Protein AF-0000000083378192 (afdb_homodimer)

Organism: Setaria viridis (NCBI:txid4556)

Nearest PDB structures (foldseek):
  6jld-assembly2_D  TM=7.800E-01  e=2.496E-08  Homo sapiens
  6e8n-assembly1_B  TM=7.792E-01  e=2.930E-08  Homo sapiens
  6jl9-assembly1_A  TM=7.347E-01  e=1.799E-07  Xenopus tropicalis
  2zf3-assembly1_B  TM=7.361E-01  e=1.229E-06  Chromobacterium violaceum
  6h6f-assembly1_F  TM=3.212E-01  e=6.490E+00  Photorhabdus luminescens

Radius of gyration: 30.82 Å; Cα contacts (8 Å, |Δi|>4): 855; chains: 2; bounding box: 144×81×70 Å

Structure (mmCIF, N/CA/C/O backbone):
data_AF-0000000083378192-model_v1
#
loop_
_entity.id
_entity.type
_entity.pdbx_description
1 polymer 'Uncharacterized protein'
#
loop_
_atom_site.group_PDB
_atom_site.id
_atom_site.type_symbol
_atom_site.label_atom_id
_atom_site.label_alt_id
_atom_site.label_comp_id
_atom_site.label_asym_id
_atom_site.label_entity_id
_atom_site.label_seq_id
_atom_site.pdbx_PDB_ins_code
_atom_site.Cartn_x
_atom_site.Cartn_y
_atom_site.Cartn_z
_atom_site.occupancy
_atom_site.B_iso_or_equiv
_atom_site.auth_seq_id
_atom_site.auth_comp_id
_atom_site.auth_asym_id
_atom_site.auth_atom_id
_atom_site.pdbx_PDB_model_num
ATOM 1 N N . MET A 1 1 ? -64.438 -53.188 46.219 1 36.59 1 MET A N 1
ATOM 2 C CA . MET A 1 1 ? -63.844 -52.062 45.5 1 36.59 1 MET A CA 1
ATOM 3 C C . MET A 1 1 ? -62.469 -52.406 44.938 1 36.59 1 MET A C 1
ATOM 5 O O . MET A 1 1 ? -61.531 -52.625 45.719 1 36.59 1 MET A O 1
ATOM 9 N N . THR A 1 2 ? -62.531 -53.094 43.812 1 46.94 2 THR A N 1
ATOM 10 C CA . THR A 1 2 ? -61.375 -53.688 43.156 1 46.94 2 THR A CA 1
ATOM 11 C C . THR A 1 2 ? -60.344 -52.625 42.781 1 46.94 2 THR A C 1
ATOM 13 O O . THR A 1 2 ? -60.719 -51.562 42.25 1 46.94 2 THR A O 1
ATOM 16 N N . PRO A 1 3 ? -59.188 -52.562 43.438 1 51.62 3 PRO A N 1
ATOM 17 C CA . PRO A 1 3 ? -58.188 -51.531 43.219 1 51.62 3 PRO A CA 1
ATOM 18 C C . PRO A 1 3 ? -57.719 -51.469 41.75 1 51.62 3 PRO A C 1
ATOM 20 O O . PRO A 1 3 ? -57.562 -52.5 41.094 1 51.62 3 PRO A O 1
ATOM 23 N N . LEU A 1 4 ? -58.188 -50.5 41 1 48.44 4 LEU A N 1
ATOM 24 C CA . LEU A 1 4 ? -57.781 -50.25 39.625 1 48.44 4 LEU A CA 1
ATOM 25 C C . LEU A 1 4 ? -56.281 -50.062 39.531 1 48.44 4 LEU A C 1
ATOM 27 O O . LEU A 1 4 ? -55.688 -49.25 40.219 1 48.44 4 LEU A O 1
ATOM 31 N N . THR A 1 5 ? -55.562 -51.094 39.188 1 49.06 5 THR A N 1
ATOM 32 C CA . THR A 1 5 ? -54.094 -51.125 39 1 49.06 5 THR A CA 1
ATOM 33 C C . THR A 1 5 ? -53.688 -50.125 37.906 1 49.06 5 THR A C 1
ATOM 35 O O . THR A 1 5 ? -54.281 -50.062 36.844 1 49.06 5 THR A O 1
ATOM 38 N N . PRO A 1 6 ? -53 -49.031 38.281 1 47.41 6 PRO A N 1
ATOM 39 C CA . PRO A 1 6 ? -52.594 -48.062 37.312 1 47.41 6 PRO A CA 1
ATOM 40 C C . PRO A 1 6 ? -51.719 -48.656 36.188 1 47.41 6 PRO A C 1
ATOM 42 O O . PRO A 1 6 ? -50.969 -49.594 36.406 1 47.41 6 PRO A O 1
ATOM 45 N N . ALA A 1 7 ? -52.25 -48.688 34.938 1 46.75 7 ALA A N 1
ATOM 46 C CA . ALA A 1 7 ? -51.5 -49.094 33.719 1 46.75 7 ALA A CA 1
ATOM 47 C C . ALA A 1 7 ? -50.25 -48.281 33.531 1 46.75 7 ALA A C 1
ATOM 49 O O . ALA A 1 7 ? -50.281 -47.062 33.594 1 46.75 7 ALA A O 1
ATOM 50 N N . ALA A 1 8 ? -49.094 -48.812 33.875 1 42.28 8 ALA A N 1
ATOM 51 C CA . ALA A 1 8 ? -47.781 -48.25 33.656 1 42.28 8 ALA A CA 1
ATOM 52 C C . ALA A 1 8 ? -47.594 -47.875 32.188 1 42.28 8 ALA A C 1
ATOM 54 O O . ALA A 1 8 ? -47.688 -48.719 31.297 1 42.28 8 ALA A O 1
ATOM 55 N N . PHE A 1 9 ? -47.969 -46.656 31.797 1 43.41 9 PHE A N 1
ATOM 56 C CA . PHE A 1 9 ? -47.656 -46.125 30.469 1 43.41 9 PHE A CA 1
ATOM 57 C C . PHE A 1 9 ? -46.156 -46.25 30.188 1 43.41 9 PHE A C 1
ATOM 59 O O . PHE A 1 9 ? -45.344 -45.625 30.844 1 43.41 9 PHE A O 1
ATOM 66 N N . LEU A 1 10 ? -45.688 -47.406 29.656 1 39.22 10 LEU A N 1
ATOM 67 C CA . LEU A 1 10 ? -44.312 -47.531 29.172 1 39.22 10 LEU A CA 1
ATOM 68 C C . LEU A 1 10 ? -44.031 -46.531 28.062 1 39.22 10 LEU A C 1
ATOM 70 O O . LEU A 1 10 ? -44.625 -46.594 26.984 1 39.22 10 LEU A O 1
ATOM 74 N N . LEU A 1 11 ? -43.688 -45.344 28.453 1 41.84 11 LEU A N 1
ATOM 75 C CA . LEU A 1 11 ? -43.156 -44.375 27.484 1 41.84 11 LEU A CA 1
ATOM 76 C C . LEU A 1 11 ? -42 -45 26.703 1 41.84 11 LEU A C 1
ATOM 78 O O . LEU A 1 11 ? -40.938 -45.25 27.266 1 41.84 11 LEU A O 1
ATOM 82 N N . LEU A 1 12 ? -42.312 -45.75 25.656 1 41.12 12 LEU A N 1
ATOM 83 C CA . LEU A 1 12 ? -41.281 -46.125 24.719 1 41.12 12 LEU A CA 1
ATOM 84 C C . LEU A 1 12 ? -40.562 -44.906 24.172 1 41.12 12 LEU A C 1
ATOM 86 O O . LEU A 1 12 ? -41.125 -44.125 23.438 1 41.12 12 LEU A O 1
ATOM 90 N N . LEU A 1 13 ? -39.562 -44.469 24.906 1 42.62 13 LEU A N 1
ATOM 91 C CA . LEU A 1 13 ? -38.656 -43.5 24.344 1 42.62 13 LEU A CA 1
ATOM 92 C C . LEU A 1 13 ? -38.062 -44 23.016 1 42.62 13 LEU A C 1
ATOM 94 O O . LEU A 1 13 ? -37.281 -44.938 23 1 42.62 13 LEU A O 1
ATOM 98 N N . LEU A 1 14 ? -38.844 -43.875 21.938 1 43.09 14 LEU A N 1
ATOM 99 C CA . LEU A 1 14 ? -38.25 -44.062 20.609 1 43.09 14 LEU A CA 1
ATOM 100 C C . LEU A 1 14 ? -36.938 -43.312 20.5 1 43.09 14 LEU A C 1
ATOM 102 O O . LEU A 1 14 ? -36.906 -42.094 20.531 1 43.09 14 LEU A O 1
ATOM 106 N N . CYS A 1 15 ? -35.812 -43.969 20.906 1 41.56 15 CYS A N 1
ATOM 107 C CA . CYS A 1 15 ? -34.5 -43.469 20.562 1 41.56 15 CYS A CA 1
ATOM 108 C C . CYS A 1 15 ? -34.375 -43.219 19.078 1 41.56 15 CYS A C 1
ATOM 110 O O . CYS A 1 15 ? -34.281 -44.156 18.281 1 41.56 15 CYS A O 1
ATOM 112 N N . LEU A 1 16 ? -34.938 -42.125 18.516 1 48.03 16 LEU A N 1
ATOM 113 C CA . LEU A 1 16 ? -34.625 -41.75 17.141 1 48.03 16 LEU A CA 1
ATOM 114 C C . LEU A 1 16 ? -33.125 -41.844 16.875 1 48.03 16 LEU A C 1
ATOM 116 O O . LEU A 1 16 ? -32.344 -41.344 17.688 1 48.03 16 LEU A O 1
ATOM 120 N N . PRO A 1 17 ? -32.688 -42.875 16.141 1 45.78 17 PRO A N 1
ATOM 121 C CA . PRO A 1 17 ? -31.266 -42.844 15.797 1 45.78 17 PRO A CA 1
ATOM 122 C C . PRO A 1 17 ? -30.781 -41.469 15.367 1 45.78 17 PRO A C 1
ATOM 124 O O . PRO A 1 17 ? -31.531 -40.719 14.719 1 45.78 17 PRO A O 1
ATOM 127 N N . GLU A 1 18 ? -29.984 -40.781 16.219 1 47.66 18 GLU A N 1
ATOM 128 C CA . GLU A 1 18 ? -29.281 -39.594 15.75 1 47.66 18 GLU A CA 1
ATOM 129 C C . GLU A 1 18 ? -28.734 -39.781 14.344 1 47.66 18 GLU A C 1
ATOM 131 O O . GLU A 1 18 ? -28.219 -40.844 14.008 1 47.66 18 GLU A O 1
ATOM 136 N N . ALA A 1 19 ? -29.312 -39.094 13.305 1 49.88 19 ALA A N 1
ATOM 137 C CA . ALA A 1 19 ? -28.766 -39.094 11.945 1 49.88 19 ALA A CA 1
ATOM 138 C C . ALA A 1 19 ? -27.234 -39.125 11.969 1 49.88 19 ALA A C 1
ATOM 140 O O . ALA A 1 19 ? -26.609 -38.531 12.852 1 49.88 19 ALA A O 1
ATOM 141 N N . PRO A 1 20 ? -26.562 -40.156 11.383 1 46.19 20 PRO A N 1
ATOM 142 C CA . PRO A 1 20 ? -25.094 -40.094 11.312 1 46.19 20 PRO A CA 1
ATOM 143 C C . PRO A 1 20 ? -24.562 -38.719 11 1 46.19 20 PRO A C 1
ATOM 145 O O . PRO A 1 20 ? -25.25 -37.906 10.336 1 46.19 20 PRO A O 1
ATOM 148 N N . PRO A 1 21 ? -23.672 -38.156 11.891 1 44.5 21 PRO A N 1
ATOM 149 C CA . PRO A 1 21 ? -23.125 -36.844 11.508 1 44.5 21 PRO A CA 1
ATOM 150 C C . PRO A 1 21 ? -22.812 -36.75 10.016 1 44.5 21 PRO A C 1
ATOM 152 O O . PRO A 1 21 ? -22.453 -37.75 9.391 1 44.5 21 PRO A O 1
ATOM 155 N N . ALA A 1 22 ? -23.547 -35.938 9.219 1 45.69 22 ALA A N 1
ATOM 156 C CA . ALA A 1 22 ? -23.219 -35.688 7.816 1 45.69 22 ALA A CA 1
ATOM 157 C C . ALA A 1 22 ? -21.75 -36 7.531 1 45.69 22 ALA A C 1
ATOM 159 O O . ALA A 1 22 ? -20.891 -35.781 8.391 1 45.69 22 ALA A O 1
ATOM 160 N N . ALA A 1 23 ? -21.375 -36.812 6.66 1 45.56 23 ALA A N 1
ATOM 161 C CA . ALA A 1 23 ? -20.031 -37.062 6.133 1 45.56 23 ALA A CA 1
ATOM 162 C C . ALA A 1 23 ? -19.156 -35.844 6.285 1 45.56 23 ALA A C 1
ATOM 164 O O . ALA A 1 23 ? -19.609 -34.719 6.102 1 45.56 23 ALA A O 1
ATOM 165 N N . ALA A 1 24 ? -18.125 -35.656 7.207 1 48.69 24 ALA A N 1
ATOM 166 C CA . ALA A 1 24 ? -17.062 -34.688 7.434 1 48.69 24 ALA A CA 1
ATOM 167 C C . ALA A 1 24 ? -16.609 -34.062 6.117 1 48.69 24 ALA A C 1
ATOM 169 O O . ALA A 1 24 ? -16.078 -34.75 5.242 1 48.69 24 ALA A O 1
ATOM 170 N N . ALA A 1 25 ? -17.344 -33.219 5.402 1 56.19 25 ALA A N 1
ATOM 171 C CA . ALA A 1 25 ? -16.953 -32.562 4.156 1 56.19 25 ALA A CA 1
ATOM 172 C C . ALA A 1 25 ? -15.445 -32.344 4.098 1 56.19 25 ALA A C 1
ATOM 174 O O . ALA A 1 25 ? -14.828 -31.969 5.098 1 56.19 25 ALA A O 1
ATOM 175 N N . GLY A 1 26 ? -14.648 -33.188 3.314 1 78 26 GLY A N 1
ATOM 176 C CA . GLY A 1 26 ? -13.203 -33.156 3.156 1 78 26 GLY A CA 1
ATOM 177 C C . GLY A 1 26 ? -12.656 -31.734 3.152 1 78 26 GLY A C 1
ATOM 178 O O . GLY A 1 26 ? -13.406 -30.781 3.039 1 78 26 GLY A O 1
ATOM 179 N N . ASP A 1 27 ? -11.367 -31.688 3.584 1 89.69 27 ASP A N 1
ATOM 180 C CA . ASP A 1 27 ? -10.664 -30.406 3.586 1 89.69 27 ASP A CA 1
ATOM 181 C C . ASP A 1 27 ? -10.812 -29.703 2.238 1 89.69 27 ASP A C 1
ATOM 183 O O . ASP A 1 27 ? -10.766 -30.344 1.188 1 89.69 27 ASP A O 1
ATOM 187 N N . PRO A 1 28 ? -11.18 -28.484 2.18 1 95.69 28 PRO A N 1
ATOM 188 C CA . PRO A 1 28 ? -11.227 -27.75 0.918 1 95.69 28 PRO A CA 1
ATOM 189 C C . PRO A 1 28 ? -9.898 -27.797 0.163 1 95.69 28 PRO A C 1
ATOM 191 O O . PRO A 1 28 ? -8.844 -28 0.77 1 95.69 28 PRO A O 1
ATOM 194 N N . THR A 1 29 ? -10.023 -27.672 -1.126 1 96.12 29 THR A N 1
ATOM 195 C CA . THR A 1 29 ? -8.844 -27.562 -1.977 1 96.12 29 THR A CA 1
ATOM 196 C C . THR A 1 29 ? -8.617 -26.125 -2.4 1 96.12 29 THR A C 1
ATOM 198 O O . THR A 1 29 ? -9.57 -25.391 -2.674 1 96.12 29 THR A O 1
ATOM 201 N N . PRO A 1 30 ? -7.336 -25.703 -2.488 1 96.75 30 PRO A N 1
ATOM 202 C CA . PRO A 1 30 ? -7.086 -24.328 -2.938 1 96.75 30 PRO A CA 1
ATOM 203 C C . PRO A 1 30 ? -7.523 -24.094 -4.379 1 96.75 30 PRO A C 1
ATOM 205 O O . PRO A 1 30 ? -7.395 -24.984 -5.223 1 96.75 30 PRO A O 1
ATOM 208 N N . THR A 1 31 ? -8.039 -22.922 -4.66 1 97.75 31 THR A N 1
ATOM 209 C CA . THR A 1 31 ? -8.383 -22.531 -6.023 1 97.75 31 THR A CA 1
ATOM 210 C C . THR A 1 31 ? -7.125 -22.297 -6.855 1 97.75 31 THR A C 1
ATOM 212 O O . THR A 1 31 ? -6.215 -21.578 -6.43 1 97.75 31 THR A O 1
ATOM 215 N N . PRO A 1 32 ? -7.039 -22.938 -7.98 1 98.06 32 PRO A N 1
ATOM 216 C CA . PRO A 1 32 ? -5.906 -22.609 -8.844 1 98.06 32 PRO A CA 1
ATOM 217 C C . PRO A 1 32 ? -5.863 -21.141 -9.234 1 98.06 32 PRO A C 1
ATOM 219 O O . PRO A 1 32 ? -6.91 -20.5 -9.383 1 98.06 32 PRO A O 1
ATOM 222 N N . TRP A 1 33 ? -4.66 -20.625 -9.414 1 98.25 33 TRP A N 1
ATOM 223 C CA . TRP A 1 33 ? -4.535 -19.266 -9.938 1 98.25 33 TRP A CA 1
ATOM 224 C C . TRP A 1 33 ? -5.125 -19.172 -11.344 1 98.25 33 TRP A C 1
ATOM 226 O O . TRP A 1 33 ? -5.012 -20.109 -12.141 1 98.25 33 TRP A O 1
ATOM 236 N N . PRO A 1 34 ? -5.836 -18.016 -11.68 1 98.5 34 PRO A N 1
ATOM 237 C CA . PRO A 1 34 ? -6.215 -17.797 -13.078 1 98.5 34 PRO A CA 1
ATOM 238 C C . PRO A 1 34 ? -5.012 -17.734 -14.016 1 98.5 34 PRO A C 1
ATOM 240 O O . PRO A 1 34 ? -3.908 -17.391 -13.578 1 98.5 34 PRO A O 1
ATOM 243 N N . PRO A 1 35 ? -5.238 -18.078 -15.297 1 98.44 35 PRO A N 1
ATOM 244 C CA . PRO A 1 35 ? -4.113 -18.078 -16.234 1 98.44 35 PRO A CA 1
ATOM 245 C C . PRO A 1 35 ? -3.434 -16.719 -16.344 1 98.44 35 PRO A C 1
ATOM 247 O O . PRO A 1 35 ? -2.238 -16.641 -16.656 1 98.44 35 PRO A O 1
ATOM 250 N N . GLN A 1 36 ? -4.223 -15.672 -16.203 1 98.75 36 GLN A N 1
ATOM 251 C CA . GLN A 1 36 ? -3.709 -14.305 -16.234 1 98.75 36 GLN A CA 1
ATOM 252 C C . GLN A 1 36 ? -4.395 -13.445 -15.172 1 98.75 36 GLN A C 1
ATOM 254 O O . GLN A 1 36 ? -5.609 -13.531 -14.984 1 98.75 36 GLN A O 1
ATOM 259 N N . PHE A 1 37 ? -3.562 -12.656 -14.5 1 98.75 37 PHE A N 1
ATOM 260 C CA . PHE A 1 37 ? -4.145 -11.711 -13.547 1 98.75 37 PHE A CA 1
ATOM 261 C C . PHE A 1 37 ? -3.143 -10.633 -13.172 1 98.75 37 PHE A C 1
ATOM 263 O O . PHE A 1 37 ? -1.952 -10.75 -13.461 1 98.75 37 PHE A O 1
ATOM 270 N N . HIS A 1 38 ? -3.623 -9.562 -12.633 1 98.62 38 HIS A N 1
ATOM 271 C CA . HIS A 1 38 ? -2.869 -8.516 -11.953 1 98.62 38 HIS A CA 1
ATOM 272 C C . HIS A 1 38 ? -3.271 -8.406 -10.484 1 98.62 38 HIS A C 1
ATOM 274 O O . HIS A 1 38 ? -4.461 -8.391 -10.164 1 98.62 38 HIS A O 1
ATOM 280 N N . ALA A 1 39 ? -2.309 -8.398 -9.609 1 98.44 39 ALA A N 1
ATOM 281 C CA . ALA A 1 39 ? -2.557 -8.172 -8.188 1 98.44 39 ALA A CA 1
ATOM 282 C C . ALA A 1 39 ? -1.725 -7 -7.668 1 98.44 39 ALA A C 1
ATOM 284 O O . ALA A 1 39 ? -0.536 -6.891 -7.977 1 98.44 39 ALA A O 1
ATOM 285 N N . THR A 1 40 ? -2.365 -6.09 -6.98 1 98.38 40 THR A N 1
ATOM 286 C CA . THR A 1 40 ? -1.658 -5.125 -6.145 1 98.38 40 THR A CA 1
ATOM 287 C C . THR A 1 40 ? -1.507 -5.648 -4.719 1 98.38 40 THR A C 1
ATOM 289 O O . THR A 1 40 ? -2.465 -6.156 -4.137 1 98.38 40 THR A O 1
ATOM 292 N N . MET A 1 41 ? -0.298 -5.504 -4.184 1 98.44 41 MET A N 1
ATOM 293 C CA . MET A 1 41 ? -0.038 -6.07 -2.863 1 98.44 41 MET A CA 1
ATOM 294 C C . MET A 1 41 ? 0.708 -5.074 -1.981 1 98.44 41 MET A C 1
ATOM 296 O O . MET A 1 41 ? 1.537 -4.305 -2.471 1 98.44 41 MET A O 1
ATOM 300 N N . VAL A 1 42 ? 0.365 -5.082 -0.752 1 98.5 42 VAL A N 1
ATOM 301 C CA . VAL A 1 42 ? 1.205 -4.477 0.277 1 98.5 42 VAL A CA 1
ATOM 302 C C . VAL A 1 42 ? 2.107 -5.539 0.899 1 98.5 42 VAL A C 1
ATOM 304 O O . VAL A 1 42 ? 1.633 -6.598 1.32 1 98.5 42 VAL A O 1
ATOM 307 N N . MET A 1 43 ? 3.383 -5.242 0.894 1 97.5 43 MET A N 1
ATOM 308 C CA . MET A 1 43 ? 4.348 -6.18 1.454 1 97.5 43 MET A CA 1
ATOM 309 C C . MET A 1 43 ? 4.992 -5.613 2.715 1 97.5 43 MET A C 1
ATOM 311 O O . MET A 1 43 ? 5.344 -4.434 2.762 1 97.5 43 MET A O 1
ATOM 315 N N . ASP A 1 44 ? 5.074 -6.465 3.666 1 96.06 44 ASP A N 1
ATOM 316 C CA . ASP A 1 44 ? 5.762 -6.148 4.914 1 96.06 44 ASP A CA 1
ATOM 317 C C . ASP A 1 44 ? 6.883 -7.148 5.191 1 96.06 44 ASP A C 1
ATOM 319 O O . ASP A 1 44 ? 6.629 -8.344 5.34 1 96.06 44 ASP A O 1
ATOM 323 N N . TYR A 1 45 ? 8.086 -6.621 5.262 1 94.25 45 TYR A N 1
ATOM 324 C CA . TYR A 1 45 ? 9.219 -7.43 5.691 1 94.25 45 TYR A CA 1
ATOM 325 C C . TYR A 1 45 ? 9.891 -6.824 6.914 1 94.25 45 TYR A C 1
ATOM 327 O O . TYR A 1 45 ? 10.797 -5.992 6.789 1 94.25 45 TYR A O 1
ATOM 335 N N . HIS A 1 46 ? 9.469 -7.246 8.055 1 87.12 46 HIS A N 1
ATOM 336 C CA . HIS A 1 46 ? 9.984 -6.766 9.328 1 87.12 46 HIS A CA 1
ATOM 337 C C . HIS A 1 46 ? 9.898 -5.242 9.422 1 87.12 46 HIS A C 1
ATOM 339 O O . HIS A 1 46 ? 10.852 -4.59 9.852 1 87.12 46 HIS A O 1
ATOM 345 N N . GLY A 1 47 ? 8.844 -4.723 8.906 1 87.69 47 GLY A N 1
ATOM 346 C CA . GLY A 1 47 ? 8.617 -3.289 9.008 1 87.69 47 GLY A CA 1
ATOM 347 C C . GLY A 1 47 ? 9.055 -2.525 7.77 1 87.69 47 GLY A C 1
ATOM 348 O O . GLY A 1 47 ? 8.734 -1.343 7.621 1 87.69 47 GLY A O 1
ATOM 349 N N . ASN A 1 48 ? 9.789 -3.164 6.941 1 91.69 48 ASN A N 1
ATOM 350 C CA . ASN A 1 48 ? 10.117 -2.57 5.648 1 91.69 48 ASN A CA 1
ATOM 351 C C . ASN A 1 48 ? 8.977 -2.746 4.645 1 91.69 48 ASN A C 1
ATOM 353 O O . ASN A 1 48 ? 8.781 -3.838 4.105 1 91.69 48 ASN A O 1
ATOM 357 N N . MET A 1 49 ? 8.297 -1.609 4.363 1 96.62 49 MET A N 1
ATOM 358 C CA . MET A 1 49 ? 7.055 -1.667 3.602 1 96.62 49 MET A CA 1
ATOM 359 C C . MET A 1 49 ? 7.316 -1.455 2.115 1 96.62 49 MET A C 1
ATOM 361 O O . MET A 1 49 ? 8.227 -0.714 1.74 1 96.62 49 MET A O 1
ATOM 365 N N . SER A 1 50 ? 6.543 -2.133 1.295 1 97.31 50 SER A N 1
ATOM 366 C CA . SER A 1 50 ? 6.527 -1.874 -0.141 1 97.31 50 SER A CA 1
ATOM 367 C C . SER A 1 50 ? 5.148 -2.152 -0.736 1 97.31 50 SER A C 1
ATOM 369 O O . SER A 1 50 ? 4.316 -2.811 -0.108 1 97.31 50 SER A O 1
ATOM 371 N N . ILE A 1 51 ? 4.891 -1.521 -1.799 1 98.19 51 ILE A N 1
ATOM 372 C CA . ILE A 1 51 ? 3.742 -1.82 -2.645 1 98.19 51 ILE A CA 1
ATOM 373 C C . ILE A 1 51 ? 4.211 -2.486 -3.936 1 98.19 51 ILE A C 1
ATOM 375 O O . ILE A 1 51 ? 5.137 -2.006 -4.59 1 98.19 51 ILE A O 1
ATOM 379 N N . ALA A 1 52 ? 3.545 -3.604 -4.258 1 98.19 52 ALA A N 1
ATOM 380 C CA . ALA A 1 52 ? 3.971 -4.336 -5.445 1 98.19 52 ALA A CA 1
ATOM 381 C C . ALA A 1 52 ? 2.793 -4.598 -6.383 1 98.19 52 ALA A C 1
ATOM 383 O O . ALA A 1 52 ? 1.685 -4.887 -5.926 1 98.19 52 ALA A O 1
ATOM 384 N N . ASP A 1 53 ? 3.061 -4.449 -7.621 1 98.31 53 ASP A N 1
ATOM 385 C CA . ASP A 1 53 ? 2.186 -4.977 -8.664 1 98.31 53 ASP A CA 1
ATOM 386 C C . ASP A 1 53 ? 2.719 -6.301 -9.211 1 98.31 53 ASP A C 1
ATOM 388 O O . ASP A 1 53 ? 3.854 -6.363 -9.688 1 98.31 53 ASP A O 1
ATOM 392 N N . LEU A 1 54 ? 1.917 -7.32 -9.078 1 98.5 54 LEU A N 1
ATOM 393 C CA . LEU A 1 54 ? 2.223 -8.625 -9.656 1 98.5 54 LEU A CA 1
ATOM 394 C C . LEU A 1 54 ? 1.422 -8.859 -10.938 1 98.5 54 LEU A C 1
ATOM 396 O O . LEU A 1 54 ? 0.189 -8.891 -10.898 1 98.5 54 LEU A O 1
ATOM 400 N N . TRP A 1 55 ? 2.096 -8.922 -12.047 1 98.75 55 TRP A N 1
ATOM 401 C CA . TRP A 1 55 ? 1.513 -9.344 -13.312 1 98.75 55 TRP A CA 1
ATOM 402 C C . TRP A 1 55 ? 1.869 -10.789 -13.625 1 98.75 55 TRP A C 1
ATOM 404 O O . TRP A 1 55 ? 3.047 -11.133 -13.758 1 98.75 55 TRP A O 1
ATOM 414 N N . TYR A 1 56 ? 0.855 -11.641 -13.641 1 98.56 56 TYR A N 1
ATOM 415 C CA . TYR A 1 56 ? 1.002 -13.062 -13.898 1 98.56 56 TYR A CA 1
ATOM 416 C C . TYR A 1 56 ? 0.408 -13.43 -15.258 1 98.56 56 TYR A C 1
ATOM 418 O O . TYR A 1 56 ? -0.749 -13.117 -15.539 1 98.56 56 TYR A O 1
ATOM 426 N N . ASP A 1 57 ? 1.213 -14.031 -16.109 1 98.62 57 ASP A N 1
ATOM 427 C CA . ASP A 1 57 ? 0.82 -14.453 -17.453 1 98.62 57 ASP A CA 1
ATOM 428 C C . ASP A 1 57 ? 1.337 -15.859 -17.766 1 98.62 57 ASP A C 1
ATOM 430 O O . ASP A 1 57 ? 2.398 -16.016 -18.359 1 98.62 57 ASP A O 1
ATOM 434 N N . TRP A 1 58 ? 0.504 -16.828 -17.422 1 97.81 58 TRP A N 1
ATOM 435 C CA . TRP A 1 58 ? 0.911 -18.234 -17.562 1 97.81 58 TRP A CA 1
ATOM 436 C C . TRP A 1 58 ? 1.066 -18.594 -19.031 1 97.81 58 TRP A C 1
ATOM 438 O O . TRP A 1 58 ? 2.092 -19.156 -19.438 1 97.81 58 TRP A O 1
ATOM 448 N N . PRO A 1 59 ? 0.089 -18.281 -19.906 1 97.69 59 PRO A N 1
ATOM 449 C CA . PRO A 1 59 ? 0.276 -18.625 -21.328 1 97.69 59 PRO A CA 1
ATOM 450 C C . PRO A 1 59 ? 1.525 -18 -21.922 1 97.69 59 PRO A C 1
ATOM 452 O O . PRO A 1 59 ? 2.15 -18.578 -22.812 1 97.69 59 PRO A O 1
ATOM 455 N N . GLY A 1 60 ? 1.858 -16.812 -21.453 1 97.12 60 GLY A N 1
ATOM 456 C CA . GLY A 1 60 ? 3.035 -16.125 -21.969 1 97.12 60 GLY A CA 1
ATOM 457 C C . GLY A 1 60 ? 4.316 -16.547 -21.281 1 97.12 60 GLY A C 1
ATOM 458 O O . GLY A 1 60 ? 5.414 -16.188 -21.703 1 97.12 60 GLY A O 1
ATOM 459 N N . GLY A 1 61 ? 4.195 -17.297 -20.156 1 97.31 61 GLY A N 1
ATOM 460 C CA . GLY A 1 61 ? 5.352 -17.797 -19.438 1 97.31 61 GLY A CA 1
ATOM 461 C C . GLY A 1 61 ? 6.125 -16.703 -18.719 1 97.31 61 GLY A C 1
ATOM 462 O O . GLY A 1 61 ? 7.355 -16.719 -18.703 1 97.31 61 GLY A O 1
ATOM 463 N N . ARG A 1 62 ? 5.426 -15.758 -18.172 1 97.75 62 ARG A N 1
ATOM 464 C CA . ARG A 1 62 ? 6.113 -14.609 -17.594 1 97.75 62 ARG A CA 1
ATOM 465 C C . ARG A 1 62 ? 5.395 -14.109 -16.344 1 97.75 62 ARG A C 1
ATOM 467 O O . ARG A 1 62 ? 4.172 -14.219 -16.25 1 97.75 62 ARG A O 1
ATOM 474 N N . ASN A 1 63 ? 6.113 -13.672 -15.367 1 97.56 63 ASN A N 1
ATOM 475 C CA . ASN A 1 63 ? 5.727 -13.188 -14.055 1 97.56 63 ASN A CA 1
ATOM 476 C C . ASN A 1 63 ? 6.531 -11.953 -13.648 1 97.56 63 ASN A C 1
ATOM 478 O O . ASN A 1 63 ? 7.754 -12.016 -13.516 1 97.56 63 ASN A O 1
ATOM 482 N N . LEU A 1 64 ? 5.84 -10.828 -13.484 1 98.06 64 LEU A N 1
ATOM 483 C CA . LEU A 1 64 ? 6.535 -9.57 -13.242 1 98.06 64 LEU A CA 1
ATOM 484 C C . LEU A 1 64 ? 6.082 -8.945 -11.93 1 98.06 64 LEU A C 1
ATOM 486 O O . LEU A 1 64 ? 4.891 -8.695 -11.734 1 98.06 64 LEU A O 1
ATOM 490 N N . HIS A 1 65 ? 7.043 -8.75 -11.031 1 97.44 65 HIS A N 1
ATOM 491 C CA . HIS A 1 65 ? 6.816 -7.934 -9.844 1 97.44 65 HIS A CA 1
ATOM 492 C C . HIS A 1 65 ? 7.402 -6.535 -10.016 1 97.44 65 HIS A C 1
ATOM 494 O O . HIS A 1 65 ? 8.594 -6.387 -10.305 1 97.44 65 HIS A O 1
ATOM 500 N N . VAL A 1 66 ? 6.578 -5.578 -9.93 1 97.62 66 VAL A N 1
ATOM 501 C CA . VAL A 1 66 ? 7.016 -4.188 -9.844 1 97.62 66 VAL A CA 1
ATOM 502 C C . VAL A 1 66 ? 6.867 -3.688 -8.414 1 97.62 66 VAL A C 1
ATOM 504 O O . VAL A 1 66 ? 5.75 -3.506 -7.922 1 97.62 66 VAL A O 1
ATOM 507 N N . ILE A 1 67 ? 7.973 -3.424 -7.785 1 97.25 67 ILE A N 1
ATOM 508 C CA . ILE A 1 67 ? 7.977 -3.191 -6.344 1 97.25 67 ILE A CA 1
ATOM 509 C C . ILE A 1 67 ? 8.406 -1.755 -6.055 1 97.25 67 ILE A C 1
ATOM 511 O O . ILE A 1 67 ? 9.453 -1.305 -6.527 1 97.25 67 ILE A O 1
ATOM 515 N N . ARG A 1 68 ? 7.598 -1.059 -5.332 1 97.31 68 ARG A N 1
ATOM 516 C CA . ARG A 1 68 ? 7.898 0.285 -4.848 1 97.31 68 ARG A CA 1
ATOM 517 C C . ARG A 1 68 ? 8.148 0.282 -3.344 1 97.31 68 ARG A C 1
ATOM 519 O O . ARG A 1 68 ? 7.211 0.115 -2.557 1 97.31 68 ARG A O 1
ATOM 526 N N . TYR A 1 69 ? 9.398 0.513 -2.996 1 96.12 69 TYR A N 1
ATOM 527 C CA . TYR A 1 69 ? 9.773 0.526 -1.585 1 96.12 69 TYR A CA 1
ATOM 528 C C . TYR A 1 69 ? 9.445 1.871 -0.947 1 96.12 69 TYR A C 1
ATOM 530 O O . TYR A 1 69 ? 9.422 2.898 -1.628 1 96.12 69 TYR A O 1
ATOM 538 N N . GLN A 1 70 ? 9.195 1.776 0.318 1 97.5 70 GLN A N 1
ATOM 539 C CA . GLN A 1 70 ? 8.867 2.969 1.089 1 97.5 70 GLN A CA 1
ATOM 540 C C . GLN A 1 70 ? 9.93 4.051 0.913 1 97.5 70 GLN A C 1
ATOM 542 O O . GLN A 1 70 ? 11.117 3.801 1.122 1 97.5 70 GLN A O 1
ATOM 547 N N . LEU A 1 71 ? 9.484 5.227 0.461 1 96.94 71 LEU A N 1
ATOM 548 C CA . LEU A 1 71 ? 10.273 6.453 0.36 1 96.94 71 LEU A CA 1
ATOM 549 C C . LEU A 1 71 ? 11.539 6.223 -0.456 1 96.94 71 LEU A C 1
ATOM 551 O O . LEU A 1 71 ? 12.594 6.773 -0.14 1 96.94 71 LEU A O 1
ATOM 555 N N . ALA A 1 72 ? 11.461 5.281 -1.435 1 90.69 72 ALA A N 1
ATOM 556 C CA . ALA A 1 72 ? 12.594 4.996 -2.314 1 90.69 72 ALA A CA 1
ATOM 557 C C . ALA A 1 72 ? 12.531 5.84 -3.582 1 90.69 72 ALA A C 1
ATOM 559 O O . ALA A 1 72 ? 13.062 5.453 -4.621 1 90.69 72 ALA A O 1
ATOM 560 N N . ASP A 1 73 ? 12.008 6.918 -3.463 1 80.19 73 ASP A N 1
ATOM 561 C CA . ASP A 1 73 ? 11.898 7.816 -4.609 1 80.19 73 ASP A CA 1
ATOM 562 C C . ASP A 1 73 ? 11.328 7.086 -5.824 1 80.19 73 ASP A C 1
ATOM 564 O O . ASP A 1 73 ? 10.859 5.953 -5.711 1 80.19 73 ASP A O 1
ATOM 568 N N . ASP A 1 74 ? 10.883 7.676 -6.859 1 84.88 74 ASP A N 1
ATOM 569 C CA . ASP A 1 74 ? 10.266 7.102 -8.047 1 84.88 74 ASP A CA 1
ATOM 570 C C . ASP A 1 74 ? 11.242 6.176 -8.781 1 84.88 74 ASP A C 1
ATOM 572 O O . ASP A 1 74 ? 11.594 6.426 -9.93 1 84.88 74 ASP A O 1
ATOM 576 N N . ALA A 1 75 ? 11.703 5.066 -8 1 91.31 75 ALA A N 1
ATOM 577 C CA . ALA A 1 75 ? 12.648 4.082 -8.516 1 91.31 75 ALA A CA 1
ATOM 578 C C . ALA A 1 75 ? 12.164 2.658 -8.242 1 91.31 75 ALA A C 1
ATOM 580 O O . ALA A 1 75 ? 12.789 1.923 -7.477 1 91.31 75 ALA A O 1
ATOM 581 N N . PRO A 1 76 ? 11.164 2.289 -8.93 1 96.88 76 PRO A N 1
ATOM 582 C CA . PRO A 1 76 ? 10.656 0.935 -8.688 1 96.88 76 PRO A CA 1
ATOM 583 C C . PRO A 1 76 ? 11.664 -0.146 -9.078 1 96.88 76 PRO A C 1
ATOM 585 O O . PRO A 1 76 ? 12.438 0.039 -10.016 1 96.88 76 PRO A O 1
ATOM 588 N N . TYR A 1 77 ? 11.703 -1.211 -8.258 1 96.19 77 TYR A N 1
ATOM 589 C CA . TYR A 1 77 ? 12.477 -2.422 -8.508 1 96.19 77 TYR A CA 1
ATOM 590 C C . TYR A 1 77 ? 11.648 -3.455 -9.258 1 96.19 77 TYR A C 1
ATOM 592 O O . TYR A 1 77 ? 10.5 -3.729 -8.891 1 96.19 77 TYR A O 1
ATOM 600 N N . PHE A 1 78 ? 12.242 -3.973 -10.312 1 96.94 78 PHE A N 1
ATOM 601 C CA . PHE A 1 78 ? 11.547 -4.945 -11.148 1 96.94 78 PHE A CA 1
ATOM 602 C C . PHE A 1 78 ? 12.148 -6.336 -10.969 1 96.94 78 PHE A C 1
ATOM 604 O O . PHE A 1 78 ? 13.367 -6.504 -11.008 1 96.94 78 PHE A O 1
ATOM 611 N N . ASP A 1 79 ? 11.336 -7.262 -10.68 1 95.62 79 ASP A N 1
ATOM 612 C CA . ASP A 1 79 ? 11.641 -8.688 -10.711 1 95.62 79 ASP A CA 1
ATOM 613 C C . ASP A 1 79 ? 10.852 -9.391 -11.82 1 95.62 79 ASP A C 1
ATOM 615 O O . ASP A 1 79 ? 9.656 -9.641 -11.68 1 95.62 79 ASP A O 1
ATOM 619 N N . ASN A 1 80 ? 11.562 -9.617 -12.906 1 96.62 80 ASN A N 1
ATOM 620 C CA . ASN A 1 80 ? 10.977 -10.141 -14.133 1 96.62 80 ASN A CA 1
ATOM 621 C C . ASN A 1 80 ? 11.383 -11.594 -14.375 1 96.62 80 ASN A C 1
ATOM 623 O O . ASN A 1 80 ? 12.508 -11.867 -14.797 1 96.62 80 ASN A O 1
ATOM 627 N N . GLU A 1 81 ? 10.398 -12.477 -14.164 1 95.12 81 GLU A N 1
ATOM 628 C CA . GLU A 1 81 ? 10.672 -13.914 -14.219 1 95.12 81 GLU A CA 1
ATOM 629 C C . GLU A 1 81 ? 10.062 -14.539 -15.469 1 95.12 81 GLU A C 1
ATOM 631 O O . GLU A 1 81 ? 8.93 -14.234 -15.836 1 95.12 81 GLU A O 1
ATOM 636 N N . TRP A 1 82 ? 10.836 -15.461 -16.031 1 94.06 82 TRP A N 1
ATOM 637 C CA . TRP A 1 82 ? 10.375 -16.125 -17.25 1 94.06 82 TRP A CA 1
ATOM 638 C C . TRP A 1 82 ? 10.367 -17.641 -17.078 1 94.06 82 TRP A C 1
ATOM 640 O O . TRP A 1 82 ? 11.156 -18.188 -16.297 1 94.06 82 TRP A O 1
ATOM 650 N N . ASN A 1 83 ? 9.5 -18.203 -17.781 1 93.75 83 ASN A N 1
ATOM 651 C CA . ASN A 1 83 ? 9.297 -19.641 -17.672 1 93.75 83 ASN A CA 1
ATOM 652 C C . ASN A 1 83 ? 10.531 -20.422 -18.094 1 93.75 83 ASN A C 1
ATOM 654 O O . ASN A 1 83 ? 10.664 -21.609 -17.797 1 93.75 83 ASN A O 1
ATOM 658 N N . ASN A 1 84 ? 11.391 -19.859 -18.844 1 89.62 84 ASN A N 1
ATOM 659 C CA . ASN A 1 84 ? 12.602 -20.562 -19.266 1 89.62 84 ASN A CA 1
ATOM 660 C C . ASN A 1 84 ? 13.641 -20.578 -18.141 1 89.62 84 ASN A C 1
ATOM 662 O O . ASN A 1 84 ? 14.758 -21.062 -18.344 1 89.62 84 ASN A O 1
ATOM 666 N N . GLY A 1 85 ? 13.289 -19.969 -17 1 89.31 85 GLY A N 1
ATOM 667 C CA . GLY A 1 85 ? 14.156 -20.031 -15.828 1 89.31 85 GLY A CA 1
ATOM 668 C C . GLY A 1 85 ? 15.008 -18.781 -15.656 1 89.31 85 GLY A C 1
ATOM 669 O O . GLY A 1 85 ? 15.766 -18.672 -14.688 1 89.31 85 GLY A O 1
ATOM 670 N N . THR A 1 86 ? 14.867 -17.906 -16.547 1 90.12 86 THR A N 1
ATOM 671 C CA . THR A 1 86 ? 15.641 -16.672 -16.438 1 90.12 86 THR A CA 1
ATOM 672 C C . THR A 1 86 ? 14.852 -15.609 -15.688 1 90.12 86 THR A C 1
ATOM 674 O O . THR A 1 86 ? 13.641 -15.469 -15.883 1 90.12 86 THR A O 1
ATOM 677 N N . SER A 1 87 ? 15.57 -14.891 -14.875 1 92.12 87 SER A N 1
ATOM 678 C CA . SER A 1 87 ? 14.992 -13.742 -14.18 1 92.12 87 SER A CA 1
ATOM 679 C C . SER A 1 87 ? 15.875 -12.508 -14.328 1 92.12 87 SER A C 1
ATOM 681 O O . SER A 1 87 ? 17.109 -12.609 -14.312 1 92.12 87 SER A O 1
ATOM 683 N N . PHE A 1 88 ? 15.242 -11.422 -14.617 1 93.25 88 PHE A N 1
ATOM 684 C CA . PHE A 1 88 ? 15.922 -10.125 -14.641 1 93.25 88 PHE A CA 1
ATOM 685 C C . PHE A 1 88 ? 15.508 -9.273 -13.445 1 93.25 88 PHE A C 1
ATOM 687 O O . PHE A 1 88 ? 14.32 -9.164 -13.141 1 93.25 88 PHE A O 1
ATOM 694 N N . PHE A 1 89 ? 16.438 -8.727 -12.734 1 94.25 89 PHE A N 1
ATOM 695 C CA . PHE A 1 89 ? 16.234 -7.797 -11.625 1 94.25 89 PHE A CA 1
ATOM 696 C C . PHE A 1 89 ? 16.812 -6.426 -11.961 1 94.25 89 PHE A C 1
ATOM 698 O O . PHE A 1 89 ? 18.016 -6.293 -12.195 1 94.25 89 PHE A O 1
ATOM 705 N N . TYR A 1 90 ? 15.969 -5.469 -12.031 1 94.81 90 TYR A N 1
ATOM 706 C CA . TYR A 1 90 ? 16.516 -4.207 -12.516 1 94.81 90 TYR A CA 1
ATOM 707 C C . TYR A 1 90 ? 15.742 -3.025 -11.93 1 94.81 90 TYR A C 1
ATOM 709 O O . TYR A 1 90 ? 14.625 -3.186 -11.43 1 94.81 90 TYR A O 1
ATOM 717 N N . THR A 1 91 ? 16.375 -1.892 -11.859 1 95.12 91 THR A N 1
ATOM 718 C CA . THR A 1 91 ? 15.844 -0.575 -11.523 1 95.12 91 THR A CA 1
ATOM 719 C C . THR A 1 91 ? 16.172 0.433 -12.625 1 95.12 91 THR A C 1
ATOM 721 O O . THR A 1 91 ? 17.266 0.999 -12.656 1 95.12 91 THR A O 1
ATOM 724 N N . PRO A 1 92 ? 15.211 0.698 -13.461 1 95 92 PRO A N 1
ATOM 725 C CA . PRO A 1 92 ? 15.477 1.539 -14.625 1 95 92 PRO A CA 1
ATOM 726 C C . PRO A 1 92 ? 16.016 2.918 -14.258 1 95 92 PRO A C 1
ATOM 728 O O . PRO A 1 92 ? 16.953 3.408 -14.883 1 95 92 PRO A O 1
ATOM 731 N N . ALA A 1 93 ? 15.492 3.547 -13.219 1 92.75 93 ALA A N 1
ATOM 732 C CA . ALA A 1 93 ? 15.914 4.887 -12.82 1 92.75 93 ALA A CA 1
ATOM 733 C C . ALA A 1 93 ? 17.406 4.914 -12.508 1 92.75 93 ALA A C 1
ATOM 735 O O . ALA A 1 93 ? 18.047 5.969 -12.586 1 92.75 93 ALA A O 1
ATOM 736 N N . ARG A 1 94 ? 17.953 3.805 -12.195 1 91.38 94 ARG A N 1
ATOM 737 C CA . ARG A 1 94 ? 19.359 3.713 -11.836 1 91.38 94 ARG A CA 1
ATOM 738 C C . ARG A 1 94 ? 20.156 2.986 -12.922 1 91.38 94 ARG A C 1
ATOM 740 O O . ARG A 1 94 ? 21.359 2.764 -12.773 1 91.38 94 ARG A O 1
ATOM 747 N N . ARG A 1 95 ? 19.5 2.553 -13.906 1 93.12 95 ARG A N 1
ATOM 748 C CA . ARG A 1 95 ? 20.094 1.769 -14.992 1 93.12 95 ARG A CA 1
ATOM 749 C C . ARG A 1 95 ? 20.891 0.593 -14.445 1 93.12 95 ARG A C 1
ATOM 751 O O . ARG A 1 95 ? 22.016 0.352 -14.875 1 93.12 95 ARG A O 1
ATOM 758 N N . SER A 1 96 ? 20.328 0.006 -13.43 1 92.12 96 SER A N 1
ATOM 759 C CA . SER A 1 96 ? 20.938 -1.195 -12.859 1 92.12 96 SER A CA 1
ATOM 760 C C . SER A 1 96 ? 20.156 -2.445 -13.258 1 92.12 96 SER A C 1
ATOM 762 O O . SER A 1 96 ? 18.938 -2.412 -13.359 1 92.12 96 SER A O 1
ATOM 764 N N . CYS A 1 97 ? 20.969 -3.527 -13.516 1 94.25 97 CYS A N 1
ATOM 765 C CA . CYS A 1 97 ? 20.328 -4.789 -13.867 1 94.25 97 CYS A CA 1
ATOM 766 C C . CYS A 1 97 ? 21.219 -5.973 -13.516 1 94.25 97 CYS A C 1
ATOM 768 O O . CYS A 1 97 ? 22.438 -5.914 -13.711 1 94.25 97 CYS A O 1
ATOM 770 N N . ARG A 1 98 ? 20.547 -6.957 -12.93 1 91.19 98 ARG A N 1
ATOM 771 C CA . ARG A 1 98 ? 21.172 -8.266 -12.742 1 91.19 98 ARG A CA 1
ATOM 772 C C . ARG A 1 98 ? 20.281 -9.375 -13.312 1 91.19 98 ARG A C 1
ATOM 774 O O . ARG A 1 98 ? 19.062 -9.289 -13.25 1 91.19 98 ARG A O 1
ATOM 781 N N . SER A 1 99 ? 20.891 -10.32 -13.945 1 88.62 99 SER A N 1
ATOM 782 C CA . SER A 1 99 ? 20.141 -11.477 -14.438 1 88.62 99 SER A CA 1
ATOM 783 C C . SER A 1 99 ? 20.578 -12.758 -13.742 1 88.62 99 SER A C 1
ATOM 785 O O . SER A 1 99 ? 21.703 -12.844 -13.242 1 88.62 99 SER A O 1
ATOM 787 N N . ALA A 1 100 ? 19.625 -13.641 -13.602 1 84.62 100 ALA A N 1
ATOM 788 C CA . ALA A 1 100 ? 19.922 -14.93 -12.977 1 84.62 100 ALA A CA 1
ATOM 789 C C . ALA A 1 100 ? 19.188 -16.062 -13.688 1 84.62 100 ALA A C 1
ATOM 791 O O . ALA A 1 100 ? 18.062 -15.883 -14.164 1 84.62 100 ALA A O 1
ATOM 792 N N . ALA A 1 101 ? 19.922 -17.203 -13.805 1 82.62 101 ALA A N 1
ATOM 793 C CA . ALA A 1 101 ? 19.281 -18.453 -14.188 1 82.62 101 ALA A CA 1
ATOM 794 C C . ALA A 1 101 ? 18.812 -19.219 -12.961 1 82.62 101 ALA A C 1
ATOM 796 O O . ALA A 1 101 ? 19.625 -19.875 -12.281 1 82.62 101 ALA A O 1
ATOM 797 N N . VAL A 1 102 ? 17.578 -19.094 -12.648 1 73.62 102 VAL A N 1
ATOM 798 C CA . VAL A 1 102 ? 17.047 -19.672 -11.414 1 73.62 102 VAL A CA 1
ATOM 799 C C . VAL A 1 102 ? 16.688 -21.141 -11.656 1 73.62 102 VAL A C 1
ATOM 801 O O . VAL A 1 102 ? 16.625 -21.938 -10.711 1 73.62 102 VAL A O 1
ATOM 804 N N . GLY A 1 103 ? 16.578 -21.547 -12.828 1 74.75 103 GLY A N 1
ATOM 805 C CA . GLY A 1 103 ? 16.422 -22.938 -13.203 1 74.75 103 GLY A CA 1
ATOM 806 C C . GLY A 1 103 ? 14.984 -23.422 -13.109 1 74.75 103 GLY A C 1
ATOM 807 O O . GLY A 1 103 ? 14.656 -24.516 -13.586 1 74.75 103 GLY A O 1
ATOM 808 N N . VAL A 1 104 ? 14.164 -22.672 -12.391 1 73.81 104 VAL A N 1
ATOM 809 C CA . VAL A 1 104 ? 12.758 -23.031 -12.32 1 73.81 104 VAL A CA 1
ATOM 810 C C . VAL A 1 104 ? 11.906 -21.953 -12.977 1 73.81 104 VAL A C 1
ATOM 812 O O . VAL A 1 104 ? 12.297 -20.781 -13 1 73.81 104 VAL A O 1
ATOM 815 N N . GLY A 1 105 ? 10.836 -22.344 -13.609 1 85.62 105 GLY A N 1
ATOM 816 C CA . GLY A 1 105 ? 9.922 -21.406 -14.227 1 85.62 105 GLY A CA 1
ATOM 817 C C . GLY A 1 105 ? 9.023 -20.703 -13.219 1 85.62 105 GLY A C 1
ATOM 818 O O . GLY A 1 105 ? 9.32 -20.672 -12.023 1 85.62 105 GLY A O 1
ATOM 819 N N . ILE A 1 106 ? 8 -20.109 -13.711 1 92.06 106 ILE A N 1
ATOM 820 C CA . ILE A 1 106 ? 7.051 -19.391 -12.867 1 92.06 106 ILE A CA 1
ATOM 821 C C . ILE A 1 106 ? 6.078 -20.375 -12.227 1 92.06 106 ILE A C 1
ATOM 823 O O . ILE A 1 106 ? 5.992 -21.531 -12.648 1 92.06 106 ILE A O 1
ATOM 827 N N . LEU A 1 107 ? 5.434 -20 -11.211 1 92.44 107 LEU A N 1
ATOM 828 C CA . LEU A 1 107 ? 4.465 -20.859 -10.539 1 92.44 107 LEU A CA 1
ATOM 829 C C . LEU A 1 107 ? 3.35 -21.266 -11.5 1 92.44 107 LEU A C 1
ATOM 831 O O . LEU A 1 107 ? 2.801 -20.438 -12.219 1 92.44 107 LEU A O 1
ATOM 835 N N . ARG A 1 108 ? 3.105 -22.578 -11.469 1 94.88 108 ARG A N 1
ATOM 836 C CA . ARG A 1 108 ? 1.947 -23.047 -12.219 1 94.88 108 ARG A CA 1
ATOM 837 C C . ARG A 1 108 ? 0.647 -22.609 -11.555 1 94.88 108 ARG A C 1
ATOM 839 O O . ARG A 1 108 ? 0.615 -22.359 -10.352 1 94.88 108 ARG A O 1
ATOM 846 N N . PRO A 1 109 ? -0.385 -22.578 -12.344 1 96.75 109 PRO A N 1
ATOM 847 C CA . PRO A 1 109 ? -1.669 -22.188 -11.758 1 96.75 109 PRO A CA 1
ATOM 848 C C . PRO A 1 109 ? -2.055 -23.047 -10.555 1 96.75 109 PRO A C 1
ATOM 850 O O . PRO A 1 109 ? -2.621 -22.547 -9.586 1 96.75 109 PRO A O 1
ATOM 853 N N . ASP A 1 110 ?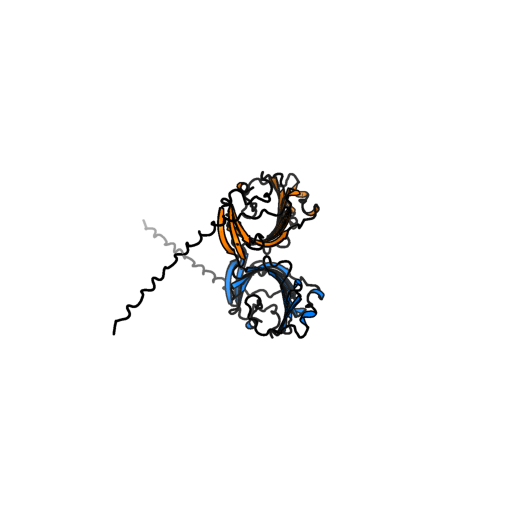 -1.712 -24.312 -10.562 1 96 110 ASP A N 1
ATOM 854 C CA . ASP A 1 110 ? -2.121 -25.203 -9.492 1 96 110 ASP A CA 1
ATOM 855 C C . ASP A 1 110 ? -0.973 -25.453 -8.516 1 96 110 ASP A C 1
ATOM 857 O O . ASP A 1 110 ? -0.947 -26.469 -7.816 1 96 110 ASP A O 1
ATOM 861 N N . TRP A 1 111 ? -0.089 -24.547 -8.43 1 92.94 111 TRP A N 1
ATOM 862 C CA . TRP A 1 111 ? 1.148 -24.703 -7.676 1 92.94 111 TRP A CA 1
ATOM 863 C C . TRP A 1 111 ? 0.855 -25.016 -6.211 1 92.94 111 TRP A C 1
ATOM 865 O O . TRP A 1 111 ? 1.643 -25.688 -5.539 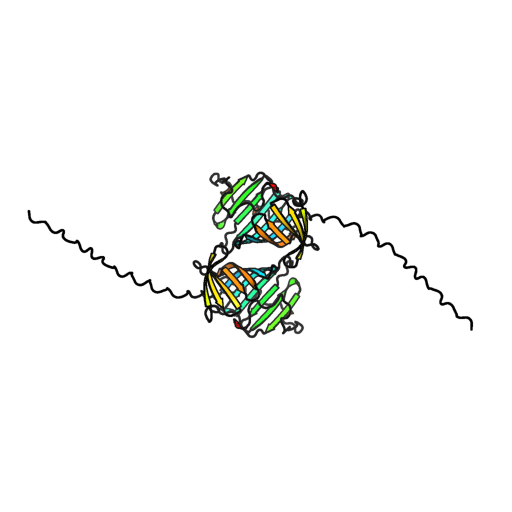1 92.94 111 TRP A O 1
ATOM 875 N N . LEU A 1 112 ? -0.216 -24.516 -5.637 1 93.81 112 LEU A N 1
ATOM 876 C CA . LEU A 1 112 ? -0.502 -24.656 -4.215 1 93.81 112 LEU A CA 1
ATOM 877 C C . LEU A 1 112 ? -1.072 -26.031 -3.908 1 93.81 112 LEU A C 1
ATOM 879 O O . LEU A 1 112 ? -0.935 -26.531 -2.791 1 93.81 112 LEU A O 1
ATOM 883 N N . LEU A 1 113 ? -1.607 -26.703 -4.797 1 92.56 113 LEU A N 1
ATOM 884 C CA . LEU A 1 113 ? -2.361 -27.938 -4.582 1 92.56 113 LEU A CA 1
ATOM 885 C C . LEU A 1 113 ? -1.438 -29.078 -4.152 1 92.56 113 LEU A C 1
ATOM 887 O O . LEU A 1 113 ? -1.628 -29.656 -3.084 1 92.56 113 LEU A O 1
ATOM 891 N N . PRO A 1 114 ? -0.49 -29.359 -4.918 1 89.81 114 PRO A N 1
ATOM 892 C CA . PRO A 1 114 ? 0.357 -30.484 -4.508 1 89.81 114 PRO A CA 1
ATOM 893 C C . PRO A 1 114 ? 1.146 -30.188 -3.232 1 89.81 114 PRO A C 1
ATOM 895 O O . PRO A 1 114 ? 1.891 -29.203 -3.178 1 89.81 114 PRO A O 1
ATOM 898 N N . GLY A 1 115 ? 0.954 -31.031 -2.217 1 89.38 115 GLY A N 1
ATOM 899 C CA . GLY A 1 115 ? 1.764 -30.953 -1.013 1 89.38 115 GLY A CA 1
ATOM 900 C C . GLY A 1 115 ? 1.25 -29.922 -0.022 1 89.38 115 GLY A C 1
ATOM 901 O O . GLY A 1 115 ? 1.861 -29.703 1.026 1 89.38 115 GLY A O 1
ATOM 902 N N . ALA A 1 116 ? 0.19 -29.328 -0.334 1 93.06 116 ALA A N 1
ATOM 903 C CA . ALA A 1 116 ? -0.366 -28.344 0.599 1 93.06 116 ALA A CA 1
ATOM 904 C C . ALA A 1 116 ? -0.995 -29.031 1.806 1 93.06 116 ALA A C 1
ATOM 906 O O . ALA A 1 116 ? -1.568 -30.125 1.679 1 93.06 116 ALA A O 1
ATOM 907 N N . VAL A 1 117 ? -0.836 -28.453 2.953 1 95.56 117 VAL A N 1
ATOM 908 C CA . VAL A 1 117 ? -1.478 -28.891 4.191 1 95.56 117 VAL A CA 1
ATOM 909 C C . VAL A 1 117 ? -2.543 -27.875 4.602 1 95.56 117 VAL A C 1
ATOM 911 O O . VAL A 1 117 ? -2.246 -26.688 4.801 1 95.56 117 VAL A O 1
ATOM 914 N N . TYR A 1 118 ? -3.682 -28.344 4.715 1 97.12 118 TYR A N 1
ATOM 915 C CA . TYR A 1 118 ? -4.773 -27.5 5.16 1 97.12 118 TYR A CA 1
ATOM 916 C C . TYR A 1 118 ? -4.648 -27.188 6.648 1 97.12 118 TYR A C 1
ATOM 918 O O . TYR A 1 118 ? -4.531 -28.094 7.469 1 97.12 118 TYR A O 1
ATOM 926 N N . LEU A 1 119 ? -4.707 -25.859 7.02 1 97.31 119 LEU A N 1
ATOM 927 C CA . LEU A 1 119 ? -4.473 -25.453 8.398 1 97.31 119 LEU A CA 1
ATOM 928 C C . LEU A 1 119 ? -5.781 -25.047 9.07 1 97.31 119 LEU A C 1
ATOM 930 O O . LEU A 1 119 ? -5.801 -24.734 10.266 1 97.31 119 LEU A O 1
ATOM 934 N N . GLY A 1 120 ? -6.879 -25 8.289 1 97.94 120 GLY A N 1
ATOM 935 C CA . GLY A 1 120 ? -8.172 -24.625 8.852 1 97.94 120 GLY A CA 1
ATOM 936 C C . GLY A 1 120 ? -8.656 -23.266 8.391 1 97.94 120 GLY A C 1
ATOM 937 O O . GLY A 1 120 ? -8.102 -22.688 7.453 1 97.94 120 GLY A O 1
ATOM 938 N N . ARG A 1 121 ? -9.789 -22.922 8.898 1 97.88 121 ARG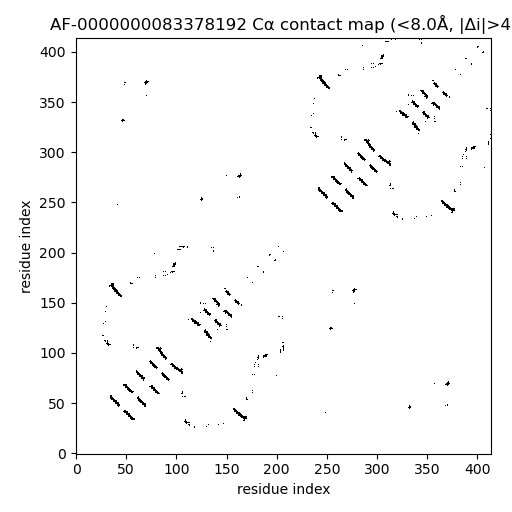 A N 1
ATOM 939 C CA . ARG A 1 121 ? -10.406 -21.625 8.625 1 97.88 121 ARG A CA 1
ATOM 940 C C . ARG A 1 121 ? -9.969 -20.594 9.648 1 97.88 121 ARG A C 1
ATOM 942 O O . ARG A 1 121 ? -9.875 -20.891 10.836 1 97.88 121 ARG A O 1
ATOM 949 N N . ARG A 1 122 ? -9.594 -19.406 9.195 1 97.81 122 ARG A N 1
ATOM 950 C CA . ARG A 1 122 ? -9.125 -18.328 10.062 1 97.81 122 ARG A CA 1
ATOM 951 C C . ARG A 1 122 ? -9.586 -16.969 9.555 1 97.81 122 ARG A C 1
ATOM 953 O O . ARG A 1 122 ? -9.828 -16.797 8.359 1 97.81 122 ARG A O 1
ATOM 960 N N . ASP A 1 123 ? -9.68 -16.109 10.516 1 96.69 123 ASP A N 1
ATOM 961 C CA . ASP A 1 123 ? -9.859 -14.703 10.156 1 96.69 123 ASP A CA 1
ATOM 962 C C . ASP A 1 123 ? -8.523 -14.047 9.82 1 96.69 123 ASP A C 1
ATOM 964 O O . ASP A 1 123 ? -7.527 -14.266 10.508 1 96.69 123 ASP A O 1
ATOM 968 N N . ALA A 1 124 ? -8.531 -13.289 8.773 1 95.88 124 ALA A N 1
ATOM 969 C CA . ALA A 1 124 ? -7.383 -12.461 8.398 1 95.88 124 ALA A CA 1
ATOM 970 C C . ALA A 1 124 ? -7.824 -11.039 8.062 1 95.88 124 ALA A C 1
ATOM 972 O O . ALA A 1 124 ? -8.164 -10.742 6.914 1 95.88 124 ALA A O 1
ATOM 973 N N . GLY A 1 125 ? -7.715 -10.195 9.078 1 91.81 125 GLY A N 1
ATOM 974 C CA . GLY A 1 125 ? -8.055 -8.805 8.844 1 91.81 125 GLY A CA 1
ATOM 975 C C . GLY A 1 125 ? -9.492 -8.609 8.398 1 91.81 125 GLY A C 1
ATOM 976 O O . GLY A 1 125 ? -9.766 -7.812 7.496 1 91.81 125 GLY A O 1
ATOM 977 N N . GLY A 1 126 ? -10.414 -9.391 8.844 1 91.75 126 GLY A N 1
ATOM 978 C CA . GLY A 1 126 ? -11.828 -9.258 8.516 1 91.75 126 GLY A CA 1
ATOM 979 C C . GLY A 1 126 ? -12.273 -10.188 7.406 1 91.75 126 GLY A C 1
ATOM 980 O O . GLY A 1 126 ? -13.461 -10.234 7.07 1 91.75 126 GLY A O 1
ATOM 981 N N . PHE A 1 127 ? -11.367 -10.898 6.863 1 96.5 127 PHE A N 1
ATOM 982 C CA . PHE A 1 127 ? -11.711 -11.883 5.844 1 96.5 127 PHE A CA 1
ATOM 983 C C . PHE A 1 127 ? -11.781 -13.281 6.445 1 96.5 127 PHE A C 1
ATOM 985 O O . PHE A 1 127 ? -10.875 -13.703 7.16 1 96.5 127 PHE A O 1
ATOM 992 N N . ASP A 1 128 ? -12.867 -13.969 6.168 1 98.12 128 ASP A N 1
ATOM 993 C CA . ASP A 1 128 ? -12.961 -15.391 6.48 1 98.12 128 ASP A CA 1
ATOM 994 C C . ASP A 1 128 ? -12.211 -16.234 5.449 1 98.12 128 ASP A C 1
ATOM 996 O O . ASP A 1 128 ? -12.578 -16.266 4.273 1 98.12 128 ASP A O 1
ATOM 1000 N N . CYS A 1 129 ? -11.125 -16.938 5.984 1 98.56 129 CYS A N 1
ATOM 1001 C CA . CYS A 1 129 ? -10.227 -17.547 5.008 1 98.56 129 CYS A CA 1
ATOM 1002 C C . CYS A 1 129 ? -10.047 -19.031 5.277 1 98.56 129 CYS A C 1
ATOM 1004 O O . CYS A 1 129 ? -10.039 -19.469 6.434 1 98.56 129 CYS A O 1
ATOM 1006 N N . HIS A 1 130 ? -9.922 -19.75 4.16 1 98.69 130 HIS A N 1
ATOM 1007 C CA . HIS A 1 130 ? -9.211 -21.031 4.227 1 98.69 130 HIS A CA 1
ATOM 1008 C C . HIS A 1 130 ? -7.703 -20.828 4.191 1 98.69 130 HIS A C 1
ATOM 1010 O O . HIS A 1 130 ? -7.203 -20 3.422 1 98.69 130 HIS A O 1
ATOM 1016 N N . VAL A 1 131 ? -6.996 -21.641 5.016 1 98.5 131 VAL A N 1
ATOM 1017 C CA . VAL A 1 131 ? -5.555 -21.438 5.125 1 98.5 131 VAL A CA 1
ATOM 1018 C C . VAL A 1 131 ? -4.82 -22.734 4.824 1 98.5 131 VAL A C 1
ATOM 1020 O O . VAL A 1 131 ? -5.207 -23.797 5.309 1 98.5 131 VAL A O 1
ATOM 1023 N N . TRP A 1 132 ? -3.791 -22.672 3.947 1 98 132 TRP A N 1
ATOM 1024 C CA . TRP A 1 132 ? -2.912 -23.797 3.635 1 98 132 TRP A CA 1
ATOM 1025 C C . TRP A 1 132 ? -1.45 -23.422 3.855 1 98 132 TRP A C 1
ATOM 1027 O O . TRP A 1 132 ? -1.062 -22.266 3.654 1 98 132 TRP A O 1
ATOM 1037 N N . ALA A 1 133 ? -0.729 -24.359 4.258 1 96.38 133 ALA A N 1
ATOM 1038 C CA . ALA A 1 133 ? 0.727 -24.25 4.238 1 96.38 133 ALA A CA 1
ATOM 1039 C C . ALA A 1 133 ? 1.327 -25.125 3.131 1 96.38 133 ALA A C 1
ATOM 1041 O O . ALA A 1 133 ? 0.831 -26.219 2.852 1 96.38 133 ALA A O 1
ATOM 1042 N N . LYS A 1 134 ? 2.213 -24.609 2.494 1 92.88 134 LYS A N 1
ATOM 1043 C CA . LYS A 1 134 ? 2.973 -25.406 1.528 1 92.88 134 LYS A CA 1
ATOM 1044 C C . LYS A 1 134 ? 4.461 -25.391 1.857 1 92.88 134 LYS A C 1
ATOM 1046 O O . LYS A 1 134 ? 5.109 -24.344 1.775 1 92.88 134 LYS A O 1
ATOM 1051 N N . ALA A 1 135 ? 4.902 -26.625 2.176 1 80.69 135 ALA A N 1
ATOM 1052 C CA . ALA A 1 135 ? 6.301 -26.844 2.533 1 80.69 135 ALA A CA 1
ATOM 1053 C C . ALA A 1 135 ? 6.793 -25.797 3.527 1 80.69 135 ALA A C 1
ATOM 1055 O O . ALA A 1 135 ? 6.043 -25.375 4.41 1 80.69 135 ALA A O 1
ATOM 1056 N N . ASP A 1 136 ? 8.016 -25.516 3.621 1 81.19 136 ASP A N 1
ATOM 1057 C CA . ASP A 1 136 ? 8.617 -24.484 4.457 1 81.19 136 ASP A CA 1
ATOM 1058 C C . ASP A 1 136 ? 8.773 -23.172 3.682 1 81.19 136 ASP A C 1
ATOM 1060 O O . ASP A 1 136 ? 9.828 -22.531 3.738 1 81.19 136 ASP A O 1
ATOM 1064 N N . PHE A 1 137 ? 7.523 -22.922 2.998 1 83.19 137 PHE A N 1
ATOM 1065 C CA . PHE A 1 137 ? 7.629 -21.812 2.051 1 83.19 137 PHE A CA 1
ATOM 1066 C C . PHE A 1 137 ? 6.613 -20.734 2.375 1 83.19 137 PHE A C 1
ATOM 1068 O O . PHE A 1 137 ? 6.977 -19.562 2.543 1 83.19 137 PHE A O 1
ATOM 1075 N N . ILE A 1 138 ? 5.348 -21.172 2.424 1 93.5 138 ILE A N 1
ATOM 1076 C CA . ILE A 1 138 ? 4.328 -20.125 2.43 1 93.5 138 ILE A CA 1
ATOM 1077 C C . ILE A 1 138 ? 3.102 -20.609 3.203 1 93.5 138 ILE A C 1
ATOM 1079 O O . ILE A 1 138 ? 2.809 -21.797 3.232 1 93.5 138 ILE A O 1
ATOM 1083 N N . THR A 1 139 ? 2.496 -19.75 3.943 1 97.06 139 THR A N 1
ATOM 1084 C CA . THR A 1 139 ? 1.118 -19.891 4.402 1 97.06 139 THR A CA 1
ATOM 1085 C C . THR A 1 139 ? 0.176 -19.031 3.566 1 97.06 139 THR A C 1
ATOM 1087 O O . THR A 1 139 ? 0.381 -17.812 3.439 1 97.06 139 THR A O 1
ATOM 1090 N N . TYR A 1 140 ? -0.788 -19.672 2.994 1 97.88 140 TYR A N 1
ATOM 1091 C CA . TYR A 1 140 ? -1.655 -19.094 1.979 1 97.88 140 TYR A CA 1
ATOM 1092 C C . TYR A 1 140 ? -3.076 -18.922 2.504 1 97.88 140 TYR A C 1
ATOM 1094 O O . TYR A 1 140 ? -3.684 -19.891 2.977 1 97.88 140 TYR A O 1
ATOM 1102 N N . TYR A 1 141 ? -3.625 -17.656 2.455 1 98.5 141 TYR A N 1
ATOM 1103 C CA . TYR A 1 141 ? -4.98 -17.344 2.9 1 98.5 141 TYR A CA 1
ATOM 1104 C C . TYR A 1 141 ? -5.891 -17.062 1.713 1 98.5 141 TYR A C 1
ATOM 1106 O O . TYR A 1 141 ? -5.602 -16.188 0.895 1 98.5 141 TYR A O 1
ATOM 1114 N N . GLU A 1 142 ? -6.938 -17.812 1.611 1 98.62 142 GLU A N 1
ATOM 1115 C CA . GLU A 1 142 ? -7.934 -17.641 0.558 1 98.62 142 GLU A CA 1
ATOM 1116 C C . GLU A 1 142 ? -9.312 -17.344 1.143 1 98.62 142 GLU A C 1
ATOM 1118 O O . GLU A 1 142 ? -9.773 -18.031 2.049 1 98.62 142 GLU A O 1
ATOM 1123 N N . ASP A 1 143 ? -9.891 -16.328 0.625 1 98.38 143 ASP A N 1
ATOM 1124 C CA . ASP A 1 143 ? -11.234 -15.984 1.084 1 98.38 143 ASP A CA 1
ATOM 1125 C C . ASP A 1 143 ? -12.219 -17.125 0.82 1 98.38 143 ASP A C 1
ATOM 1127 O O . ASP A 1 143 ? -12.273 -17.656 -0.289 1 98.38 143 ASP A O 1
ATOM 1131 N N . VAL A 1 144 ? -12.961 -17.391 1.792 1 98.06 144 VAL A N 1
ATOM 1132 C CA . VAL A 1 144 ? -13.875 -18.531 1.706 1 98.06 144 VAL A CA 1
ATOM 1133 C C . VAL A 1 144 ? -14.945 -18.25 0.658 1 98.06 144 VAL A C 1
ATOM 1135 O O . VAL A 1 144 ? -15.297 -19.141 -0.13 1 98.06 144 VAL A O 1
ATOM 1138 N N . LYS A 1 145 ? -15.438 -17.125 0.612 1 96.06 145 LYS A N 1
ATOM 1139 C CA . LYS A 1 145 ? -16.594 -16.812 -0.226 1 96.06 145 LYS A CA 1
ATOM 1140 C C . LYS A 1 145 ? -16.156 -16.516 -1.662 1 96.06 145 LYS A C 1
ATOM 1142 O O . LYS A 1 145 ? -16.688 -17.109 -2.604 1 96.06 145 LYS A O 1
ATOM 1147 N N . THR A 1 146 ? -15.211 -15.641 -1.888 1 96.25 146 THR A N 1
ATOM 1148 C CA . THR A 1 146 ? -14.875 -15.148 -3.219 1 96.25 146 THR A CA 1
ATOM 1149 C C . THR A 1 146 ? -13.781 -16 -3.85 1 96.25 146 THR A C 1
ATOM 1151 O O . THR A 1 146 ? -13.539 -15.922 -5.059 1 96.25 146 THR A O 1
ATOM 1154 N N . LYS A 1 147 ? -13.047 -16.75 -3.02 1 97.62 147 LYS A N 1
ATOM 1155 C CA . LYS A 1 147 ? -11.945 -17.625 -3.443 1 97.62 147 LYS A CA 1
ATOM 1156 C C . LYS A 1 147 ? -10.727 -16.797 -3.838 1 97.62 147 LYS A C 1
ATOM 1158 O O . LYS A 1 147 ? -9.727 -17.359 -4.301 1 97.62 147 LYS A O 1
ATOM 1163 N N . ARG A 1 148 ? -10.695 -15.508 -3.666 1 97.56 148 ARG A N 1
ATOM 1164 C CA . ARG A 1 148 ? -9.539 -14.672 -3.949 1 97.56 148 ARG A CA 1
ATOM 1165 C C . ARG A 1 148 ? -8.461 -14.852 -2.883 1 97.56 148 ARG A C 1
ATOM 1167 O O . ARG A 1 148 ? -8.773 -15.047 -1.707 1 97.56 148 ARG A O 1
ATOM 1174 N N . PRO A 1 149 ? -7.199 -14.789 -3.334 1 98.5 149 PRO A N 1
ATOM 1175 C CA . PRO A 1 149 ? -6.156 -14.727 -2.309 1 98.5 149 PRO A CA 1
ATOM 1176 C C . PRO A 1 149 ? -6.25 -13.469 -1.447 1 98.5 149 PRO A C 1
ATOM 1178 O O . PRO A 1 149 ? -6.578 -12.391 -1.952 1 98.5 149 PRO A O 1
ATOM 1181 N N . VAL A 1 150 ? -5.965 -13.641 -0.159 1 98.44 150 VAL A N 1
ATOM 1182 C CA . VAL A 1 150 ? -6.09 -12.531 0.778 1 98.44 150 VAL A CA 1
ATOM 1183 C C . VAL A 1 150 ? -4.715 -12.141 1.309 1 98.44 150 VAL A C 1
ATOM 1185 O O . VAL A 1 150 ? -4.395 -10.953 1.418 1 98.44 150 VAL A O 1
ATOM 1188 N N . LYS A 1 151 ? -3.928 -13.102 1.546 1 98 151 LYS A N 1
ATOM 1189 C CA . LYS A 1 151 ? -2.684 -12.898 2.281 1 98 151 LYS A CA 1
ATOM 1190 C C . LYS A 1 151 ? -1.729 -14.07 2.086 1 98 151 LYS A C 1
ATOM 1192 O O . LYS A 1 151 ? -2.156 -15.227 2.047 1 98 151 LYS A O 1
ATOM 1197 N N . TRP A 1 152 ? -0.503 -13.758 1.931 1 97.44 152 TRP A N 1
ATOM 1198 C CA . TRP A 1 152 ? 0.58 -14.734 1.877 1 97.44 152 TRP A CA 1
ATOM 1199 C C . TRP A 1 152 ? 1.624 -14.445 2.951 1 97.44 152 TRP A C 1
ATOM 1201 O O . TRP A 1 152 ? 2.127 -13.328 3.053 1 97.44 152 TRP A O 1
ATOM 1211 N N . VAL A 1 153 ? 1.943 -15.453 3.715 1 96.25 153 VAL A N 1
ATOM 1212 C CA . VAL A 1 153 ? 3.02 -15.344 4.695 1 96.25 153 VAL A CA 1
ATOM 1213 C C . VAL A 1 153 ? 4.168 -16.266 4.309 1 96.25 153 VAL A C 1
ATOM 1215 O O . VAL A 1 153 ? 4.02 -17.5 4.336 1 96.25 153 VAL A O 1
ATOM 1218 N N . PHE A 1 154 ? 5.25 -15.664 4 1 93.44 154 PHE A N 1
ATOM 1219 C CA . PHE A 1 154 ? 6.41 -16.438 3.582 1 93.44 154 PHE A CA 1
ATOM 1220 C C . PHE A 1 154 ? 7.215 -16.906 4.789 1 93.44 154 PHE A C 1
ATOM 1222 O O . PHE A 1 154 ? 7.152 -16.297 5.859 1 93.44 154 PHE A O 1
ATOM 1229 N N . TYR A 1 155 ? 8.016 -17.906 4.598 1 88.75 155 TYR A N 1
ATOM 1230 C CA . TYR A 1 155 ? 8.82 -18.5 5.668 1 88.75 155 TYR A CA 1
ATOM 1231 C C . TYR A 1 155 ? 9.836 -17.484 6.188 1 88.75 155 TYR A C 1
ATOM 1233 O O . TYR A 1 155 ? 10.25 -17.562 7.348 1 88.75 155 TYR A O 1
ATOM 1241 N N . THR A 1 156 ? 10.227 -16.484 5.383 1 87.31 156 THR A N 1
ATOM 1242 C CA . THR A 1 156 ? 11.203 -15.469 5.742 1 87.31 156 THR A CA 1
ATOM 1243 C C . THR A 1 156 ? 10.594 -14.461 6.715 1 87.31 156 THR A C 1
ATOM 1245 O O . THR A 1 156 ? 11.32 -13.68 7.336 1 87.31 156 THR A O 1
ATOM 1248 N N . GLY A 1 157 ? 9.336 -14.477 6.824 1 90.56 157 GLY A N 1
ATOM 1249 C CA . GLY A 1 157 ? 8.641 -13.484 7.621 1 90.56 157 GLY A CA 1
ATOM 1250 C C . GLY A 1 157 ? 7.996 -12.391 6.785 1 90.56 157 GLY A C 1
ATOM 1251 O O . GLY A 1 157 ? 7.25 -11.562 7.309 1 90.56 157 GLY A O 1
ATOM 1252 N N . ARG A 1 158 ? 8.25 -12.414 5.52 1 94.88 158 ARG A N 1
ATOM 1253 C CA . ARG A 1 158 ? 7.582 -11.461 4.629 1 94.88 158 ARG A CA 1
ATOM 1254 C C . ARG A 1 158 ? 6.094 -11.773 4.516 1 94.88 158 ARG A C 1
ATOM 1256 O O . ARG A 1 158 ? 5.699 -12.93 4.406 1 94.88 158 ARG A O 1
ATOM 1263 N N . ILE A 1 159 ? 5.336 -10.727 4.578 1 96.75 159 ILE A N 1
ATOM 1264 C CA . ILE A 1 159 ? 3.893 -10.867 4.426 1 96.75 159 ILE A CA 1
ATOM 1265 C C . ILE A 1 159 ? 3.416 -10.055 3.227 1 96.75 159 ILE A C 1
ATOM 1267 O O . ILE A 1 159 ? 3.842 -8.914 3.031 1 96.75 159 ILE A O 1
ATOM 1271 N N . ALA A 1 160 ? 2.609 -10.672 2.377 1 97.88 160 ALA A N 1
ATOM 1272 C CA . ALA A 1 160 ? 1.938 -9.992 1.272 1 97.88 160 ALA A CA 1
ATOM 1273 C C . ALA A 1 160 ? 0.433 -9.906 1.513 1 97.88 160 ALA A C 1
ATOM 1275 O O . ALA A 1 160 ?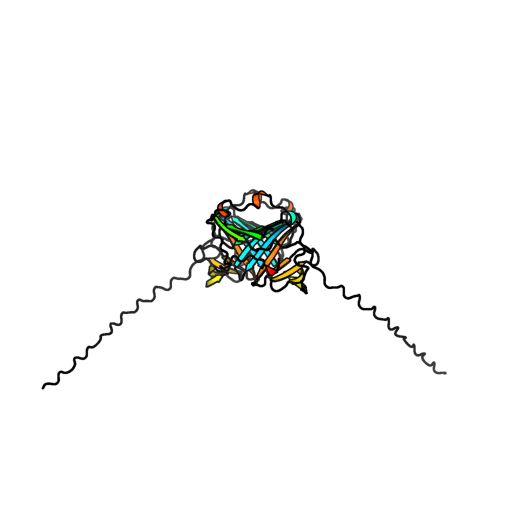 -0.229 -10.93 1.702 1 97.88 160 ALA A O 1
ATOM 1276 N N . TYR A 1 161 ? -0.078 -8.727 1.609 1 98.25 161 TYR A N 1
ATOM 1277 C CA . TYR A 1 161 ? -1.516 -8.484 1.622 1 98.25 161 TYR A CA 1
ATOM 1278 C C . TYR A 1 161 ? -2.027 -8.172 0.221 1 98.25 161 TYR A C 1
ATOM 1280 O O . TYR A 1 161 ? -1.608 -7.184 -0.392 1 98.25 161 TYR A O 1
ATOM 1288 N N . VAL A 1 162 ? -2.916 -9.008 -0.25 1 98.5 162 VAL A N 1
ATOM 1289 C CA . VAL A 1 162 ? -3.459 -8.781 -1.585 1 98.5 162 VAL A CA 1
ATOM 1290 C C . VAL A 1 162 ? -4.531 -7.691 -1.528 1 98.5 162 VAL A C 1
ATOM 1292 O O . VAL A 1 162 ? -5.617 -7.91 -0.992 1 98.5 162 VAL A O 1
ATOM 1295 N N . MET A 1 163 ? -4.207 -6.586 -2.141 1 98.19 163 MET A N 1
ATOM 1296 C CA . MET A 1 163 ? -5.09 -5.426 -2.057 1 98.19 163 MET A CA 1
ATOM 1297 C C . MET A 1 163 ? -6.152 -5.473 -3.15 1 98.19 163 MET A C 1
ATOM 1299 O O . MET A 1 163 ? -7.301 -5.086 -2.922 1 98.19 163 MET A O 1
ATOM 1303 N N . ASN A 1 164 ? -5.738 -5.797 -4.262 1 97.81 164 ASN A N 1
ATOM 1304 C CA . ASN A 1 164 ? -6.59 -5.949 -5.438 1 97.81 164 ASN A CA 1
ATOM 1305 C C . ASN A 1 164 ? -6.18 -7.164 -6.27 1 97.81 164 ASN A C 1
ATOM 1307 O O . ASN A 1 164 ? -4.996 -7.488 -6.359 1 97.81 164 ASN A O 1
ATOM 1311 N N . PHE A 1 165 ? -7.199 -7.848 -6.82 1 98.19 165 PHE A N 1
ATOM 1312 C CA . PHE A 1 165 ? -7 -9.047 -7.617 1 98.19 165 PHE A CA 1
ATOM 1313 C C . PHE A 1 165 ? -7.879 -9.023 -8.867 1 98.19 165 PHE A C 1
ATOM 1315 O O . PHE A 1 165 ? -9.078 -9.297 -8.789 1 98.19 165 PHE A O 1
ATOM 1322 N N . GLU A 1 166 ? -7.227 -8.695 -9.992 1 97.69 166 GLU A N 1
ATOM 1323 C CA . GLU A 1 166 ? -7.953 -8.523 -11.242 1 97.69 166 GLU A CA 1
ATOM 1324 C C . GLU A 1 166 ? -7.711 -9.703 -12.188 1 97.69 166 GLU A C 1
ATOM 1326 O O . GLU A 1 166 ? -6.727 -9.711 -12.93 1 97.69 166 GLU A O 1
ATOM 1331 N N . VAL A 1 167 ? -8.656 -10.609 -12.195 1 97.88 167 VAL A N 1
ATOM 1332 C CA . VAL A 1 167 ? -8.57 -11.781 -13.055 1 97.88 167 VAL A CA 1
ATOM 1333 C C . VAL A 1 167 ? -8.695 -11.367 -14.523 1 97.88 167 VAL A C 1
ATOM 1335 O O . VAL A 1 167 ? -9.562 -10.555 -14.867 1 97.88 167 VAL A O 1
ATOM 1338 N N . GLY A 1 168 ? -7.855 -11.859 -15.352 1 98.38 168 GLY A N 1
ATOM 1339 C CA . GLY A 1 168 ? -7.93 -11.609 -16.781 1 98.38 168 GLY A CA 1
ATOM 1340 C C . GLY A 1 168 ? -7.141 -10.391 -17.219 1 98.38 168 GLY A C 1
ATOM 1341 O O . GLY A 1 168 ? -6.953 -10.156 -18.422 1 98.38 168 GLY A O 1
ATOM 1342 N N . ALA A 1 169 ? -6.664 -9.594 -16.297 1 98 169 ALA A N 1
ATOM 1343 C CA . ALA A 1 169 ? -5.84 -8.445 -16.656 1 98 169 ALA A CA 1
ATOM 1344 C C . ALA A 1 169 ? -4.52 -8.875 -17.281 1 98 169 ALA A C 1
ATOM 1346 O O . ALA A 1 169 ? -3.895 -9.836 -16.812 1 98 169 ALA A O 1
ATOM 1347 N N . VAL A 1 170 ? -4.137 -8.133 -18.312 1 97.94 170 VAL A N 1
ATOM 1348 C CA . VAL A 1 170 ? -2.918 -8.461 -19.047 1 97.94 170 VAL A CA 1
ATOM 1349 C C . VAL A 1 170 ? -2.084 -7.195 -19.25 1 97.94 170 VAL A C 1
ATOM 1351 O O . VAL A 1 170 ? -2.623 -6.129 -19.547 1 97.94 170 VAL A O 1
ATOM 1354 N N . LEU A 1 171 ? -0.854 -7.344 -19.031 1 97.81 171 LEU A N 1
ATOM 1355 C CA . LEU A 1 171 ? 0.092 -6.277 -19.344 1 97.81 171 LEU A CA 1
ATOM 1356 C C . LEU A 1 171 ? 0.456 -6.289 -20.828 1 97.81 171 LEU A C 1
ATOM 1358 O O . LEU A 1 171 ? 0.627 -7.355 -21.422 1 97.81 171 LEU A O 1
ATOM 1362 N N . GLU A 1 172 ? 0.558 -5.086 -21.375 1 97 172 GLU A N 1
ATOM 1363 C CA . GLU A 1 172 ? 0.966 -5.016 -22.781 1 97 172 GLU A CA 1
ATOM 1364 C C . GLU A 1 172 ? 2.334 -5.656 -22.984 1 97 172 GLU A C 1
ATOM 1366 O O . GLU A 1 172 ? 3.223 -5.527 -22.141 1 97 172 GLU A O 1
ATOM 1371 N N . ASP A 1 173 ? 2.586 -6.27 -24.156 1 96.25 173 ASP A N 1
ATOM 1372 C CA . ASP A 1 173 ? 3.781 -7.059 -24.438 1 96.25 173 ASP A CA 1
ATOM 1373 C C . ASP A 1 173 ? 5.047 -6.23 -24.234 1 96.25 173 ASP A C 1
ATOM 1375 O O . ASP A 1 173 ? 6.035 -6.719 -23.688 1 96.25 173 ASP A O 1
ATOM 1379 N N . ALA A 1 174 ? 5.043 -5 -24.625 1 95.38 174 ALA A N 1
ATOM 1380 C CA . ALA A 1 174 ? 6.23 -4.152 -24.547 1 95.38 174 ALA A CA 1
ATOM 1381 C C . ALA A 1 174 ? 6.672 -3.945 -23.109 1 95.38 174 ALA A C 1
ATOM 1383 O O . ALA A 1 174 ? 7.863 -3.779 -22.828 1 95.38 174 ALA A O 1
ATOM 1384 N N . ALA A 1 175 ? 5.75 -4.059 -22.203 1 96.44 175 ALA A N 1
ATOM 1385 C CA . ALA A 1 175 ? 6.035 -3.779 -20.812 1 96.44 175 ALA A CA 1
ATOM 1386 C C . ALA A 1 175 ? 6.758 -4.953 -20.156 1 96.44 175 ALA A C 1
ATOM 1388 O O . ALA A 1 175 ? 7.32 -4.812 -19.062 1 96.44 175 ALA A O 1
ATOM 1389 N N . TRP A 1 176 ? 6.816 -6.086 -20.781 1 97.19 176 TRP A N 1
ATOM 1390 C CA . TRP A 1 176 ? 7.48 -7.27 -20.25 1 97.19 176 TRP A CA 1
ATOM 1391 C C . TRP A 1 176 ? 8.977 -7.25 -20.578 1 97.19 176 TRP A C 1
ATOM 1393 O O . TRP A 1 176 ? 9.75 -8.008 -20 1 97.19 176 TRP A O 1
ATOM 1403 N N . GLN A 1 177 ? 9.375 -6.492 -21.516 1 95.38 177 GLN A N 1
ATOM 1404 C CA . GLN A 1 177 ? 10.75 -6.531 -22.016 1 95.38 177 GLN A CA 1
ATOM 1405 C C . GLN A 1 177 ? 11.703 -5.855 -21.031 1 95.38 177 GLN A C 1
ATOM 1407 O O . GLN A 1 177 ? 11.523 -4.688 -20.688 1 95.38 177 GLN A O 1
ATOM 1412 N N . ALA A 1 178 ? 12.672 -6.586 -20.594 1 95.38 178 ALA A N 1
ATOM 1413 C CA . ALA A 1 178 ? 13.719 -5.992 -19.781 1 95.38 178 ALA A CA 1
ATOM 1414 C C . ALA A 1 178 ? 14.516 -4.957 -20.562 1 95.38 178 ALA A C 1
ATOM 1416 O O . ALA A 1 178 ? 14.633 -5.055 -21.797 1 95.38 178 ALA A O 1
ATOM 1417 N N . PRO A 1 179 ? 15.062 -4.031 -19.859 1 95.62 179 PRO A N 1
ATOM 1418 C CA . PRO A 1 179 ? 15.875 -3.023 -20.547 1 95.62 179 PRO A CA 1
ATOM 1419 C C . PRO A 1 179 ? 17.047 -3.633 -21.297 1 95.62 179 PRO A C 1
ATOM 1421 O O . PRO A 1 179 ? 17.562 -4.691 -20.906 1 95.62 179 PRO A O 1
ATOM 1424 N N . GLU A 1 180 ? 17.453 -2.912 -22.281 1 93.38 180 GLU A N 1
ATOM 1425 C CA . GLU A 1 180 ? 18.516 -3.396 -23.172 1 93.38 180 GLU A CA 1
ATOM 1426 C C . GLU A 1 180 ? 19.812 -3.646 -22.391 1 93.38 180 GLU A C 1
ATOM 1428 O O . GLU A 1 180 ? 20.547 -4.59 -22.688 1 93.38 180 GLU A O 1
ATOM 1433 N N . TYR A 1 181 ? 20.078 -2.861 -21.406 1 93.5 181 TYR A N 1
ATOM 1434 C CA . TYR A 1 181 ? 21.344 -2.943 -20.688 1 93.5 181 TYR A CA 1
ATOM 1435 C C . TYR A 1 181 ? 21.391 -4.195 -19.812 1 93.5 181 TYR A C 1
ATOM 1437 O O . TYR A 1 181 ? 22.453 -4.543 -19.281 1 93.5 181 TYR A O 1
ATOM 1445 N N . CYS A 1 182 ? 20.266 -4.812 -19.656 1 93.25 182 CYS A N 1
ATOM 1446 C CA . CYS A 1 182 ? 20.281 -6.066 -18.922 1 93.25 182 CYS A CA 1
ATOM 1447 C C . CYS A 1 182 ? 20.969 -7.172 -19.719 1 93.25 182 CYS A C 1
ATOM 1449 O O . CYS A 1 182 ? 21.312 -8.211 -19.156 1 93.25 182 CYS A O 1
ATOM 1451 N N . PHE A 1 183 ? 21.203 -6.992 -20.875 1 89.81 183 PHE A N 1
ATOM 1452 C CA . PHE A 1 183 ? 21.703 -8.039 -21.75 1 89.81 183 PHE A CA 1
ATOM 1453 C C . PHE A 1 183 ? 23.172 -7.809 -22.078 1 89.81 183 PHE A C 1
ATOM 1455 O O . PHE A 1 183 ? 23.781 -8.578 -22.828 1 89.81 183 PHE A O 1
ATOM 1462 N N . ASN A 1 184 ? 23.688 -6.672 -21.609 1 78.31 184 ASN A N 1
ATOM 1463 C CA . ASN A 1 184 ? 25.109 -6.414 -21.844 1 78.31 184 ASN A CA 1
ATOM 1464 C C . ASN A 1 184 ? 26 -7.238 -20.922 1 78.31 184 ASN A C 1
ATOM 1466 O O . ASN A 1 184 ? 25.594 -7.566 -19.797 1 78.31 184 ASN A O 1
ATOM 1470 N N . LYS A 1 185 ? 26.969 -7.906 -21.453 1 62.94 185 LYS A N 1
ATOM 1471 C CA . LYS A 1 185 ? 27.938 -8.828 -20.844 1 62.94 185 LYS A CA 1
ATOM 1472 C C . LYS A 1 185 ? 28.344 -8.352 -19.453 1 62.94 185 LYS A C 1
ATOM 1474 O O . LYS A 1 185 ? 28.625 -9.172 -18.578 1 62.94 185 LYS A O 1
ATOM 1479 N N . ASP A 1 186 ? 28.547 -7.164 -19.281 1 51.5 186 ASP A N 1
ATOM 1480 C CA . ASP A 1 186 ? 29.062 -6.742 -17.969 1 51.5 186 ASP A CA 1
ATOM 1481 C C . ASP A 1 186 ? 27.953 -6.789 -16.922 1 51.5 186 ASP A C 1
ATOM 1483 O O . ASP A 1 186 ? 28.172 -6.367 -15.773 1 51.5 186 ASP A O 1
ATOM 1487 N N . GLY A 1 187 ? 26.75 -6.953 -17.297 1 48.12 187 GLY A N 1
ATOM 1488 C CA . GLY A 1 187 ? 25.734 -7.117 -16.266 1 48.12 187 GLY A CA 1
ATOM 1489 C C . GLY A 1 187 ? 25.984 -8.328 -15.383 1 48.12 187 GLY A C 1
ATOM 1490 O O . GLY A 1 187 ? 26.094 -9.453 -15.875 1 48.12 187 GLY A O 1
ATOM 1491 N N . GLY A 1 188 ? 26.828 -8.164 -14.422 1 43.97 188 GLY A N 1
ATOM 1492 C CA . GLY A 1 188 ? 27.25 -9.156 -13.445 1 43.97 188 GLY A CA 1
ATOM 1493 C C . GLY A 1 188 ? 26.188 -10.195 -13.148 1 43.97 188 GLY A C 1
ATOM 1494 O O . GLY A 1 188 ? 25.047 -9.859 -12.875 1 43.97 188 GLY A O 1
ATOM 1495 N N . THR A 1 189 ? 26.281 -11.242 -13.922 1 44.62 189 THR A N 1
ATOM 1496 C CA . THR A 1 189 ? 25.625 -12.445 -13.445 1 44.62 189 THR A CA 1
ATOM 1497 C C . THR A 1 189 ? 25.859 -12.648 -11.953 1 44.62 189 THR A C 1
ATOM 1499 O O . THR A 1 189 ? 27 -12.828 -11.523 1 44.62 189 THR A O 1
ATOM 1502 N N . ILE A 1 190 ? 25.484 -11.875 -11.133 1 42.75 190 ILE A N 1
ATOM 1503 C CA . ILE A 1 190 ? 25.703 -12.344 -9.766 1 42.75 190 ILE A CA 1
ATOM 1504 C C . ILE A 1 190 ? 24.922 -13.633 -9.539 1 42.75 190 ILE A C 1
ATOM 1506 O O . ILE A 1 190 ? 23.703 -13.688 -9.773 1 42.75 190 ILE A O 1
ATOM 1510 N N . THR A 1 191 ? 25.641 -14.812 -9.617 1 37.69 191 THR A N 1
ATOM 1511 C CA . THR A 1 191 ? 25.125 -16.016 -9 1 37.69 191 THR A CA 1
ATOM 1512 C C . THR A 1 191 ? 24.484 -15.703 -7.648 1 37.69 191 THR A C 1
ATOM 1514 O O . THR A 1 191 ? 23.406 -16.203 -7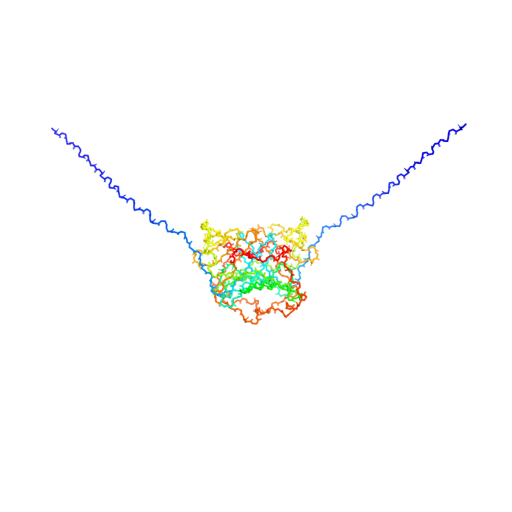.332 1 37.69 191 THR A O 1
ATOM 1517 N N . GLU A 1 192 ? 25.391 -15.594 -6.555 1 33.66 192 GLU A N 1
ATOM 1518 C CA . GLU A 1 192 ? 25 -15.719 -5.156 1 33.66 192 GLU A CA 1
ATOM 1519 C C . GLU A 1 192 ? 24.125 -14.547 -4.723 1 33.66 192 GLU A C 1
ATOM 1521 O O . GLU A 1 192 ? 24.516 -13.391 -4.859 1 33.66 192 GLU A O 1
ATOM 1526 N N . ALA A 1 193 ? 22.938 -14.609 -4.746 1 36.72 193 ALA A N 1
ATOM 1527 C CA . ALA A 1 193 ? 21.906 -13.758 -4.168 1 36.72 193 ALA A CA 1
ATOM 1528 C C . ALA A 1 193 ? 22.266 -13.336 -2.748 1 36.72 193 ALA A C 1
ATOM 1530 O O . ALA A 1 193 ? 21.906 -14.008 -1.781 1 36.72 193 ALA A O 1
ATOM 1531 N N . ALA A 1 194 ? 23.438 -12.969 -2.443 1 30.25 194 ALA A N 1
ATOM 1532 C CA . ALA A 1 194 ? 23.672 -12.773 -1.016 1 30.25 194 ALA A CA 1
ATOM 1533 C C . ALA A 1 194 ? 22.828 -11.625 -0.469 1 30.25 194 ALA A C 1
ATOM 1535 O O . ALA A 1 194 ? 22.719 -11.453 0.747 1 30.25 194 ALA A O 1
ATOM 1536 N N . ASP A 1 195 ? 22.734 -10.391 -1.084 1 32.75 195 ASP A N 1
ATOM 1537 C CA . ASP A 1 195 ? 22.281 -9.32 -0.201 1 32.75 195 ASP A CA 1
ATOM 1538 C C . ASP A 1 195 ? 20.797 -9.422 0.07 1 32.75 195 ASP A C 1
ATOM 1540 O O . ASP A 1 195 ? 20.031 -9.898 -0.778 1 32.75 195 ASP A O 1
ATOM 1544 N N . GLY A 1 196 ? 20.297 -9.32 1.259 1 35.28 196 GLY A N 1
ATOM 1545 C CA . GLY A 1 196 ? 19.094 -9.477 2.051 1 35.28 196 GLY A CA 1
ATOM 1546 C C . GLY A 1 196 ? 17.844 -8.977 1.345 1 35.28 196 GLY A C 1
ATOM 1547 O O . GLY A 1 196 ? 16.719 -9.234 1.789 1 35.28 196 GLY A O 1
ATOM 1548 N N . HIS A 1 197 ? 17.969 -7.883 0.581 1 38.31 197 HIS A N 1
ATOM 1549 C CA . HIS A 1 197 ? 16.688 -7.375 0.094 1 38.31 197 HIS A CA 1
ATOM 1550 C C . HIS A 1 197 ? 16.141 -8.242 -1.035 1 38.31 197 HIS A C 1
ATOM 1552 O O . HIS A 1 197 ? 14.961 -8.156 -1.378 1 38.31 197 HIS A O 1
ATOM 1558 N N . ASP A 1 198 ? 17.016 -8.789 -1.945 1 39.91 198 ASP A N 1
ATOM 1559 C CA . ASP A 1 198 ? 16.594 -9.164 -3.289 1 39.91 198 ASP A CA 1
ATOM 1560 C C . ASP A 1 198 ? 16.234 -10.648 -3.355 1 39.91 198 ASP A C 1
ATOM 1562 O O . ASP A 1 198 ? 16.375 -11.281 -4.402 1 39.91 198 ASP A O 1
ATOM 1566 N N . ASP A 1 199 ? 16.266 -11.383 -2.344 1 40.97 199 ASP A N 1
ATOM 1567 C CA . ASP A 1 199 ? 15.953 -12.773 -2.672 1 40.97 199 ASP A CA 1
ATOM 1568 C C . ASP A 1 199 ? 14.57 -12.898 -3.295 1 40.97 199 ASP A C 1
ATOM 1570 O O . ASP A 1 199 ? 13.648 -12.156 -2.932 1 40.97 199 ASP A O 1
ATOM 1574 N N . SER A 1 200 ? 14.617 -13.453 -4.492 1 42.5 200 SER A N 1
ATOM 1575 C CA . SER A 1 200 ? 13.344 -13.836 -5.09 1 42.5 200 SER A CA 1
ATOM 1576 C C . SER A 1 200 ? 12.359 -14.312 -4.027 1 42.5 200 SER A C 1
ATOM 1578 O O . SER A 1 200 ? 12.758 -14.898 -3.02 1 42.5 200 SER A O 1
ATOM 1580 N N . PHE A 1 201 ? 11.242 -13.656 -4.027 1 45.09 201 PHE A N 1
ATOM 1581 C CA . PHE A 1 201 ? 10.172 -14.008 -3.104 1 45.09 201 PHE A CA 1
ATOM 1582 C C . PHE A 1 201 ? 9.93 -15.516 -3.105 1 45.09 201 PHE A C 1
ATOM 1584 O O . PHE A 1 201 ? 9.414 -16.062 -2.131 1 45.09 201 PHE A O 1
ATOM 1591 N N . ILE A 1 202 ? 10.234 -16.266 -4.176 1 43.06 202 ILE A N 1
ATOM 1592 C CA . ILE A 1 202 ? 9.828 -17.672 -4.293 1 43.06 202 ILE A CA 1
ATOM 1593 C C . ILE A 1 202 ? 11.07 -18.562 -4.273 1 43.06 202 ILE A C 1
ATOM 1595 O O . ILE A 1 202 ? 11.938 -18.438 -5.133 1 43.06 202 ILE A O 1
ATOM 1599 N N . PRO A 1 203 ? 11.094 -19.375 -3.189 1 40.84 203 PRO A N 1
ATOM 1600 C CA . PRO A 1 203 ? 12.195 -20.344 -3.213 1 40.84 203 PRO A CA 1
ATOM 1601 C C . PRO A 1 203 ? 12.055 -21.359 -4.34 1 40.84 203 PRO A C 1
ATOM 1603 O O . PRO A 1 203 ? 10.938 -21.688 -4.742 1 40.84 203 PRO A O 1
ATOM 1606 N N . ARG A 1 204 ? 13.141 -21.891 -4.832 1 47.25 204 ARG A N 1
ATOM 1607 C CA . ARG A 1 204 ? 13.25 -22.828 -5.957 1 47.25 204 ARG A CA 1
ATOM 1608 C C . ARG A 1 204 ? 12.438 -24.094 -5.707 1 47.25 204 ARG A C 1
ATOM 1610 O O . ARG A 1 204 ? 11.898 -24.688 -6.641 1 47.25 204 ARG A O 1
ATOM 1617 N N . ASN A 1 205 ? 12.289 -24.531 -4.527 1 42.94 205 ASN A N 1
ATOM 1618 C CA . ASN A 1 205 ? 11.656 -25.812 -4.238 1 42.94 205 ASN A CA 1
ATOM 1619 C C . ASN A 1 205 ? 10.133 -25.719 -4.359 1 42.94 205 ASN A C 1
ATOM 1621 O O . ASN A 1 205 ? 9.445 -26.734 -4.27 1 42.94 205 ASN A O 1
ATOM 1625 N N . VAL A 1 206 ? 9.711 -24.547 -4.449 1 40.78 206 VAL A N 1
ATOM 1626 C CA . VAL A 1 206 ? 8.266 -24.359 -4.539 1 40.78 206 VAL A CA 1
ATOM 1627 C C . VAL A 1 206 ? 7.828 -24.391 -6 1 40.78 206 VAL A C 1
ATOM 1629 O O . VAL A 1 206 ? 6.641 -24.562 -6.297 1 40.78 206 VAL A O 1
ATOM 1632 N N . LEU A 1 207 ? 8.719 -24.125 -6.871 1 42.97 207 LEU A N 1
ATOM 1633 C CA . LEU A 1 207 ? 8.383 -24.078 -8.289 1 42.97 207 LEU A CA 1
ATOM 1634 C C . LEU A 1 207 ? 8.289 -25.5 -8.867 1 42.97 207 LEU A C 1
ATOM 1636 O O . LEU A 1 207 ? 9.008 -26.391 -8.422 1 42.97 207 LEU A O 1
ATOM 1640 N N . MET B 1 1 ? 81.688 6.465 45.438 1 35.53 1 MET B N 1
ATOM 1641 C CA . MET B 1 1 ? 80.688 6.258 44.375 1 35.53 1 MET B CA 1
ATOM 1642 C C . MET B 1 1 ? 79.312 6.793 44.781 1 35.53 1 MET B C 1
ATOM 1644 O O . MET B 1 1 ? 78.75 6.273 45.719 1 35.53 1 MET B O 1
ATOM 1648 N N . THR B 1 2 ? 79.25 8.117 44.688 1 47.56 2 THR B N 1
ATOM 1649 C CA . THR B 1 2 ? 78.125 8.891 45.156 1 47.56 2 THR B CA 1
ATOM 1650 C C . THR B 1 2 ? 76.812 8.445 44.438 1 47.56 2 THR B C 1
ATOM 1652 O O . THR B 1 2 ? 76.812 8.234 43.25 1 47.56 2 THR B O 1
ATOM 1655 N N . PRO B 1 3 ? 75.875 7.836 45.156 1 50.81 3 PRO B N 1
ATOM 1656 C CA . PRO B 1 3 ? 74.688 7.289 44.562 1 50.81 3 PRO B CA 1
ATOM 1657 C C . PRO B 1 3 ? 73.812 8.352 43.875 1 50.81 3 PRO B C 1
ATOM 1659 O O . PRO B 1 3 ? 73.75 9.484 44.344 1 50.81 3 PRO B O 1
ATOM 1662 N N . LEU B 1 4 ? 73.812 8.367 42.531 1 47.59 4 LEU B N 1
ATOM 1663 C CA . LEU B 1 4 ? 73 9.273 41.719 1 47.59 4 LEU B CA 1
ATOM 1664 C C . LEU B 1 4 ? 71.5 9.164 42.062 1 47.59 4 LEU B C 1
ATOM 1666 O O . LEU B 1 4 ? 70.938 8.062 42.062 1 47.59 4 LEU B O 1
ATOM 1670 N N . THR B 1 5 ? 71 10.047 42.906 1 48.47 5 THR B N 1
ATOM 1671 C CA . THR B 1 5 ? 69.625 10.102 43.312 1 48.47 5 THR B CA 1
ATOM 1672 C C . THR B 1 5 ? 68.688 10.266 42.094 1 48.47 5 THR B C 1
ATOM 1674 O O . THR B 1 5 ? 68.938 11.117 41.25 1 48.47 5 THR B O 1
ATOM 1677 N N . PRO B 1 6 ? 67.938 9.258 41.719 1 47.25 6 PRO B N 1
ATOM 1678 C CA . PRO B 1 6 ? 67.062 9.383 40.562 1 47.25 6 PRO B CA 1
ATOM 1679 C C . PRO B 1 6 ? 66.062 10.547 40.688 1 47.25 6 PRO B C 1
ATOM 1681 O O . PRO B 1 6 ? 65.625 10.867 41.812 1 47.25 6 PRO B O 1
ATOM 1684 N N . ALA B 1 7 ? 66.125 11.586 39.844 1 46.09 7 ALA B N 1
ATOM 1685 C CA . ALA B 1 7 ? 65.25 12.719 39.75 1 46.09 7 ALA B CA 1
ATOM 1686 C C . ALA B 1 7 ? 63.812 12.242 39.5 1 46.09 7 ALA B C 1
ATOM 1688 O O . ALA B 1 7 ? 63.562 11.43 38.594 1 46.09 7 ALA B O 1
ATOM 1689 N N . ALA B 1 8 ? 62.938 12.266 40.5 1 43.38 8 ALA B N 1
ATOM 1690 C CA . ALA B 1 8 ? 61.5 11.992 40.438 1 43.38 8 ALA B CA 1
ATOM 1691 C C . ALA B 1 8 ? 60.844 12.867 39.375 1 43.38 8 ALA B C 1
ATOM 1693 O O . ALA B 1 8 ? 60.875 14.094 39.469 1 43.38 8 ALA B O 1
ATOM 1694 N N . PHE B 1 9 ? 60.812 12.445 38.125 1 42.44 9 PHE B N 1
ATOM 1695 C CA . PHE B 1 9 ? 60.031 13.125 37.094 1 42.44 9 PHE B CA 1
ATOM 1696 C C . PHE B 1 9 ? 58.594 13.289 37.531 1 42.44 9 PHE B C 1
ATOM 1698 O O . PHE B 1 9 ? 57.875 12.305 37.719 1 42.44 9 PHE B O 1
ATOM 1705 N N . LEU B 1 10 ? 58.25 14.375 38.281 1 40.56 10 LEU B N 1
ATOM 1706 C CA . LEU B 1 10 ? 56.875 14.727 38.562 1 40.56 10 LEU B CA 1
ATOM 1707 C C . LEU B 1 10 ? 56.062 14.883 37.281 1 40.56 10 LEU B C 1
ATOM 1709 O O . LEU B 1 10 ? 56.344 15.789 36.469 1 40.56 10 LEU B O 1
ATOM 1713 N N . LEU B 1 11 ? 55.562 13.797 36.75 1 42.06 11 LEU B N 1
ATOM 1714 C CA . LEU B 1 11 ? 54.594 13.852 35.656 1 42.06 11 LEU B CA 1
ATOM 17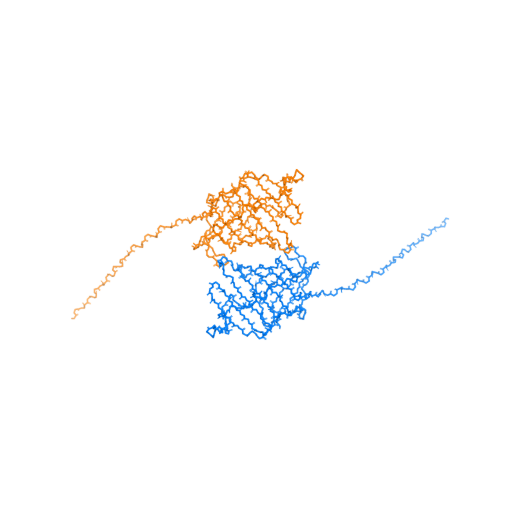15 C C . LEU B 1 11 ? 53.406 14.75 36.031 1 42.06 11 LEU B C 1
ATOM 1717 O O . LEU B 1 11 ? 52.625 14.414 36.938 1 42.06 11 LEU B O 1
ATOM 1721 N N . LEU B 1 12 ? 53.594 16.078 35.906 1 41.75 12 LEU B N 1
ATOM 1722 C CA . LEU B 1 12 ? 52.438 16.953 36 1 41.75 12 LEU B CA 1
ATOM 1723 C C . LEU B 1 12 ? 51.344 16.516 35 1 41.75 12 LEU B C 1
ATOM 1725 O O . LEU B 1 12 ? 51.531 16.594 33.812 1 41.75 12 LEU B O 1
ATOM 1729 N N . LEU B 1 13 ? 50.5 15.609 35.469 1 42.47 13 LEU B N 1
ATOM 1730 C CA . LEU B 1 13 ? 49.281 15.32 34.75 1 42.47 13 LEU B CA 1
ATOM 1731 C C . LEU B 1 13 ? 48.469 16.594 34.5 1 42.47 13 LEU B C 1
ATOM 1733 O O . LEU B 1 13 ? 47.938 17.156 35.469 1 42.47 13 LEU B O 1
ATOM 1737 N N . LEU B 1 14 ? 48.875 17.422 33.531 1 43.25 14 LEU B N 1
ATOM 1738 C CA . LEU B 1 14 ? 48 18.484 33.094 1 43.25 14 LEU B CA 1
ATOM 1739 C C . LEU B 1 14 ? 46.562 17.984 32.938 1 43.25 14 LEU B C 1
ATOM 1741 O O . LEU B 1 14 ? 46.312 17.172 32.031 1 43.25 14 LEU B O 1
ATOM 1745 N N . CYS B 1 15 ? 45.781 17.984 34.031 1 41.81 15 CYS B N 1
ATOM 1746 C CA . CYS B 1 15 ? 44.344 17.797 33.906 1 41.81 15 CYS B CA 1
ATOM 1747 C C . CYS B 1 15 ? 43.75 18.75 32.875 1 41.81 15 CYS B C 1
ATOM 1749 O O . CYS B 1 15 ? 43.625 19.953 33.156 1 41.81 15 CYS B O 1
ATOM 1751 N N . LEU B 1 16 ? 43.938 18.531 31.562 1 48.19 16 LEU B N 1
ATOM 1752 C CA . LEU B 1 16 ? 43.188 19.297 30.578 1 48.19 16 LEU B CA 1
ATOM 1753 C C . LEU B 1 16 ? 41.719 19.406 30.953 1 48.19 16 LEU B C 1
ATOM 1755 O O . LEU B 1 16 ? 41.094 18.406 31.328 1 48.19 16 LEU B O 1
ATOM 1759 N N . PRO B 1 17 ? 41.281 20.594 31.438 1 46.09 17 PRO B N 1
ATOM 1760 C CA . PRO B 1 17 ? 39.844 20.703 31.672 1 46.09 17 PRO B CA 1
ATOM 1761 C C . PRO B 1 17 ? 39.031 20.078 30.547 1 46.09 17 PRO B C 1
ATOM 1763 O O . PRO B 1 17 ? 39.406 20.125 29.391 1 46.09 17 PRO B O 1
ATOM 1766 N N . GLU B 1 18 ? 38.344 18.922 30.859 1 46.88 18 GLU B N 1
ATOM 1767 C CA . GLU B 1 18 ? 37.375 18.391 29.922 1 46.88 18 GLU B CA 1
ATOM 1768 C C . GLU B 1 18 ? 36.5 19.5 29.344 1 46.88 18 GLU B C 1
ATOM 1770 O O . GLU B 1 18 ? 36.094 20.422 30.062 1 46.88 18 GLU B O 1
ATOM 1775 N N . ALA B 1 19 ? 36.656 19.891 28.047 1 50.06 19 ALA B N 1
ATOM 1776 C CA . ALA B 1 19 ? 35.75 20.828 27.359 1 50.06 19 ALA B CA 1
ATOM 1777 C C . ALA B 1 19 ? 34.344 20.703 27.875 1 50.06 19 ALA B C 1
ATOM 1779 O O . ALA B 1 19 ? 33.875 19.609 28.203 1 50.06 19 ALA B O 1
ATOM 1780 N N . PRO B 1 20 ? 33.688 21.75 28.453 1 46.59 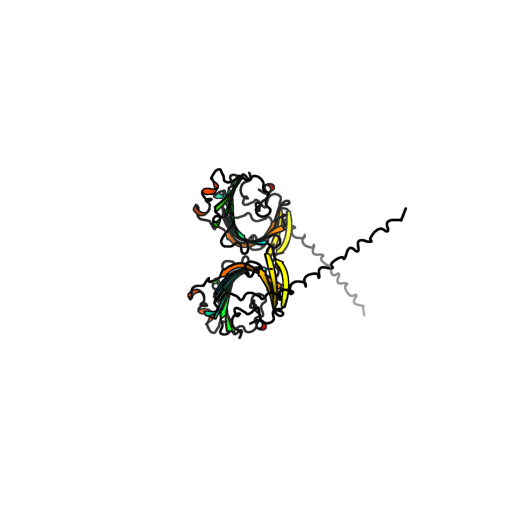20 PRO B N 1
ATOM 1781 C CA . PRO B 1 20 ? 32.281 21.625 28.812 1 46.59 20 PRO B CA 1
ATOM 1782 C C . PRO B 1 20 ? 31.469 20.844 27.797 1 46.59 20 PRO B C 1
ATOM 1784 O O . PRO B 1 20 ? 31.812 20.844 26.609 1 46.59 20 PRO B O 1
ATOM 1787 N N . PRO B 1 21 ? 30.781 19.75 28.25 1 44.22 21 PRO B N 1
ATOM 1788 C CA . PRO B 1 21 ? 29.953 19.062 27.25 1 44.22 21 PRO B CA 1
ATOM 1789 C C . PRO B 1 21 ? 29.25 20.031 26.312 1 44.22 21 PRO B C 1
ATOM 1791 O O . PRO B 1 21 ? 28.875 21.141 26.734 1 44.22 21 PRO B O 1
ATOM 1794 N N . ALA B 1 22 ? 29.641 20.109 25.031 1 45.75 22 ALA B N 1
ATOM 1795 C CA . ALA B 1 22 ? 28.922 20.906 24.031 1 45.75 22 ALA B CA 1
ATOM 1796 C C . ALA B 1 22 ? 27.484 21.172 24.469 1 45.75 22 ALA B C 1
ATOM 1798 O O . ALA B 1 22 ? 26.859 20.328 25.109 1 45.75 22 ALA B O 1
ATOM 1799 N N . ALA B 1 23 ? 27.016 22.344 24.609 1 45.66 23 ALA B N 1
ATOM 1800 C CA . ALA B 1 23 ? 25.625 22.75 24.812 1 45.66 23 ALA B CA 1
ATOM 1801 C C . ALA B 1 23 ? 24.672 21.688 24.266 1 45.66 23 ALA B C 1
ATOM 1803 O O . ALA B 1 23 ? 24.906 21.109 23.219 1 45.66 23 ALA B O 1
ATOM 1804 N N . ALA B 1 24 ? 23.922 20.797 25.031 1 48.75 24 ALA B N 1
ATOM 1805 C CA . ALA B 1 24 ? 22.844 19.859 24.766 1 48.75 24 ALA B CA 1
ATOM 1806 C C . ALA B 1 24 ? 21.969 20.328 23.594 1 48.75 24 ALA B C 1
ATOM 1808 O O . ALA B 1 24 ? 21.312 21.359 23.688 1 48.75 24 ALA B O 1
ATOM 1809 N N . ALA B 1 25 ? 22.359 20.391 22.344 1 56.12 25 ALA B N 1
ATOM 1810 C CA . ALA B 1 25 ? 21.562 20.797 21.203 1 56.12 25 ALA B CA 1
ATOM 1811 C C . ALA B 1 25 ? 20.078 20.484 21.422 1 56.12 25 ALA B C 1
ATOM 1813 O O . ALA B 1 25 ? 19.734 19.422 21.953 1 56.12 25 ALA B O 1
ATOM 1814 N N . GLY B 1 26 ? 19.219 21.547 21.781 1 77.75 26 GLY B N 1
ATOM 1815 C CA . GLY B 1 26 ? 17.797 21.438 22.062 1 77.75 26 GLY B CA 1
ATOM 1816 C C . GLY B 1 26 ? 17.094 20.406 21.188 1 77.75 26 GLY B C 1
ATOM 1817 O O . GLY B 1 26 ? 17.656 19.922 20.203 1 77.75 26 GLY B O 1
ATOM 1818 N N . ASP B 1 27 ? 15.984 19.891 21.781 1 89.69 27 ASP B N 1
ATOM 1819 C CA . ASP B 1 27 ? 15.164 18.938 21.047 1 89.69 27 ASP B CA 1
ATOM 1820 C C . ASP B 1 27 ? 14.844 19.453 19.641 1 89.69 27 ASP B C 1
ATOM 1822 O O . ASP B 1 27 ? 14.586 20.641 19.453 1 89.69 27 ASP B O 1
ATOM 1826 N N . PRO B 1 28 ? 15.039 18.703 18.625 1 95.69 28 PRO B N 1
ATOM 1827 C CA . PRO B 1 28 ? 14.648 19.125 17.281 1 95.69 28 PRO B CA 1
ATOM 1828 C C . PRO B 1 28 ? 13.18 19.531 17.188 1 95.69 28 PRO B C 1
ATOM 1830 O O . PRO B 1 28 ? 12.367 19.094 18 1 95.69 28 PRO B O 1
ATOM 1833 N N . THR B 1 29 ? 12.93 20.406 16.266 1 96.06 29 THR B N 1
ATOM 1834 C CA . THR B 1 29 ? 11.562 20.812 15.961 1 96.06 29 THR B CA 1
ATOM 1835 C C . THR B 1 29 ? 11.055 20.094 14.711 1 96.06 29 THR B C 1
ATOM 1837 O O . THR B 1 29 ? 11.797 19.922 13.742 1 96.06 29 THR B O 1
ATOM 1840 N N . PRO B 1 30 ? 9.766 19.719 14.695 1 96.75 30 PRO B N 1
ATOM 1841 C CA . PRO B 1 30 ? 9.234 19.078 13.492 1 96.75 30 PRO B CA 1
ATOM 1842 C C . PRO B 1 30 ? 9.234 20.016 12.281 1 96.75 30 PRO B C 1
ATOM 1844 O O . PRO B 1 30 ? 8.984 21.219 12.43 1 96.75 30 PRO B O 1
ATOM 1847 N N . THR B 1 31 ? 9.5 19.484 11.125 1 97.75 31 THR B N 1
ATOM 1848 C CA . THR B 1 31 ? 9.414 20.234 9.883 1 97.75 31 THR B CA 1
ATOM 1849 C C . THR B 1 31 ? 7.957 20.531 9.523 1 97.75 31 THR B C 1
ATOM 1851 O O . THR B 1 31 ? 7.121 19.625 9.523 1 97.75 31 THR B O 1
ATOM 1854 N N . PRO B 1 32 ? 7.641 21.766 9.297 1 98.06 32 PRO B N 1
ATOM 1855 C CA . PRO B 1 32 ? 6.281 22.031 8.82 1 98.06 32 PRO B CA 1
ATOM 1856 C C . PRO B 1 32 ? 5.961 21.297 7.52 1 98.06 32 PRO B C 1
ATOM 1858 O O . PRO B 1 32 ? 6.844 21.109 6.684 1 98.06 32 PRO B O 1
ATOM 1861 N N . TRP B 1 33 ? 4.703 20.938 7.367 1 98.25 33 TRP B N 1
ATOM 1862 C CA . TRP B 1 33 ? 4.277 20.375 6.09 1 98.25 33 TRP B CA 1
ATOM 1863 C C . TRP B 1 33 ? 4.449 21.391 4.961 1 98.25 33 TRP B C 1
ATOM 1865 O O . TRP B 1 33 ? 4.238 22.578 5.16 1 98.25 33 TRP B O 1
ATOM 1875 N N . PRO B 1 34 ? 4.887 20.922 3.727 1 98.5 34 PRO B N 1
ATOM 1876 C CA . PRO B 1 34 ? 4.848 21.828 2.572 1 98.5 34 PRO B CA 1
ATOM 1877 C C . PRO B 1 34 ? 3.434 22.312 2.254 1 98.5 34 PRO B C 1
ATOM 1879 O O . PRO B 1 34 ? 2.455 21.641 2.578 1 98.5 34 PRO B O 1
ATOM 1882 N N . PRO B 1 35 ? 3.344 23.5 1.627 1 98.44 35 PRO B N 1
ATOM 1883 C CA . PRO B 1 35 ? 2.016 24.047 1.342 1 98.44 35 PRO B CA 1
ATOM 1884 C C . PRO B 1 35 ? 1.17 23.125 0.472 1 98.44 35 PRO B C 1
ATOM 1886 O O . PRO B 1 35 ? -0.061 23.141 0.552 1 98.44 35 PRO B O 1
ATOM 1889 N N . GLN B 1 36 ? 1.838 22.406 -0.416 1 98.75 36 GLN B N 1
ATOM 1890 C CA . GLN B 1 36 ? 1.178 21.422 -1.277 1 98.75 36 GLN B CA 1
ATOM 1891 C C . GLN B 1 36 ? 2.016 20.156 -1.418 1 98.75 36 GLN B C 1
ATOM 1893 O O . GLN B 1 36 ? 3.238 20.234 -1.562 1 98.75 36 GLN B O 1
ATOM 1898 N N . PHE B 1 37 ? 1.319 19.016 -1.332 1 98.75 37 PHE B N 1
ATOM 1899 C CA . PHE B 1 37 ? 2.021 17.766 -1.566 1 98.75 37 PHE B CA 1
ATOM 1900 C C . PHE B 1 37 ? 1.035 16.641 -1.837 1 98.75 37 PHE B C 1
ATOM 1902 O O . PHE B 1 37 ? -0.167 16.781 -1.607 1 98.75 37 PHE B O 1
ATOM 1909 N N . HIS B 1 38 ? 1.501 15.586 -2.393 1 98.62 38 HIS B N 1
ATOM 1910 C CA . HIS B 1 38 ? 0.842 14.289 -2.516 1 98.62 38 HIS B CA 1
ATOM 1911 C C . HIS B 1 38 ? 1.616 13.203 -1.772 1 98.62 38 HIS B C 1
ATOM 1913 O O . HIS B 1 38 ? 2.838 13.102 -1.905 1 98.62 38 HIS B O 1
ATOM 1919 N N . ALA B 1 39 ? 0.931 12.445 -0.95 1 98.44 39 ALA B N 1
ATOM 1920 C CA . ALA B 1 39 ? 1.53 11.289 -0.285 1 98.44 39 ALA B CA 1
ATOM 1921 C C . ALA B 1 39 ? 0.735 10.023 -0.572 1 98.44 39 ALA B C 1
ATOM 1923 O O . ALA B 1 39 ? -0.497 10.031 -0.526 1 98.44 39 ALA B O 1
ATOM 1924 N N . THR B 1 40 ? 1.422 8.984 -0.969 1 98.38 40 THR B N 1
ATOM 1925 C CA . THR B 1 40 ? 0.859 7.637 -0.941 1 98.38 40 THR B CA 1
ATOM 1926 C C . THR B 1 40 ? 1.17 6.945 0.384 1 98.38 40 THR B C 1
ATOM 1928 O O . THR B 1 40 ? 2.309 6.984 0.857 1 98.38 40 THR B O 1
ATOM 1931 N N . MET B 1 41 ? 0.155 6.312 0.96 1 98.5 41 MET B N 1
ATOM 1932 C CA . MET B 1 41 ? 0.339 5.715 2.279 1 98.5 41 MET B CA 1
ATOM 1933 C C . MET B 1 41 ? -0.253 4.309 2.324 1 98.5 41 MET B C 1
ATOM 1935 O O . MET B 1 41 ? -1.271 4.039 1.685 1 98.5 41 MET B O 1
ATOM 1939 N N . VAL B 1 42 ? 0.404 3.463 3.02 1 98.5 42 VAL B N 1
ATOM 1940 C CA . VAL B 1 42 ? -0.191 2.209 3.467 1 98.5 42 VAL B CA 1
ATOM 1941 C C . VAL B 1 42 ? -0.757 2.379 4.875 1 98.5 42 VAL B C 1
ATOM 1943 O O . VAL B 1 42 ? -0.063 2.859 5.777 1 98.5 42 VAL B O 1
ATOM 1946 N N . MET B 1 43 ? -2.01 2.02 4.996 1 97.44 43 MET B N 1
ATOM 1947 C CA . MET B 1 43 ? -2.666 2.143 6.293 1 97.44 43 MET B CA 1
ATOM 1948 C C . MET B 1 43 ? -3.006 0.77 6.867 1 97.44 43 MET B C 1
ATOM 1950 O O . MET B 1 43 ? -3.479 -0.108 6.141 1 97.44 43 MET B O 1
ATOM 1954 N N . ASP B 1 44 ? -2.717 0.657 8.109 1 96.06 44 ASP B N 1
ATOM 1955 C CA . ASP B 1 44 ? -3.066 -0.542 8.867 1 96.06 44 ASP B CA 1
ATOM 1956 C C . ASP B 1 44 ? -3.941 -0.195 10.07 1 96.06 44 ASP B C 1
ATOM 1958 O O . ASP B 1 44 ? -3.52 0.552 10.953 1 96.06 44 ASP B O 1
ATOM 1962 N N . TYR B 1 45 ? -5.133 -0.76 10.07 1 94.12 45 TYR B N 1
ATOM 1963 C CA . TYR B 1 45 ? -6.004 -0.654 11.234 1 94.12 45 TYR B CA 1
ATOM 1964 C C . TYR B 1 45 ? -6.387 -2.035 11.758 1 94.12 45 TYR B C 1
ATOM 1966 O O . TYR B 1 45 ? -7.379 -2.617 11.312 1 94.12 45 TYR B O 1
ATOM 1974 N N . HIS B 1 46 ? -5.621 -2.51 12.672 1 86.81 46 HIS B N 1
ATOM 1975 C CA . HIS B 1 46 ? -5.816 -3.824 13.273 1 86.81 46 HIS B CA 1
ATOM 1976 C C . HIS B 1 46 ? -5.891 -4.914 12.211 1 86.81 46 HIS B C 1
ATOM 1978 O O . HIS B 1 46 ? -6.754 -5.789 12.273 1 86.81 46 HIS B O 1
ATOM 1984 N N . GLY B 1 47 ? -5.09 -4.773 11.211 1 87.75 47 GLY B N 1
ATOM 1985 C CA . GLY B 1 47 ? -5.016 -5.797 10.18 1 87.75 47 GLY B CA 1
ATOM 1986 C C . GLY B 1 47 ? -5.863 -5.48 8.961 1 87.75 47 GLY B C 1
ATOM 1987 O O . GLY B 1 47 ? -5.742 -6.137 7.926 1 87.75 47 GLY B O 1
ATOM 1988 N N . ASN B 1 48 ? -6.711 -4.535 9.102 1 91.56 48 ASN B N 1
ATOM 1989 C CA . ASN B 1 48 ? -7.445 -4.047 7.938 1 91.56 48 ASN B CA 1
ATOM 1990 C C . ASN B 1 48 ? -6.613 -3.066 7.117 1 91.56 48 ASN B C 1
ATOM 1992 O O . ASN B 1 48 ? -6.449 -1.909 7.508 1 91.56 48 ASN B O 1
ATOM 1996 N N . MET B 1 49 ? -6.184 -3.561 5.93 1 96.62 49 MET B N 1
ATOM 1997 C CA . MET B 1 49 ? -5.199 -2.82 5.148 1 96.62 49 MET B CA 1
ATOM 1998 C C . MET B 1 49 ? -5.883 -1.924 4.121 1 96.62 49 MET B C 1
ATOM 2000 O O . MET B 1 49 ? -6.938 -2.271 3.592 1 96.62 49 MET B O 1
ATOM 2004 N N . SER B 1 50 ? -5.285 -0.763 3.877 1 97.31 50 SER B N 1
ATOM 2005 C CA . SER B 1 50 ? -5.695 0.1 2.773 1 97.31 50 SER B CA 1
ATOM 2006 C C . SER B 1 50 ? -4.508 0.885 2.219 1 97.31 50 SER B C 1
ATOM 2008 O O . SER B 1 50 ? -3.463 0.98 2.865 1 97.31 50 SER B O 1
ATOM 2010 N N . ILE B 1 51 ? -4.633 1.255 1.02 1 98.12 51 ILE B N 1
ATOM 2011 C CA . ILE B 1 51 ? -3.73 2.207 0.382 1 98.12 51 ILE B CA 1
ATOM 2012 C C . ILE B 1 51 ? -4.449 3.537 0.17 1 98.12 51 ILE B C 1
ATOM 2014 O O . ILE B 1 51 ? -5.57 3.57 -0.339 1 98.12 51 ILE B O 1
ATOM 2018 N N . ALA B 1 52 ? -3.758 4.609 0.586 1 98.19 52 ALA B N 1
ATOM 2019 C CA . ALA B 1 52 ? -4.402 5.918 0.479 1 98.19 52 ALA B CA 1
ATOM 2020 C C . ALA B 1 52 ? -3.504 6.91 -0.252 1 98.19 52 ALA B C 1
ATOM 2022 O O . ALA B 1 52 ? -2.287 6.918 -0.06 1 98.19 52 ALA B O 1
ATOM 2023 N N . ASP B 1 53 ? -4.125 7.676 -1.067 1 98.31 53 ASP B N 1
ATOM 2024 C CA . ASP B 1 53 ? -3.512 8.891 -1.588 1 98.31 53 ASP B CA 1
ATOM 2025 C C . ASP B 1 53 ? -4.008 10.125 -0.833 1 98.31 53 ASP B C 1
ATOM 2027 O O . ASP B 1 53 ? -5.215 10.383 -0.777 1 98.31 53 ASP B O 1
ATOM 2031 N N . LEU B 1 54 ? -3.076 10.82 -0.241 1 98.44 54 LEU B N 1
ATOM 2032 C CA . LEU B 1 54 ? -3.363 12.094 0.421 1 98.44 54 LEU B CA 1
ATOM 2033 C C . LEU B 1 54 ? -2.924 13.266 -0.444 1 98.44 54 LEU B C 1
ATOM 2035 O O . LEU B 1 54 ? -1.735 13.414 -0.737 1 98.44 54 LEU B O 1
ATOM 2039 N N . TRP B 1 55 ? -3.865 14.039 -0.909 1 98.69 55 TRP B N 1
ATOM 2040 C CA . TRP B 1 55 ? -3.605 15.312 -1.573 1 98.69 55 TRP B CA 1
ATOM 2041 C C . TRP B 1 55 ? -3.854 16.484 -0.626 1 98.69 55 TRP B C 1
ATOM 2043 O O . TRP B 1 55 ? -4.973 16.672 -0.141 1 98.69 55 TRP B O 1
ATOM 2053 N N . TYR B 1 56 ? -2.787 17.188 -0.304 1 98.56 56 TYR B N 1
ATOM 2054 C CA . TYR B 1 56 ? -2.824 18.328 0.599 1 98.56 56 TYR B CA 1
ATOM 2055 C C . TYR B 1 56 ? -2.584 19.625 -0.159 1 98.56 56 TYR B C 1
ATOM 2057 O O . TYR B 1 56 ? -1.597 19.75 -0.889 1 98.56 56 TYR B O 1
ATOM 2065 N N . ASP B 1 57 ? -3.518 20.562 -0.059 1 98.62 57 ASP B N 1
ATOM 2066 C CA . ASP B 1 57 ? -3.459 21.859 -0.711 1 98.62 57 ASP B CA 1
ATOM 2067 C C . ASP B 1 57 ? -3.867 22.969 0.25 1 98.62 57 ASP B C 1
ATOM 2069 O O . ASP B 1 57 ? -5.027 23.391 0.271 1 98.62 57 ASP B O 1
ATOM 2073 N N . TRP B 1 58 ? -2.859 23.5 0.955 1 97.75 58 TRP B N 1
ATOM 2074 C CA . TRP B 1 58 ? -3.119 24.5 1.979 1 97.75 58 TRP B CA 1
ATOM 2075 C C . TRP B 1 58 ? -3.625 25.797 1.354 1 97.75 58 TRP B C 1
ATOM 2077 O O . TRP B 1 58 ? -4.648 26.344 1.777 1 97.75 58 TRP B O 1
ATOM 2087 N N . PRO B 1 59 ? -2.963 26.344 0.307 1 97.62 59 PRO B N 1
ATOM 2088 C CA . PRO B 1 59 ? -3.482 27.578 -0.285 1 97.62 59 PRO B CA 1
ATOM 2089 C C . PRO B 1 59 ? -4.914 27.422 -0.79 1 97.62 59 PRO B C 1
ATOM 2091 O O . PRO B 1 59 ? -5.688 28.391 -0.756 1 97.62 59 PRO B O 1
ATOM 2094 N N . GLY B 1 60 ? -5.262 26.25 -1.258 1 97.06 60 GLY B N 1
ATOM 2095 C CA . GLY B 1 60 ? -6.605 26.016 -1.757 1 97.06 60 GLY B CA 1
ATOM 2096 C C . GLY B 1 60 ? -7.594 25.641 -0.665 1 97.06 60 GLY B C 1
ATOM 2097 O O . GLY B 1 60 ? -8.797 25.578 -0.906 1 97.06 60 GLY B O 1
ATOM 2098 N N . GLY B 1 61 ? -7.07 25.359 0.551 1 97.25 61 GLY B N 1
ATOM 2099 C CA . GLY B 1 61 ? -7.918 25.031 1.687 1 97.25 61 GLY B CA 1
ATOM 2100 C C . GLY B 1 61 ? -8.594 23.672 1.554 1 97.25 61 GLY B C 1
ATOM 2101 O O . GLY B 1 61 ? -9.773 23.531 1.896 1 97.25 61 GLY B O 1
ATOM 2102 N N . ARG B 1 62 ? -7.895 22.719 1.049 1 97.69 62 ARG B N 1
ATOM 2103 C CA . ARG B 1 62 ? -8.531 21.438 0.771 1 97.69 62 ARG B CA 1
ATOM 2104 C C . ARG B 1 62 ? -7.566 20.281 1.006 1 97.69 62 ARG B C 1
ATOM 2106 O O . ARG B 1 62 ? -6.355 20.438 0.814 1 97.69 62 ARG B O 1
ATOM 2113 N N . ASN B 1 63 ? -8.031 19.188 1.514 1 97.5 63 ASN B N 1
ATOM 2114 C CA . ASN B 1 63 ? -7.355 17.953 1.893 1 97.5 63 ASN B CA 1
ATOM 2115 C C . ASN B 1 63 ? -8.164 16.719 1.478 1 97.5 63 ASN B C 1
ATOM 2117 O O . ASN B 1 63 ? -9.281 16.516 1.955 1 97.5 63 ASN B O 1
ATOM 2121 N N . LEU B 1 64 ? -7.609 15.922 0.576 1 98.06 64 LEU B N 1
ATOM 2122 C CA . LEU B 1 64 ? -8.359 14.805 0.017 1 98.06 64 LEU B CA 1
ATOM 2123 C C . LEU B 1 64 ? -7.641 13.484 0.276 1 98.06 64 LEU B C 1
ATOM 2125 O O . LEU B 1 64 ? -6.48 13.32 -0.108 1 98.06 64 LEU B O 1
ATOM 2129 N N . HIS B 1 65 ? -8.328 12.586 0.977 1 97.44 65 HIS B N 1
ATOM 2130 C CA . HIS B 1 65 ? -7.883 11.195 1.074 1 97.44 65 HIS B CA 1
ATOM 2131 C C . HIS B 1 65 ? -8.664 10.305 0.113 1 97.44 65 HIS B C 1
ATOM 2133 O O . HIS B 1 65 ? -9.891 10.266 0.152 1 97.44 65 HIS B O 1
ATOM 2139 N N . VAL B 1 66 ? -7.977 9.688 -0.749 1 97.62 66 VAL B N 1
ATOM 2140 C CA . VAL B 1 66 ? -8.539 8.633 -1.578 1 97.62 66 VAL B CA 1
ATOM 2141 C C . VAL B 1 66 ? -8.062 7.27 -1.073 1 97.62 66 VAL B C 1
ATOM 2143 O O . VAL B 1 66 ? -6.887 6.93 -1.199 1 97.62 66 VAL B O 1
ATOM 2146 N N . ILE B 1 67 ? -8.984 6.496 -0.563 1 97.19 67 ILE B N 1
ATOM 2147 C CA . ILE B 1 67 ? -8.617 5.297 0.184 1 97.19 67 ILE B CA 1
ATOM 2148 C C . ILE B 1 67 ? -9.117 4.055 -0.553 1 97.19 67 ILE B C 1
ATOM 2150 O O . ILE B 1 67 ? -10.305 3.965 -0.893 1 97.19 67 ILE B O 1
ATOM 2154 N N . ARG B 1 68 ? -8.234 3.164 -0.816 1 97.38 68 ARG B N 1
ATOM 2155 C CA . ARG B 1 68 ? -8.555 1.863 -1.397 1 97.38 68 ARG B CA 1
ATOM 2156 C C . ARG B 1 68 ? -8.375 0.748 -0.373 1 97.38 68 ARG B C 1
ATOM 2158 O O . ARG B 1 68 ? -7.25 0.408 -0.007 1 97.38 68 ARG B O 1
ATOM 2165 N N . TYR B 1 69 ? -9.516 0.183 0.032 1 96.06 69 TYR B N 1
ATOM 2166 C CA . TYR B 1 69 ? -9.484 -0.891 1.019 1 96.06 69 TYR B CA 1
ATOM 2167 C C . TYR B 1 69 ? -9.156 -2.227 0.359 1 96.06 69 TYR B C 1
ATOM 2169 O O . TYR B 1 69 ? -9.453 -2.432 -0.82 1 96.06 69 TYR B O 1
ATOM 2177 N N . GLN B 1 70 ? -8.555 -3.039 1.166 1 97.5 70 GLN B N 1
ATOM 2178 C CA . GLN B 1 70 ? -8.172 -4.367 0.702 1 97.5 70 GLN B CA 1
ATOM 2179 C C . GLN B 1 70 ? -9.359 -5.109 0.103 1 97.5 70 GLN B C 1
ATOM 2181 O O . GLN B 1 70 ? -10.406 -5.234 0.744 1 97.5 70 GLN B O 1
ATOM 2186 N N . LEU B 1 71 ? -9.219 -5.52 -1.158 1 97 71 LEU B N 1
ATOM 2187 C CA . LEU B 1 71 ? -10.141 -6.379 -1.893 1 97 71 LEU B CA 1
ATOM 2188 C C . LEU B 1 71 ? -11.547 -5.785 -1.901 1 97 71 LEU B C 1
ATOM 2190 O O . LEU B 1 71 ? -12.531 -6.52 -1.829 1 97 71 LEU B O 1
ATOM 2194 N N . ALA B 1 72 ? -11.641 -4.426 -1.822 1 90.62 72 ALA B N 1
ATOM 2195 C CA . ALA B 1 72 ? -12.93 -3.738 -1.87 1 90.62 72 ALA B CA 1
ATOM 2196 C C . ALA B 1 72 ? -13.312 -3.395 -3.307 1 90.62 72 ALA B C 1
ATOM 2198 O O . ALA B 1 72 ? -14.047 -2.434 -3.547 1 90.62 72 ALA B O 1
ATOM 2199 N N . ASP B 1 73 ? -12.992 -4.168 -4.152 1 80.19 73 ASP B N 1
ATOM 2200 C CA . ASP B 1 73 ? -13.305 -3.932 -5.559 1 80.19 73 ASP B CA 1
ATOM 2201 C C . ASP B 1 73 ? -12.984 -2.494 -5.961 1 80.19 73 ASP B C 1
ATOM 2203 O O . ASP B 1 73 ? -12.406 -1.74 -5.18 1 80.19 73 ASP B O 1
ATOM 2207 N N . ASP B 1 74 ? -12.883 -2.105 -7.168 1 84.88 74 ASP B N 1
ATOM 2208 C CA . ASP B 1 74 ? -12.531 -0.779 -7.668 1 84.88 74 ASP B CA 1
ATOM 2209 C C . ASP B 1 74 ? -13.547 0.265 -7.207 1 84.88 74 ASP B C 1
ATOM 2211 O O . ASP B 1 74 ? -14.234 0.877 -8.023 1 84.88 74 ASP B O 1
ATOM 2215 N N . ALA B 1 75 ? -13.625 0.425 -5.793 1 91.25 75 ALA B N 1
ATOM 2216 C CA . ALA B 1 75 ? -14.555 1.358 -5.152 1 91.25 75 ALA B CA 1
ATOM 2217 C C . ALA B 1 75 ? -13.844 2.189 -4.086 1 91.25 75 ALA B C 1
ATOM 2219 O O . ALA B 1 75 ? -14.133 2.062 -2.896 1 91.25 75 ALA B O 1
ATOM 2220 N N . PRO B 1 76 ? -13.055 3.055 -4.531 1 96.62 76 PRO B N 1
ATOM 2221 C CA . PRO B 1 76 ? -12.344 3.867 -3.545 1 96.62 76 PRO B CA 1
ATOM 2222 C C . PRO B 1 76 ? -13.273 4.758 -2.729 1 96.62 76 PRO B C 1
ATOM 2224 O O . PRO B 1 76 ? -14.297 5.219 -3.238 1 96.62 76 PRO B O 1
ATOM 2227 N N . TYR B 1 77 ? -12.938 4.902 -1.437 1 96.19 77 TYR B N 1
ATOM 2228 C CA . TYR B 1 77 ? -13.594 5.809 -0.503 1 96.19 77 TYR B CA 1
ATOM 2229 C C . TYR B 1 77 ? -12.883 7.156 -0.461 1 96.19 77 TYR B C 1
ATOM 2231 O O . TYR B 1 77 ? -11.656 7.219 -0.336 1 96.19 77 TYR B O 1
ATOM 2239 N N . PHE B 1 78 ? -13.68 8.18 -0.593 1 97 78 PHE B N 1
ATOM 2240 C CA . PHE B 1 78 ? -13.125 9.531 -0.612 1 97 78 PHE B CA 1
ATOM 2241 C C . PHE B 1 78 ? -13.477 10.281 0.669 1 97 78 PHE B C 1
ATOM 2243 O O . PHE B 1 78 ? -14.633 10.273 1.102 1 97 78 PHE B O 1
ATOM 2250 N N . ASP B 1 79 ? -12.516 10.797 1.301 1 95.5 79 ASP B N 1
ATOM 2251 C CA . ASP B 1 79 ? -12.633 11.758 2.391 1 95.5 79 ASP B CA 1
ATOM 2252 C C . ASP B 1 79 ? -12.102 13.125 1.972 1 95.5 79 ASP B C 1
ATOM 2254 O O . ASP B 1 79 ? -10.891 13.344 1.915 1 95.5 79 ASP B O 1
ATOM 2258 N N . ASN B 1 80 ? -13.055 13.992 1.649 1 96.56 80 ASN B N 1
ATOM 2259 C CA . ASN B 1 80 ? -12.766 15.312 1.081 1 96.56 80 ASN B CA 1
ATOM 2260 C C . ASN B 1 80 ? -13.047 16.422 2.084 1 96.56 80 ASN B C 1
ATOM 2262 O O . ASN B 1 80 ? -14.203 16.781 2.324 1 96.56 80 ASN B O 1
ATOM 2266 N N . GLU B 1 81 ? -11.945 16.984 2.58 1 95 81 GLU B N 1
ATOM 2267 C CA . GLU B 1 81 ? -12.047 17.969 3.658 1 95 81 GLU B CA 1
ATOM 2268 C C . GLU B 1 81 ? -11.734 19.375 3.154 1 95 81 GLU B C 1
ATOM 2270 O O . GLU B 1 81 ? -10.781 19.562 2.389 1 95 81 GLU B O 1
ATOM 2275 N N . TRP B 1 82 ? -12.516 20.328 3.664 1 93.94 82 TRP B N 1
ATOM 2276 C CA . TRP B 1 82 ? -12.328 21.719 3.248 1 93.94 82 TRP B CA 1
ATOM 2277 C C . TRP B 1 82 ? -12.078 22.609 4.453 1 93.94 82 TRP B C 1
ATOM 2279 O O . TRP B 1 82 ? -12.555 22.328 5.559 1 93.94 82 TRP B O 1
ATOM 2289 N N . ASN B 1 83 ? -11.383 23.609 4.172 1 93.38 83 ASN B N 1
ATOM 2290 C CA . ASN B 1 83 ? -10.969 24.531 5.23 1 93.38 83 ASN B CA 1
ATOM 2291 C C . ASN B 1 83 ? -12.164 25.219 5.867 1 93.38 83 ASN B C 1
ATOM 2293 O O . ASN B 1 83 ? -12.047 25.797 6.957 1 93.38 83 ASN B O 1
ATOM 2297 N N . ASN B 1 84 ? -13.25 25.281 5.234 1 89.31 84 ASN B N 1
ATOM 2298 C CA . ASN B 1 84 ? -14.43 25.906 5.812 1 89.31 84 ASN B CA 1
ATOM 2299 C C . ASN B 1 84 ? -15.117 25 6.82 1 89.31 84 ASN B C 1
ATOM 2301 O O . ASN B 1 84 ? -16.172 25.344 7.359 1 89.31 84 ASN B O 1
ATOM 2305 N N . GLY B 1 85 ? -14.547 23.781 6.996 1 88.94 85 GLY B N 1
ATOM 2306 C CA . GLY B 1 85 ? -15.047 22.875 8.016 1 88.94 85 GLY B CA 1
ATOM 2307 C C . GLY B 1 85 ? -15.969 21.812 7.453 1 88.94 85 GLY B C 1
ATOM 2308 O O . GLY B 1 85 ? -16.438 20.938 8.188 1 88.94 85 GLY B O 1
ATOM 2309 N N . THR B 1 86 ? -16.188 21.891 6.23 1 89.88 86 THR B N 1
ATOM 2310 C CA . THR B 1 86 ? -17.047 20.875 5.609 1 89.88 86 THR B CA 1
ATOM 2311 C C . THR B 1 86 ? -16.219 19.703 5.105 1 89.88 86 THR B C 1
ATOM 2313 O O . THR B 1 86 ? -15.133 19.891 4.551 1 89.88 86 THR B O 1
ATOM 2316 N N . SER B 1 87 ? -16.766 18.531 5.289 1 92 87 SER B N 1
ATOM 2317 C CA . SER B 1 87 ? -16.172 17.328 4.738 1 92 87 SER B CA 1
ATOM 2318 C C . SER B 1 87 ? -17.203 16.484 3.998 1 92 87 SER B C 1
ATOM 2320 O O . SER B 1 87 ? -18.359 16.406 4.414 1 92 87 SER B O 1
ATOM 2322 N N . PHE B 1 88 ? -16.812 16.031 2.867 1 93.25 88 PHE B N 1
ATOM 2323 C CA . PHE B 1 88 ? -17.625 15.086 2.102 1 93.25 88 PHE B CA 1
ATOM 2324 C C . PHE B 1 88 ? -17.016 13.688 2.133 1 93.25 88 PHE B C 1
ATOM 2326 O O . PHE B 1 88 ? -15.805 13.531 1.933 1 93.25 88 PHE B O 1
ATOM 2333 N N . PHE B 1 89 ? -17.766 12.672 2.445 1 94.25 89 PHE B N 1
ATOM 2334 C CA . PHE B 1 89 ? -17.391 11.266 2.42 1 94.25 89 PHE B CA 1
ATOM 2335 C C . PHE B 1 89 ? -18.203 10.508 1.372 1 94.25 89 PHE B C 1
ATOM 2337 O O . PHE B 1 89 ? -19.438 10.438 1.463 1 94.25 89 PHE B O 1
ATOM 2344 N N . TYR B 1 90 ? -17.516 10.008 0.394 1 94.81 90 TYR B N 1
ATOM 2345 C CA . TYR B 1 90 ? -18.312 9.43 -0.682 1 94.81 90 TYR B CA 1
ATOM 2346 C C . TYR B 1 90 ? -17.578 8.297 -1.373 1 94.81 90 TYR B C 1
ATOM 2348 O O . TYR B 1 90 ? -16.344 8.195 -1.259 1 94.81 90 TYR B O 1
ATOM 2356 N N . THR B 1 91 ? -18.297 7.391 -1.952 1 95.19 91 THR B N 1
ATOM 2357 C CA . THR B 1 91 ? -17.859 6.32 -2.836 1 95.19 91 THR B CA 1
ATOM 2358 C C . THR B 1 91 ? -18.578 6.387 -4.176 1 95.19 91 THR B C 1
ATOM 2360 O O . THR B 1 91 ? -19.703 5.898 -4.301 1 95.19 91 THR B O 1
ATOM 2363 N N . PRO B 1 92 ? -17.938 6.926 -5.168 1 94.94 92 PRO B N 1
ATOM 2364 C CA . PRO B 1 92 ? -18.609 7.168 -6.445 1 94.94 92 PRO B CA 1
ATOM 2365 C C . PRO B 1 92 ? -19.188 5.895 -7.059 1 94.94 92 PRO B C 1
ATOM 2367 O O . PRO B 1 92 ? -20.312 5.906 -7.551 1 94.94 92 PRO B O 1
ATOM 2370 N N . ALA B 1 93 ? -18.484 4.781 -6.996 1 92.75 93 ALA B N 1
ATOM 2371 C CA . ALA B 1 93 ? -18.953 3.527 -7.59 1 92.75 93 ALA B CA 1
ATOM 2372 C C . ALA B 1 93 ? -20.297 3.105 -7.004 1 92.75 93 ALA B C 1
ATOM 2374 O O . ALA B 1 93 ? -21.047 2.369 -7.641 1 92.75 93 ALA B O 1
ATOM 2375 N N . ARG B 1 94 ? -20.578 3.58 -5.859 1 91.5 94 ARG B N 1
ATOM 2376 C CA . ARG B 1 94 ? -21.828 3.219 -5.18 1 91.5 94 ARG B CA 1
ATOM 2377 C C . ARG B 1 94 ? -22.781 4.402 -5.125 1 91.5 94 ARG B C 1
ATOM 2379 O O . ARG B 1 94 ? -23.859 4.305 -4.543 1 91.5 94 ARG B O 1
ATOM 2386 N N . ARG B 1 95 ? -22.375 5.488 -5.609 1 93 95 ARG B N 1
ATOM 2387 C CA . ARG B 1 95 ? -23.141 6.734 -5.566 1 93 95 ARG B CA 1
ATOM 2388 C C . ARG B 1 95 ? -23.609 7.043 -4.148 1 93 95 ARG B C 1
ATOM 2390 O O . ARG B 1 95 ? -24.766 7.391 -3.939 1 93 95 ARG B O 1
ATOM 2397 N N . SER B 1 96 ? -22.719 6.754 -3.238 1 92.12 96 SER B N 1
ATOM 2398 C CA . SER B 1 96 ? -23 7.09 -1.845 1 92.12 96 SER B CA 1
ATOM 2399 C C . SER B 1 96 ? -22.219 8.32 -1.41 1 92.12 96 SER B C 1
ATOM 2401 O O . SER B 1 96 ? -21.078 8.523 -1.831 1 92.12 96 SER B O 1
ATOM 2403 N N . CYS B 1 97 ? -22.922 9.156 -0.578 1 94.31 97 CYS B N 1
ATOM 2404 C CA . CYS B 1 97 ? -22.25 10.344 -0.063 1 94.31 97 CYS B CA 1
ATOM 2405 C C . CYS B 1 97 ? -22.875 10.789 1.259 1 94.31 97 CYS B C 1
ATOM 2407 O O . CYS B 1 97 ? -24.094 10.742 1.426 1 94.31 97 CYS B O 1
ATOM 2409 N N . ARG B 1 98 ? -21.953 11.117 2.166 1 91.12 98 ARG B N 1
ATOM 2410 C CA . ARG B 1 98 ? -22.328 11.805 3.398 1 91.12 98 ARG B CA 1
ATOM 2411 C C . ARG B 1 98 ? -21.5 13.07 3.59 1 91.12 98 ARG B C 1
ATOM 2413 O O . ARG B 1 98 ? -20.328 13.117 3.225 1 91.12 98 ARG B O 1
ATOM 2420 N N . SER B 1 99 ? -22.141 14.109 4.035 1 88.38 99 SER B N 1
ATOM 2421 C CA . SER B 1 99 ? -21.422 15.344 4.348 1 88.38 99 SER B CA 1
ATOM 2422 C C . SER B 1 99 ? -21.5 15.664 5.836 1 88.38 99 SER B C 1
ATOM 2424 O O . SER B 1 99 ? -22.422 15.234 6.527 1 88.38 99 SER B O 1
ATOM 2426 N N . ALA B 1 100 ? -20.438 16.281 6.305 1 84.31 100 ALA B N 1
ATOM 2427 C CA . ALA B 1 100 ? -20.391 16.672 7.711 1 84.31 100 ALA B CA 1
ATOM 2428 C C . ALA B 1 100 ? -19.734 18.047 7.871 1 84.31 100 ALA B C 1
ATOM 2430 O O . ALA B 1 100 ? -18.812 18.391 7.129 1 84.31 100 ALA B O 1
ATOM 2431 N N . ALA B 1 101 ? -20.328 18.828 8.812 1 82.31 101 ALA B N 1
ATOM 2432 C CA . ALA B 1 101 ? -19.656 20.031 9.289 1 82.31 101 ALA B CA 1
ATOM 2433 C C . ALA B 1 101 ? -18.797 19.719 10.508 1 82.31 101 ALA B C 1
ATOM 2435 O O . ALA B 1 101 ? -19.312 19.562 11.617 1 82.31 101 ALA B O 1
ATOM 2436 N N . VAL B 1 102 ? -17.547 19.562 10.281 1 73.25 102 VAL B N 1
ATOM 2437 C CA . VAL B 1 102 ? -16.641 19.141 11.344 1 73.25 102 VAL B CA 1
ATOM 2438 C C . VAL B 1 102 ? -16.172 20.344 12.141 1 73.25 102 VAL B C 1
ATOM 2440 O O . VAL B 1 102 ? -15.758 20.219 13.297 1 73.25 102 VAL B O 1
ATOM 2443 N N . GLY B 1 103 ? -16.359 21.484 11.672 1 73.94 103 GLY B N 1
ATOM 2444 C CA . GLY B 1 103 ? -16.125 22.719 12.391 1 73.94 103 GLY B CA 1
ATOM 2445 C C . GLY B 1 103 ? -14.672 23.156 12.406 1 73.94 103 GLY B C 1
ATOM 2446 O O . GLY B 1 103 ? -14.352 24.281 12.781 1 73.94 103 GLY B O 1
ATOM 2447 N N . VAL B 1 104 ? -13.805 22.188 12.109 1 73.19 104 VAL B N 1
ATOM 2448 C CA . VAL B 1 104 ? -12.391 22.562 12.031 1 73.19 104 VAL B CA 1
ATOM 2449 C C . VAL B 1 104 ? -11.891 22.406 10.594 1 73.19 104 VAL B C 1
ATOM 2451 O O . VAL B 1 104 ? -12.422 21.578 9.836 1 73.19 104 VAL B O 1
ATOM 2454 N N . GLY B 1 105 ? -11 23.266 10.188 1 85.25 105 GLY B N 1
ATOM 2455 C CA . GLY B 1 105 ? -10.406 23.172 8.859 1 85.25 105 GLY B CA 1
ATOM 2456 C C . GLY B 1 105 ? -9.367 22.078 8.742 1 85.25 105 GLY B C 1
ATOM 2457 O O . GLY B 1 105 ? -9.328 21.156 9.562 1 85.25 105 GLY B O 1
ATOM 2458 N N . ILE B 1 106 ? -8.602 22.141 7.73 1 91.81 106 ILE B N 1
ATOM 2459 C CA . ILE B 1 106 ? -7.551 21.156 7.488 1 91.81 106 ILE B CA 1
ATOM 2460 C C . ILE B 1 106 ? -6.328 21.484 8.344 1 91.81 106 ILE B C 1
ATOM 2462 O O . ILE B 1 106 ? -6.223 22.594 8.883 1 91.81 106 ILE B O 1
ATOM 2466 N N . LEU B 1 107 ? -5.48 20.562 8.516 1 92.31 107 LEU B N 1
ATOM 2467 C CA . LEU B 1 107 ? -4.266 20.781 9.297 1 92.31 107 LEU B CA 1
ATOM 2468 C C . LEU B 1 107 ? -3.412 21.891 8.68 1 92.31 107 LEU B C 1
ATOM 2470 O O . LEU B 1 107 ? -3.188 21.891 7.465 1 92.31 107 LEU B O 1
ATOM 2474 N N . ARG B 1 108 ? -3.014 22.781 9.562 1 94.75 108 ARG B N 1
ATOM 2475 C CA . ARG B 1 108 ? -2.057 23.797 9.117 1 94.75 108 ARG B CA 1
ATOM 2476 C C . ARG B 1 108 ? -0.688 23.172 8.867 1 94.75 108 ARG B C 1
ATOM 2478 O O . ARG B 1 108 ? -0.359 22.125 9.438 1 94.75 108 ARG B O 1
ATOM 2485 N N . PRO B 1 109 ? 0.07 23.859 8.062 1 96.62 109 PRO B N 1
ATOM 2486 C CA . PRO B 1 109 ? 1.412 23.328 7.805 1 96.62 109 PRO B CA 1
ATOM 2487 C C . PRO B 1 109 ? 2.209 23.094 9.086 1 96.62 109 PRO B C 1
ATOM 2489 O O . PRO B 1 109 ? 2.961 22.125 9.188 1 96.62 109 PRO B O 1
ATOM 2492 N N . ASP B 1 110 ? 2.037 23.922 10.094 1 95.88 110 ASP B N 1
ATOM 2493 C CA . ASP B 1 110 ? 2.826 23.812 11.32 1 95.88 110 ASP B CA 1
ATOM 2494 C C . ASP B 1 110 ? 2.025 23.125 12.422 1 95.88 110 ASP B C 1
ATOM 2496 O O . ASP B 1 110 ? 2.314 23.312 13.609 1 95.88 110 ASP B O 1
ATOM 2500 N N . TRP B 1 111 ? 1.085 22.344 12.055 1 92.88 111 TRP B N 1
ATOM 2501 C CA . TRP B 1 111 ? 0.131 21.75 12.992 1 92.88 111 TRP B CA 1
ATOM 2502 C C . TRP B 1 111 ? 0.851 20.938 14.062 1 92.88 111 TRP B C 1
ATOM 2504 O O . TRP B 1 111 ? 0.365 20.812 15.188 1 92.88 111 TRP B O 1
ATOM 2514 N N . LEU B 1 112 ? 1.979 20.312 13.766 1 93.69 112 LEU B N 1
ATOM 2515 C CA . LEU B 1 112 ? 2.662 19.422 14.695 1 93.69 112 LEU B CA 1
ATOM 2516 C C . LEU B 1 112 ? 3.463 20.219 15.719 1 93.69 112 LEU B C 1
ATOM 2518 O O . LEU B 1 112 ? 3.715 19.719 16.828 1 93.69 112 LEU B O 1
ATOM 2522 N N . LEU B 1 113 ? 3.791 21.391 15.5 1 92.31 113 LEU B N 1
ATOM 2523 C CA . LEU B 1 113 ? 4.715 22.156 16.312 1 92.31 113 LEU B CA 1
ATOM 2524 C C . LEU B 1 113 ? 4.09 22.5 17.672 1 92.31 113 LEU B C 1
ATOM 2526 O O . LEU B 1 113 ? 4.637 22.156 18.719 1 92.31 113 LEU B O 1
ATOM 2530 N N . PRO B 1 114 ? 3.016 23.141 17.656 1 89.56 114 PRO B N 1
ATOM 2531 C CA . PRO B 1 114 ? 2.459 23.5 18.953 1 89.56 114 PRO B CA 1
ATOM 2532 C C . PRO B 1 114 ? 2.02 22.281 19.766 1 89.56 114 PRO B C 1
ATOM 2534 O O . PRO B 1 114 ? 1.212 21.484 19.297 1 89.56 114 PRO B O 1
ATOM 2537 N N . GLY B 1 115 ? 2.588 22.156 20.984 1 89.12 115 GLY B N 1
ATOM 2538 C CA . GLY B 1 115 ? 2.135 21.125 21.906 1 89.12 115 GLY B CA 1
ATOM 2539 C C . GLY B 1 115 ? 2.773 19.781 21.656 1 89.12 115 GLY B C 1
ATOM 2540 O O . GLY B 1 115 ? 2.457 18.797 22.328 1 89.12 115 GLY B O 1
ATOM 2541 N N . ALA B 1 116 ? 3.615 19.703 20.734 1 92.81 116 ALA B N 1
ATOM 2542 C CA . ALA B 1 116 ? 4.281 18.438 20.469 1 92.81 116 ALA B CA 1
ATOM 2543 C C . ALA B 1 116 ? 5.297 18.109 21.562 1 92.81 116 ALA B C 1
ATOM 2545 O O . ALA B 1 116 ? 5.949 19.016 22.094 1 92.81 116 ALA B O 1
ATOM 2546 N N . VAL B 1 117 ? 5.387 16.875 21.906 1 95.44 117 VAL B N 1
ATOM 2547 C CA . VAL B 1 117 ? 6.387 16.344 22.828 1 95.44 117 VAL B CA 1
ATOM 2548 C C . VAL B 1 117 ? 7.395 15.492 22.062 1 95.44 117 VAL B C 1
ATOM 2550 O O . VAL B 1 117 ? 7.023 14.508 21.422 1 95.44 117 VAL B O 1
ATOM 2553 N N . TYR B 1 118 ? 8.578 15.875 22.172 1 97.19 118 TYR B N 1
ATOM 2554 C CA . TYR B 1 118 ? 9.641 15.094 21.531 1 97.19 118 TYR B CA 1
ATOM 2555 C C . TYR B 1 118 ? 9.891 13.797 22.297 1 97.19 118 TYR B C 1
ATOM 2557 O O . TYR B 1 118 ? 10.117 13.812 23.516 1 97.19 118 TYR B O 1
ATOM 2565 N N . LEU B 1 119 ? 9.875 12.648 21.578 1 97.31 119 LEU B N 1
ATOM 2566 C CA . LEU B 1 119 ? 9.984 11.344 22.219 1 97.31 119 LEU B CA 1
ATOM 2567 C C . LEU B 1 119 ? 11.367 10.734 22 1 97.31 119 LEU B C 1
ATOM 2569 O O . LEU B 1 119 ? 11.672 9.664 22.531 1 97.31 119 LEU B O 1
ATOM 2573 N N . GLY B 1 120 ? 12.188 11.406 21.172 1 97.94 120 GLY B N 1
ATOM 2574 C CA . GLY B 1 120 ? 13.531 10.906 20.906 1 97.94 120 GLY B CA 1
ATOM 2575 C C . GLY B 1 120 ? 13.695 10.359 19.5 1 97.94 120 GLY B C 1
ATOM 2576 O O . GLY B 1 120 ? 12.836 10.57 18.641 1 97.94 120 GLY B O 1
ATOM 2577 N N . ARG B 1 121 ? 14.875 9.898 19.25 1 97.88 121 ARG B N 1
ATOM 2578 C CA . ARG B 1 121 ? 15.227 9.281 17.969 1 97.88 121 ARG B CA 1
ATOM 2579 C C . ARG B 1 121 ? 14.961 7.785 18 1 97.88 121 ARG B C 1
ATOM 2581 O O . ARG B 1 121 ? 15.227 7.117 19 1 97.88 121 ARG B O 1
ATOM 2588 N N . ARG B 1 122 ? 14.359 7.254 16.969 1 97.81 122 ARG B N 1
ATOM 2589 C CA . ARG B 1 122 ? 14.016 5.836 16.875 1 97.81 122 ARG B CA 1
ATOM 2590 C C . ARG B 1 122 ? 14.164 5.332 15.438 1 97.81 122 ARG B C 1
ATOM 2592 O O . ARG B 1 122 ? 14.047 6.109 14.484 1 97.81 122 ARG B O 1
ATOM 2599 N N . ASP B 1 123 ? 14.398 4.059 15.398 1 96.69 123 ASP B N 1
ATOM 2600 C CA . ASP B 1 123 ? 14.312 3.381 14.109 1 96.69 123 ASP B CA 1
ATOM 2601 C C . ASP B 1 123 ? 12.867 3.014 13.773 1 96.69 123 ASP B C 1
ATOM 2603 O O . ASP B 1 123 ? 12.125 2.547 14.648 1 96.69 123 ASP B O 1
ATOM 2607 N N . ALA B 1 124 ? 12.492 3.262 12.562 1 96 124 ALA B N 1
ATOM 2608 C CA . ALA B 1 124 ? 11.195 2.832 12.039 1 96 124 ALA B CA 1
ATOM 2609 C C . ALA B 1 124 ? 11.352 2.164 10.68 1 96 124 ALA B C 1
ATOM 2611 O O . ALA B 1 124 ? 11.32 2.836 9.641 1 96 124 ALA B O 1
ATOM 2612 N N . GLY B 1 125 ? 11.422 0.841 10.734 1 92 125 GLY B N 1
ATOM 2613 C CA . GLY B 1 125 ? 11.508 0.106 9.484 1 92 125 GLY B CA 1
ATOM 2614 C C . GLY B 1 125 ? 12.742 0.466 8.672 1 92 125 GLY B C 1
ATOM 2615 O O . GLY B 1 125 ? 12.664 0.614 7.449 1 92 125 GLY B O 1
ATOM 2616 N N . GLY B 1 126 ? 13.836 0.796 9.266 1 91.81 126 GLY B N 1
ATOM 2617 C CA . GLY B 1 126 ? 15.078 1.109 8.578 1 91.81 126 GLY B CA 1
ATOM 2618 C C . GLY B 1 126 ? 15.32 2.6 8.43 1 91.81 126 GLY B C 1
ATOM 2619 O O . GLY B 1 126 ? 16.375 3.018 7.934 1 91.81 126 GLY B O 1
ATOM 2620 N N . PHE B 1 127 ? 14.383 3.363 8.836 1 96.56 127 PHE B N 1
ATOM 2621 C CA . PHE B 1 127 ? 14.555 4.812 8.805 1 96.56 127 PHE B CA 1
ATOM 2622 C C . PHE B 1 127 ? 14.961 5.336 10.18 1 96.56 127 PHE B C 1
ATOM 2624 O O . PHE B 1 127 ? 14.336 4.996 11.188 1 96.56 127 PHE B O 1
ATOM 2631 N N . ASP B 1 128 ? 16 6.145 10.203 1 98.12 128 ASP B N 1
ATOM 2632 C CA . ASP B 1 128 ? 16.344 6.902 11.406 1 98.12 128 ASP B CA 1
ATOM 2633 C C . ASP B 1 128 ? 15.445 8.125 11.562 1 98.12 128 ASP B C 1
ATOM 2635 O O . ASP B 1 128 ? 15.484 9.039 10.742 1 98.12 128 ASP B O 1
ATOM 2639 N N . CYS B 1 129 ? 14.625 8.078 12.711 1 98.56 129 CYS B N 1
ATOM 2640 C CA . CYS B 1 129 ? 13.578 9.086 12.773 1 98.56 129 CYS B CA 1
ATOM 2641 C C . CYS B 1 129 ? 13.664 9.883 14.07 1 98.56 129 CYS B C 1
ATOM 2643 O O . CYS B 1 129 ? 14.008 9.344 15.117 1 98.56 129 CYS B O 1
ATOM 2645 N N . HIS B 1 130 ? 13.336 11.172 13.914 1 98.69 130 HIS B N 1
ATOM 2646 C CA . HIS B 1 130 ? 12.828 11.906 15.07 1 98.69 130 HIS B CA 1
ATOM 2647 C C . HIS B 1 130 ? 11.352 11.602 15.312 1 98.69 130 HIS B C 1
ATOM 2649 O O . HIS B 1 130 ? 10.57 11.531 14.367 1 98.69 130 HIS B O 1
ATOM 2655 N N . VAL B 1 131 ? 11.008 11.484 16.625 1 98.5 131 VAL B N 1
ATOM 2656 C CA . VAL B 1 131 ? 9.641 11.086 16.938 1 98.5 131 VAL B CA 1
ATOM 2657 C C . VAL B 1 131 ? 9.008 12.102 17.891 1 98.5 131 VAL B C 1
ATOM 2659 O O . VAL B 1 131 ? 9.641 12.523 18.859 1 98.5 131 VAL B O 1
ATOM 2662 N N . TRP B 1 132 ? 7.773 12.578 17.578 1 98 132 TRP B N 1
ATOM 2663 C CA . TRP B 1 132 ? 6.988 13.461 18.422 1 98 132 TRP B CA 1
ATOM 2664 C C . TRP B 1 132 ? 5.609 12.867 18.688 1 98 132 TRP B C 1
ATOM 2666 O O . TRP B 1 132 ? 5.047 12.172 17.844 1 98 132 TRP B O 1
ATOM 2676 N N . ALA B 1 133 ? 5.152 13.141 19.828 1 96.31 133 ALA B N 1
ATOM 2677 C CA . ALA B 1 133 ? 3.742 12.906 20.125 1 96.31 133 ALA B CA 1
ATOM 2678 C C . ALA B 1 133 ? 2.971 14.219 20.219 1 96.31 133 ALA B C 1
ATOM 2680 O O . ALA B 1 133 ? 3.496 15.227 20.688 1 96.31 133 ALA B O 1
ATOM 2681 N N . LYS B 1 134 ? 1.89 14.219 19.688 1 92.62 134 LYS B N 1
ATOM 2682 C CA . LYS B 1 134 ? 0.989 15.352 19.844 1 92.62 134 LYS B CA 1
ATOM 2683 C C . LYS B 1 134 ? -0.336 14.922 20.469 1 92.62 134 LYS B C 1
ATOM 2685 O O . LYS B 1 134 ? -1.115 14.203 19.844 1 92.62 134 LYS B O 1
ATOM 2690 N N . ALA B 1 135 ? -0.496 15.453 21.703 1 80.88 135 ALA B N 1
ATOM 2691 C CA . ALA B 1 135 ? -1.698 15.18 22.484 1 80.88 135 ALA B CA 1
ATOM 2692 C C . ALA B 1 135 ? -2.043 13.695 22.469 1 80.88 135 ALA B C 1
ATOM 2694 O O . ALA B 1 135 ? -1.151 12.844 22.516 1 80.88 135 ALA B O 1
ATOM 2695 N N . ASP B 1 136 ? -3.234 13.336 22.625 1 81.62 136 ASP B N 1
ATOM 2696 C CA . ASP B 1 136 ? -3.729 11.961 22.562 1 81.62 136 ASP B CA 1
ATOM 2697 C C . ASP B 1 136 ? -4.246 11.633 21.156 1 81.62 136 ASP B C 1
ATOM 2699 O O . ASP B 1 136 ? -5.316 11.047 21 1 81.62 136 ASP B O 1
ATOM 2703 N N . PHE B 1 137 ? -3.262 12.086 20.203 1 83.06 137 PHE B N 1
ATOM 2704 C CA . PHE B 1 137 ? -3.744 12.008 18.828 1 83.06 137 PHE B CA 1
ATOM 2705 C C . PHE B 1 137 ? -2.816 11.156 17.984 1 83.06 137 PHE B C 1
ATOM 2707 O O . PHE B 1 137 ? -3.256 10.188 17.359 1 83.06 137 PHE B O 1
ATOM 2714 N N . ILE B 1 138 ? -1.551 11.57 17.984 1 93.62 138 ILE B N 1
ATOM 2715 C CA . ILE B 1 138 ? -0.702 10.961 16.969 1 93.62 138 ILE B CA 1
ATOM 2716 C C . ILE B 1 138 ? 0.736 10.883 17.469 1 93.62 138 ILE B C 1
ATOM 2718 O O . ILE B 1 138 ? 1.169 11.719 18.266 1 93.62 138 ILE B O 1
ATOM 2722 N N . THR B 1 139 ? 1.418 9.82 17.172 1 97.12 139 THR B N 1
ATOM 2723 C CA . THR B 1 139 ? 2.875 9.75 17.188 1 97.12 139 THR B CA 1
ATOM 2724 C C . THR B 1 139 ? 3.441 9.883 15.773 1 97.12 139 THR B C 1
ATOM 2726 O O . THR B 1 139 ? 3.064 9.125 14.875 1 97.12 139 THR B O 1
ATOM 2729 N N . TYR B 1 140 ? 4.289 10.859 15.617 1 97.88 140 TYR B N 1
ATOM 2730 C CA . TYR B 1 140 ? 4.77 11.297 14.312 1 97.88 140 TYR B CA 1
ATOM 2731 C C . TYR B 1 140 ? 6.25 10.977 14.141 1 97.88 140 TYR B C 1
ATOM 2733 O O . TYR B 1 140 ? 7.074 11.359 14.969 1 97.88 140 TYR B O 1
ATOM 2741 N N . TYR B 1 141 ? 6.605 10.219 13.031 1 98.5 141 TYR B N 1
ATOM 2742 C CA . TYR B 1 141 ? 7.984 9.844 12.719 1 98.5 141 TYR B CA 1
ATOM 2743 C C . TYR B 1 141 ? 8.492 10.625 11.516 1 98.5 141 TYR B C 1
ATOM 2745 O O . TYR B 1 141 ? 7.887 10.586 10.438 1 98.5 141 TYR B O 1
ATOM 2753 N N . GLU B 1 142 ? 9.547 11.336 11.703 1 98.62 142 GLU B N 1
ATOM 2754 C CA . GLU B 1 142 ? 10.195 12.109 10.641 1 98.62 142 GLU B CA 1
ATOM 2755 C C . GLU B 1 142 ? 11.625 11.641 10.414 1 98.62 142 GLU B C 1
ATOM 2757 O O . GLU B 1 142 ? 12.406 11.531 11.367 1 98.62 142 GLU B O 1
ATOM 2762 N N . ASP B 1 143 ? 11.914 11.391 9.203 1 98.31 143 ASP B N 1
ATOM 2763 C CA . ASP B 1 143 ? 13.281 10.992 8.875 1 98.31 143 ASP B CA 1
ATOM 2764 C C . ASP B 1 143 ? 14.281 12.07 9.258 1 98.31 143 ASP B C 1
ATOM 2766 O O . ASP B 1 143 ? 14.102 13.242 8.922 1 98.31 143 ASP B O 1
ATOM 2770 N N . VAL B 1 144 ? 15.297 11.648 9.883 1 98.06 144 VAL B N 1
ATOM 2771 C CA . VAL B 1 144 ? 16.281 12.602 10.398 1 98.06 144 VAL B CA 1
ATOM 2772 C C . VAL B 1 144 ? 16.984 13.297 9.242 1 98.06 144 VAL B C 1
ATOM 2774 O O . VAL B 1 144 ? 17.203 14.508 9.281 1 98.06 144 VAL B O 1
ATOM 2777 N N . LYS B 1 145 ? 17.297 12.625 8.266 1 96.06 145 LYS B N 1
ATOM 2778 C CA . LYS B 1 145 ? 18.125 13.148 7.184 1 96.06 145 LYS B CA 1
ATOM 2779 C C . LYS B 1 145 ? 17.297 13.945 6.18 1 96.06 145 LYS B C 1
ATOM 2781 O O . LYS B 1 145 ? 17.609 15.094 5.867 1 96.06 145 LYS B O 1
ATOM 2786 N N . THR B 1 146 ? 16.219 13.383 5.66 1 96.25 146 THR B N 1
ATOM 2787 C CA . THR B 1 146 ? 15.469 13.969 4.547 1 96.25 146 THR B CA 1
ATOM 2788 C C . THR B 1 146 ? 14.359 14.875 5.062 1 96.25 146 THR B C 1
ATOM 2790 O O . THR B 1 146 ? 13.789 15.656 4.301 1 96.25 146 THR B O 1
ATOM 2793 N N . LYS B 1 147 ? 13.984 14.703 6.328 1 97.56 147 LYS B N 1
ATOM 2794 C CA . LYS B 1 147 ? 12.93 15.469 6.984 1 97.56 147 LYS B CA 1
ATOM 2795 C C . LYS B 1 147 ? 11.555 15.047 6.473 1 97.56 147 LYS B C 1
ATOM 2797 O O . LYS B 1 147 ? 10.539 15.641 6.848 1 97.56 147 LYS B O 1
ATOM 2802 N N . ARG B 1 148 ? 11.422 14.031 5.672 1 97.56 148 ARG B N 1
ATOM 2803 C CA . ARG B 1 148 ? 10.133 13.516 5.203 1 97.56 148 ARG B CA 1
ATOM 2804 C C . ARG B 1 148 ? 9.422 12.742 6.305 1 97.56 148 ARG B C 1
ATOM 2806 O O . ARG B 1 148 ? 10.062 12.07 7.113 1 97.56 148 ARG B O 1
ATOM 2813 N N . PRO B 1 149 ? 8.094 12.883 6.316 1 98.5 149 PRO B N 1
ATOM 2814 C CA . PRO B 1 149 ? 7.367 11.969 7.207 1 98.5 149 PRO B CA 1
ATOM 2815 C C . PRO B 1 149 ? 7.543 10.5 6.816 1 98.5 149 PRO B C 1
ATOM 2817 O O . PRO B 1 149 ? 7.598 10.18 5.629 1 98.5 149 PRO B O 1
ATOM 2820 N N . VAL B 1 150 ? 7.641 9.648 7.84 1 98.44 150 VAL B N 1
ATOM 2821 C CA . VAL B 1 150 ? 7.883 8.234 7.598 1 98.44 150 VAL B CA 1
ATOM 2822 C C . VAL B 1 150 ? 6.668 7.422 8.031 1 98.44 150 VAL B C 1
ATOM 2824 O O . VAL B 1 150 ? 6.254 6.488 7.336 1 98.44 150 VAL B O 1
ATOM 2827 N N . LYS B 1 151 ? 6.09 7.801 9.094 1 98 151 LYS B N 1
ATOM 2828 C CA . LYS B 1 151 ? 5.078 6.98 9.75 1 98 151 LYS B CA 1
ATOM 2829 C C . LYS B 1 151 ? 4.254 7.805 10.734 1 98 151 LYS B C 1
ATOM 2831 O O . LYS B 1 151 ? 4.789 8.672 11.422 1 98 151 LYS B O 1
ATOM 2836 N N . TRP B 1 152 ? 3.012 7.551 10.742 1 97.38 152 TRP B N 1
ATOM 2837 C CA . TRP B 1 152 ? 2.082 8.125 11.703 1 97.38 152 TRP B CA 1
ATOM 2838 C C . TRP B 1 152 ? 1.346 7.027 12.469 1 97.38 152 TRP B C 1
ATOM 2840 O O . TRP B 1 152 ? 0.76 6.125 11.859 1 97.38 152 TRP B O 1
ATOM 2850 N N . VAL B 1 153 ? 1.358 7.129 13.773 1 96.19 153 VAL B N 1
ATOM 2851 C CA . VAL B 1 153 ? 0.588 6.219 14.609 1 96.19 153 VAL B CA 1
ATOM 2852 C C . VAL B 1 153 ? -0.504 6.988 15.344 1 96.19 153 VAL B C 1
ATOM 2854 O O . VAL B 1 153 ? -0.211 7.824 16.203 1 96.19 153 VAL B O 1
ATOM 2857 N N . PHE B 1 154 ? -1.683 6.672 15 1 93.31 154 PHE B N 1
ATOM 2858 C CA . PHE B 1 154 ? -2.814 7.359 15.609 1 93.31 154 PHE B CA 1
ATOM 2859 C C . PHE B 1 154 ? -3.197 6.711 16.938 1 93.31 154 PHE B C 1
ATOM 2861 O O . PHE B 1 154 ? -2.92 5.531 17.156 1 93.31 154 PHE B O 1
ATOM 2868 N N . TYR B 1 155 ? -3.896 7.453 17.75 1 88.69 155 TYR B N 1
ATOM 2869 C CA . TYR B 1 155 ? -4.301 6.984 19.078 1 88.69 155 TYR B CA 1
ATOM 2870 C C . TYR B 1 155 ? -5.254 5.801 18.969 1 88.69 155 TYR B C 1
ATOM 2872 O O . TYR B 1 155 ? -5.316 4.961 19.859 1 88.69 155 TYR B O 1
ATOM 2880 N N . THR B 1 156 ? -5.973 5.645 17.844 1 87.31 156 THR B N 1
ATOM 2881 C CA . THR B 1 156 ? -6.926 4.566 17.594 1 87.31 156 THR B CA 1
ATOM 2882 C C . THR B 1 156 ? -6.199 3.252 17.328 1 87.31 156 THR B C 1
ATOM 2884 O O . THR B 1 156 ? -6.809 2.182 17.375 1 87.31 156 THR B O 1
ATOM 2887 N N . GLY B 1 157 ? -4.957 3.34 17.078 1 90.56 157 GLY B N 1
ATOM 2888 C CA . GLY B 1 157 ? -4.191 2.168 16.672 1 90.56 157 GLY B CA 1
ATOM 2889 C C . GLY B 1 157 ? -3.936 2.102 15.18 1 90.56 157 GLY B C 1
ATOM 2890 O O . GLY B 1 157 ? -3.172 1.253 14.719 1 90.56 157 GLY B O 1
ATOM 2891 N N . ARG B 1 158 ? -4.504 2.986 14.453 1 94.88 158 ARG B N 1
ATOM 2892 C CA . ARG B 1 158 ? -4.227 3.059 13.023 1 94.88 158 ARG B CA 1
ATOM 2893 C C . ARG B 1 158 ? -2.801 3.529 12.758 1 94.88 158 ARG B C 1
ATOM 2895 O O . ARG B 1 158 ? -2.318 4.453 13.422 1 94.88 158 ARG B O 1
ATOM 2902 N N . ILE B 1 159 ? -2.197 2.873 11.844 1 96.69 159 ILE B N 1
ATOM 2903 C CA . ILE B 1 159 ? -0.844 3.254 11.453 1 96.69 159 ILE B CA 1
ATOM 2904 C C . ILE B 1 159 ? -0.817 3.623 9.977 1 96.69 159 ILE B C 1
ATOM 2906 O O . ILE B 1 159 ? -1.418 2.934 9.148 1 96.69 159 ILE B O 1
ATOM 2910 N N . ALA B 1 160 ? -0.204 4.746 9.656 1 97.81 160 ALA B N 1
ATOM 2911 C CA . ALA B 1 160 ? 0.052 5.16 8.273 1 97.81 160 ALA B CA 1
ATOM 2912 C C . ALA B 1 160 ? 1.544 5.109 7.957 1 97.81 160 ALA B C 1
ATOM 2914 O O . ALA B 1 160 ? 2.352 5.75 8.641 1 97.81 160 ALA B O 1
ATOM 2915 N N . TYR B 1 161 ? 1.909 4.301 7.023 1 98.25 161 TYR B N 1
ATOM 2916 C CA . TYR B 1 161 ? 3.256 4.301 6.465 1 98.25 161 TYR B CA 1
ATOM 2917 C C . TYR B 1 161 ? 3.324 5.16 5.207 1 98.25 161 TYR B C 1
ATOM 2919 O O . TYR B 1 161 ? 2.633 4.887 4.223 1 98.25 161 TYR B O 1
ATOM 2927 N N . VAL B 1 162 ? 4.148 6.176 5.273 1 98.5 162 VAL B N 1
ATOM 2928 C CA . VAL B 1 162 ? 4.273 7.051 4.113 1 98.5 162 VAL B CA 1
ATOM 2929 C C . VAL B 1 162 ? 5.176 6.398 3.068 1 98.5 162 VAL B C 1
ATOM 2931 O O . VAL B 1 162 ? 6.391 6.297 3.266 1 98.5 162 VAL B O 1
ATOM 2934 N N . MET B 1 163 ? 4.57 6.051 1.965 1 98.25 163 MET B N 1
ATOM 2935 C CA . MET B 1 163 ? 5.297 5.305 0.939 1 98.25 163 MET B CA 1
ATOM 2936 C C . MET B 1 163 ? 6.02 6.254 -0.013 1 98.25 163 MET B C 1
ATOM 2938 O O . MET B 1 163 ? 7.129 5.961 -0.465 1 98.25 163 MET B O 1
ATOM 2942 N N . ASN B 1 164 ? 5.355 7.238 -0.364 1 97.81 164 ASN B N 1
ATOM 2943 C CA . ASN B 1 164 ? 5.867 8.297 -1.231 1 97.81 164 ASN B CA 1
ATOM 2944 C C . ASN B 1 164 ? 5.391 9.672 -0.778 1 97.81 164 ASN B C 1
ATOM 2946 O O . ASN B 1 164 ? 4.273 9.812 -0.278 1 97.81 164 ASN B O 1
ATOM 2950 N N . PHE B 1 165 ? 6.305 10.648 -0.91 1 98.19 165 PHE B N 1
ATOM 2951 C CA . PHE B 1 165 ? 6.039 12.023 -0.495 1 98.19 165 PHE B CA 1
ATOM 2952 C C . PHE B 1 165 ? 6.531 13.008 -1.546 1 98.19 165 PHE B C 1
ATOM 2954 O O . PHE B 1 165 ? 7.73 13.297 -1.625 1 98.19 165 PHE B O 1
ATOM 2961 N N . GLU B 1 166 ? 5.559 13.523 -2.324 1 97.69 166 GLU B N 1
ATOM 2962 C CA . GLU B 1 166 ? 5.891 14.398 -3.441 1 97.69 166 GLU B CA 1
ATOM 2963 C C . GLU B 1 166 ? 5.539 15.852 -3.123 1 97.69 166 GLU B C 1
ATOM 2965 O O . GLU B 1 166 ? 4.398 16.281 -3.318 1 97.69 166 GLU B O 1
ATOM 2970 N N . VAL B 1 167 ? 6.555 16.594 -2.73 1 97.81 167 VAL B N 1
ATOM 2971 C CA . VAL B 1 167 ? 6.379 18 -2.408 1 97.81 167 VAL B CA 1
ATOM 2972 C C . VAL B 1 167 ? 6.051 18.781 -3.676 1 97.81 167 VAL B C 1
ATOM 2974 O O . VAL B 1 167 ? 6.68 18.594 -4.719 1 97.81 167 VAL B O 1
ATOM 2977 N N . GLY B 1 168 ? 5.078 19.625 -3.621 1 98.31 168 GLY B N 1
ATOM 2978 C CA . GLY B 1 168 ? 4.727 20.5 -4.73 1 98.31 168 GLY B CA 1
ATOM 2979 C C . GLY B 1 168 ? 3.705 19.891 -5.672 1 98.31 168 GLY B C 1
ATOM 2980 O O . GLY B 1 168 ? 3.174 20.578 -6.551 1 98.31 168 GLY B O 1
ATOM 2981 N N . ALA B 1 169 ? 3.4 18.625 -5.52 1 97.94 169 ALA B N 1
ATOM 2982 C CA . ALA B 1 169 ? 2.379 17.984 -6.352 1 97.94 169 ALA B CA 1
ATOM 2983 C C . ALA B 1 169 ? 1.001 18.594 -6.074 1 97.94 169 ALA B C 1
ATOM 2985 O O . ALA B 1 169 ? 0.645 18.844 -4.922 1 97.94 169 ALA B O 1
ATOM 2986 N N . VAL B 1 170 ? 0.266 18.781 -7.18 1 97.88 170 VAL B N 1
ATOM 2987 C CA . VAL B 1 170 ? -1.056 19.391 -7.074 1 97.88 170 VAL B CA 1
ATOM 2988 C C . VAL B 1 170 ? -2.064 18.594 -7.887 1 97.88 170 VAL B C 1
ATOM 2990 O O . VAL B 1 170 ? -1.759 18.141 -9 1 97.88 170 VAL B O 1
ATOM 2993 N N . LEU B 1 171 ? -3.164 18.391 -7.305 1 97.81 171 LEU B N 1
ATOM 2994 C CA . LEU B 1 171 ? -4.281 17.781 -8.016 1 97.81 171 LEU B CA 1
ATOM 2995 C C . LEU B 1 171 ? -5.031 18.812 -8.844 1 97.81 171 LEU B C 1
ATOM 2997 O O . LEU B 1 171 ? -5.219 19.953 -8.406 1 97.81 171 LEU B O 1
ATOM 3001 N N . GLU B 1 172 ? -5.438 18.391 -10.039 1 97 172 GLU B N 1
ATOM 3002 C CA . GLU B 1 172 ? -6.219 19.297 -10.859 1 97 172 GLU B CA 1
ATOM 3003 C C . GLU B 1 172 ? -7.496 19.734 -10.141 1 97 172 GLU B C 1
ATOM 3005 O O . GLU B 1 172 ? -8.125 18.922 -9.453 1 97 172 GLU B O 1
ATOM 3010 N N . ASP B 1 173 ? -7.969 20.953 -10.375 1 96.31 173 ASP B N 1
ATOM 3011 C CA . ASP B 1 173 ? -9.086 21.547 -9.656 1 96.31 173 ASP B CA 1
ATOM 3012 C C . ASP B 1 173 ? -10.344 20.688 -9.773 1 96.31 173 ASP B C 1
ATOM 3014 O O . ASP B 1 173 ? -11.07 20.5 -8.797 1 96.31 173 ASP B O 1
ATOM 3018 N N . ALA B 1 174 ? -10.586 20.125 -10.906 1 95.44 174 ALA B N 1
ATOM 3019 C CA . ALA B 1 174 ? -11.812 19.359 -11.148 1 95.44 174 ALA B CA 1
ATOM 3020 C C . ALA B 1 174 ? -11.859 18.125 -10.258 1 95.44 174 ALA B C 1
ATOM 3022 O O . ALA B 1 174 ? -12.938 17.672 -9.875 1 95.44 174 ALA B O 1
ATOM 3023 N N . ALA B 1 175 ? -10.711 17.641 -9.859 1 96.5 175 ALA B N 1
ATOM 3024 C CA . ALA B 1 175 ? -10.641 16.406 -9.094 1 96.5 175 ALA B CA 1
ATOM 3025 C C . ALA B 1 175 ? -11.008 16.641 -7.633 1 96.5 175 ALA B C 1
ATOM 3027 O O . ALA B 1 175 ? -11.266 15.688 -6.887 1 96.5 175 ALA B O 1
ATOM 3028 N N . TRP B 1 176 ? -11.094 17.875 -7.195 1 97.19 176 TRP B N 1
ATOM 3029 C CA . TRP B 1 176 ? -11.438 18.219 -5.82 1 97.19 176 TRP B CA 1
ATOM 3030 C C . TRP B 1 176 ? -12.953 18.25 -5.629 1 97.19 176 TRP B C 1
ATOM 3032 O O . TRP B 1 176 ? -13.438 18.25 -4.496 1 97.19 176 TRP B O 1
ATOM 3042 N N . GLN B 1 177 ? -13.688 18.375 -6.672 1 95.5 177 GLN B N 1
ATOM 3043 C CA . GLN B 1 177 ? -15.133 18.594 -6.578 1 95.5 177 GLN B CA 1
ATOM 3044 C C . GLN B 1 177 ? -15.852 17.312 -6.184 1 95.5 177 GLN B C 1
ATOM 3046 O O . GLN B 1 177 ? -15.727 16.281 -6.863 1 95.5 177 GLN B O 1
ATOM 3051 N N . ALA B 1 178 ? -16.562 17.359 -5.121 1 95.44 178 ALA B N 1
ATOM 3052 C CA . ALA B 1 178 ? -17.422 16.234 -4.742 1 95.44 178 ALA B CA 1
ATOM 3053 C C . ALA B 1 178 ? -18.516 16 -5.781 1 95.44 178 ALA B C 1
ATOM 3055 O O . ALA B 1 178 ? -18.953 16.953 -6.453 1 95.44 178 ALA B O 1
ATOM 3056 N N . PRO B 1 179 ? -18.953 14.797 -5.855 1 95.69 179 PRO B N 1
ATOM 3057 C CA . PRO B 1 179 ? -20.031 14.523 -6.805 1 95.69 179 PRO B CA 1
ATOM 3058 C C . PRO B 1 179 ? -21.297 15.336 -6.52 1 95.69 179 PRO B C 1
ATOM 3060 O O . PRO B 1 179 ? -21.547 15.719 -5.371 1 95.69 179 PRO B O 1
ATOM 3063 N N . GLU B 1 180 ? -22.031 15.5 -7.543 1 93.38 180 GLU B N 1
ATOM 3064 C CA . GLU B 1 180 ? -23.219 16.344 -7.465 1 93.38 180 GLU B CA 1
ATOM 3065 C C . GLU B 1 180 ? -24.219 15.797 -6.441 1 93.38 180 GLU B C 1
ATOM 3067 O O . GLU B 1 180 ? -24.875 16.562 -5.742 1 93.38 180 GLU B O 1
ATOM 3072 N N . TYR B 1 181 ? -24.312 14.523 -6.32 1 93.5 181 TYR B N 1
ATOM 3073 C CA . TYR B 1 181 ? -25.312 13.906 -5.457 1 93.5 181 TYR B CA 1
ATOM 3074 C C . TYR B 1 181 ? -24.969 14.125 -3.986 1 93.5 181 TYR B C 1
ATOM 3076 O O . TYR B 1 181 ? -25.797 13.852 -3.107 1 93.5 181 TYR B O 1
ATOM 3084 N N . CYS B 1 182 ? -23.781 14.555 -3.746 1 93.31 182 CYS B N 1
ATOM 3085 C CA . CYS B 1 182 ? -23.438 14.875 -2.365 1 93.31 182 CYS B CA 1
ATOM 3086 C C . CYS B 1 182 ? -24.172 16.109 -1.884 1 93.31 182 CYS B C 1
ATOM 3088 O O . CYS B 1 182 ? -24.234 16.375 -0.682 1 93.31 182 CYS B O 1
ATOM 3090 N N . PHE B 1 183 ? -24.734 16.812 -2.691 1 89.88 183 PHE B N 1
ATOM 3091 C CA . PHE B 1 183 ? -25.328 18.094 -2.348 1 89.88 183 PHE B CA 1
ATOM 3092 C C . PHE B 1 183 ? -26.859 18 -2.33 1 89.88 183 PHE B C 1
ATOM 3094 O O . PHE B 1 183 ? -27.531 19 -2.074 1 89.88 183 PHE B O 1
ATOM 3101 N N . ASN B 1 184 ? -27.344 16.828 -2.713 1 78.62 184 ASN B N 1
ATOM 3102 C CA . ASN B 1 184 ? -28.797 16.656 -2.67 1 78.62 184 ASN B CA 1
ATOM 3103 C C . ASN B 1 184 ? -29.297 16.438 -1.242 1 78.62 184 ASN B C 1
ATOM 3105 O O . ASN B 1 184 ? -28.578 15.906 -0.404 1 78.62 184 ASN B O 1
ATOM 3109 N N . LYS B 1 185 ? -30.297 17.172 -0.812 1 63.06 185 LYS B N 1
ATOM 3110 C CA . LYS B 1 185 ? -30.922 17.25 0.501 1 63.06 185 LYS B CA 1
ATOM 3111 C C . LYS B 1 185 ? -31.016 15.883 1.152 1 63.06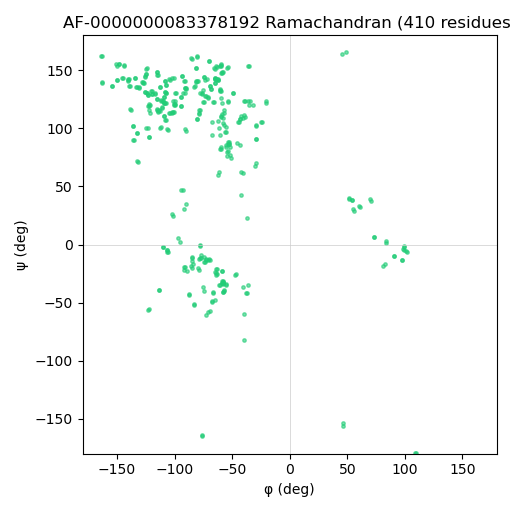 185 LYS B C 1
ATOM 3113 O O . LYS B 1 185 ? -30.938 15.758 2.377 1 63.06 185 LYS B O 1
ATOM 3118 N N . ASP B 1 186 ? -31.344 14.922 0.442 1 51.69 186 ASP B N 1
ATOM 3119 C CA . ASP B 1 186 ? -31.531 13.633 1.111 1 51.69 186 ASP B CA 1
ATOM 3120 C C . ASP B 1 186 ? -30.188 13.039 1.535 1 51.69 186 ASP B C 1
ATOM 3122 O O . ASP B 1 186 ? -30.125 11.914 2.029 1 51.69 186 ASP B O 1
ATOM 3126 N N . GLY B 1 187 ? -29.125 13.539 1.072 1 48.19 187 GLY B N 1
ATOM 3127 C CA . GLY B 1 187 ? -27.859 13.023 1.59 1 48.19 187 GLY B CA 1
ATOM 3128 C C . GLY B 1 187 ? -27.719 13.211 3.088 1 48.19 187 GLY B C 1
ATOM 3129 O O . GLY B 1 187 ? -27.844 14.32 3.598 1 48.19 187 GLY B O 1
ATOM 3130 N N . GLY B 1 188 ? -28.297 12.312 3.82 1 44.31 188 GLY B N 1
ATOM 3131 C CA . GLY B 1 188 ? -28.312 12.242 5.273 1 44.31 188 GLY B CA 1
ATOM 3132 C C . GLY B 1 188 ? -27.078 12.852 5.914 1 44.31 188 GLY B C 1
ATOM 3133 O O . GLY B 1 188 ? -25.953 12.555 5.508 1 44.31 188 GLY B O 1
ATOM 3134 N N . THR B 1 189 ? -27.219 14.102 6.184 1 44.69 189 THR B N 1
ATOM 3135 C CA . THR B 1 189 ? -26.297 14.641 7.168 1 44.69 189 THR B CA 1
ATOM 3136 C C . THR B 1 189 ? -26.094 13.656 8.32 1 44.69 189 THR B C 1
ATOM 3138 O O . THR B 1 189 ? -27.047 13.352 9.047 1 44.69 189 THR B O 1
ATOM 3141 N N . ILE B 1 190 ? -25.641 12.578 8.164 1 43.19 190 ILE B N 1
ATOM 3142 C CA . ILE B 1 190 ? -25.438 11.875 9.422 1 43.19 190 ILE B CA 1
ATOM 3143 C C . ILE B 1 190 ? -24.453 12.656 10.297 1 43.19 190 ILE B C 1
ATOM 3145 O O . ILE B 1 190 ? -23.344 12.961 9.875 1 43.19 190 ILE B O 1
ATOM 3149 N N . THR B 1 191 ? -24.984 13.516 11.188 1 37.03 191 THR B N 1
ATOM 3150 C CA . THR B 1 191 ? -24.188 13.969 12.32 1 37.03 191 THR B CA 1
ATOM 3151 C C . THR B 1 191 ? -23.359 12.812 12.891 1 37.03 191 THR B C 1
ATOM 3153 O O . THR B 1 191 ? -22.406 13.031 13.633 1 37.03 191 THR B O 1
ATOM 3156 N N . GLU B 1 192 ? -24.109 11.742 13.344 1 36.09 192 GLU B N 1
ATOM 3157 C CA . GLU B 1 192 ? -23.5 10.844 14.328 1 36.09 192 GLU B CA 1
ATOM 3158 C C . GLU B 1 192 ? -22.344 10.055 13.719 1 36.09 192 GLU B C 1
ATOM 3160 O O . GLU B 1 192 ? -22.5 9.445 12.656 1 36.09 192 GLU B O 1
ATOM 3165 N N . ALA B 1 193 ? -21.141 10.398 14.047 1 35.75 193 ALA B N 1
ATOM 3166 C CA . ALA B 1 193 ? -19.844 9.727 13.891 1 35.75 193 ALA B CA 1
ATOM 3167 C C . ALA B 1 193 ? -19.984 8.219 14.094 1 35.75 193 ALA B C 1
ATOM 3169 O O . ALA B 1 193 ? -19.344 7.648 14.984 1 35.75 193 ALA B O 1
ATOM 3170 N N . ALA B 1 194 ? -21.078 7.547 13.953 1 30.34 194 ALA B N 1
ATOM 3171 C CA . ALA B 1 194 ? -21.109 6.266 14.656 1 30.34 194 ALA B CA 1
ATOM 3172 C C . ALA B 1 194 ? -20.219 5.242 13.969 1 30.34 194 ALA B C 1
ATOM 3174 O O . ALA B 1 194 ? -19.719 4.32 14.617 1 30.34 194 ALA B O 1
ATOM 3175 N N . ASP B 1 195 ? -20.391 4.793 12.633 1 32.91 195 ASP B N 1
ATOM 3176 C CA . ASP B 1 195 ? -19.875 3.459 12.352 1 32.91 195 ASP B CA 1
ATOM 3177 C C . ASP B 1 195 ? -18.359 3.479 12.195 1 32.91 195 ASP B C 1
ATOM 3179 O O . ASP B 1 195 ? -17.781 4.477 11.742 1 32.91 195 ASP B O 1
ATOM 3183 N N . GLY B 1 196 ? -17.578 2.65 12.828 1 35.53 196 GLY B N 1
ATOM 3184 C CA . GLY B 1 196 ? -16.203 2.312 13.133 1 35.53 196 GLY B CA 1
ATOM 3185 C C . GLY B 1 196 ? -15.25 2.566 11.984 1 35.53 196 GLY B C 1
ATOM 3186 O O . GLY B 1 196 ? -14.031 2.514 12.156 1 35.53 196 GLY B O 1
ATOM 3187 N N . HIS B 1 197 ? -15.719 2.357 10.789 1 38.34 197 HIS B N 1
ATOM 3188 C CA . HIS B 1 197 ? -14.672 2.443 9.773 1 38.34 197 HIS B CA 1
ATOM 3189 C C . HIS B 1 197 ? -14.273 3.893 9.516 1 38.34 197 HIS B C 1
ATOM 3191 O O . HIS B 1 197 ? -13.219 4.156 8.945 1 38.34 197 HIS B O 1
ATOM 3197 N N . ASP B 1 198 ? -15.273 4.867 9.484 1 39.94 198 ASP B N 1
ATOM 3198 C CA . ASP B 1 198 ? -15.109 6.113 8.742 1 39.94 198 ASP B CA 1
ATOM 3199 C C . ASP B 1 198 ? -14.656 7.246 9.664 1 39.94 198 ASP B C 1
ATOM 3201 O O . ASP B 1 198 ? -15 8.406 9.445 1 39.94 198 ASP B O 1
ATOM 3205 N N . ASP B 1 199 ? -14.367 7.059 10.875 1 41.34 199 ASP B N 1
ATOM 3206 C CA . ASP B 1 199 ? -14.047 8.312 11.555 1 41.34 199 ASP B CA 1
ATOM 3207 C C . ASP B 1 199 ? -12.852 9 10.898 1 41.34 199 ASP B C 1
ATOM 3209 O O . ASP B 1 199 ? -11.953 8.328 10.383 1 41.34 199 ASP B O 1
ATOM 3213 N N . SER B 1 200 ? -13.148 10.258 10.555 1 42.12 200 SER B N 1
ATOM 3214 C CA . SER B 1 200 ? -12.039 11.094 10.102 1 42.12 200 SER B CA 1
ATOM 3215 C C . SER B 1 200 ? -10.766 10.773 10.867 1 42.12 200 SER B C 1
ATOM 3217 O O . SER B 1 200 ? -10.812 10.398 12.039 1 42.12 200 SER B O 1
ATOM 3219 N N . PHE B 1 201 ? -9.789 10.438 10.102 1 45.28 201 PHE B N 1
ATOM 3220 C CA . PHE B 1 201 ? -8.477 10.141 10.656 1 45.28 201 PHE B CA 1
ATOM 3221 C C . PHE B 1 201 ? -8.062 11.211 11.664 1 45.28 201 PHE B C 1
ATOM 3223 O O . PHE B 1 201 ? -7.238 10.953 12.539 1 45.28 201 PHE B O 1
ATOM 3230 N N . ILE B 1 202 ? -8.555 12.461 11.609 1 42.84 202 ILE B N 1
ATOM 3231 C CA . ILE B 1 202 ? -8.039 13.547 12.43 1 42.84 202 ILE B CA 1
ATOM 3232 C C . ILE B 1 202 ? -9.102 13.977 13.438 1 42.84 202 ILE B C 1
ATOM 3234 O O . ILE B 1 202 ? -10.195 14.414 13.055 1 42.84 202 ILE B O 1
ATOM 3238 N N . PRO B 1 203 ? -8.742 13.734 14.727 1 41 203 PRO B N 1
ATOM 3239 C CA . PRO B 1 203 ? -9.672 14.266 15.719 1 41 203 PRO B CA 1
ATOM 3240 C C . PRO B 1 203 ? -9.742 15.797 15.703 1 41 203 PRO B C 1
ATOM 3242 O O . PRO B 1 203 ? -8.75 16.453 15.391 1 41 203 PRO B O 1
ATOM 3245 N N . ARG B 1 204 ? -10.844 16.391 16.062 1 47.19 204 ARG B N 1
ATOM 3246 C CA . ARG B 1 204 ? -11.148 17.812 16.047 1 47.19 204 ARG B CA 1
ATOM 3247 C C . ARG B 1 204 ? -10.164 18.594 16.906 1 47.19 204 ARG B C 1
ATOM 3249 O O . ARG B 1 204 ? -9.852 19.75 16.609 1 47.19 204 ARG B O 1
ATOM 3256 N N . ASN B 1 205 ? -9.672 18.047 17.922 1 42.44 205 ASN B N 1
ATOM 3257 C CA . ASN B 1 205 ? -8.844 18.797 18.875 1 42.44 205 ASN B CA 1
ATOM 3258 C C . ASN B 1 205 ? -7.434 19 18.328 1 42.44 205 ASN B C 1
ATOM 3260 O O . ASN B 1 205 ? -6.633 19.719 18.938 1 42.44 205 ASN B O 1
ATOM 3264 N N . VAL B 1 206 ? -7.195 18.344 17.281 1 41.19 206 VAL B N 1
ATOM 3265 C CA . VAL B 1 206 ? -5.855 18.453 16.719 1 41.19 206 VAL B CA 1
ATOM 3266 C C . VAL B 1 206 ? -5.828 19.594 15.688 1 41.19 206 VAL B C 1
ATOM 3268 O O . VAL B 1 206 ? -4.758 20.062 15.305 1 41.19 206 VAL B O 1
ATOM 3271 N N . LEU B 1 207 ? -6.949 19.922 15.188 1 43.16 207 LEU B N 1
ATOM 3272 C CA . LEU B 1 207 ? -7.004 20.969 14.164 1 43.16 207 LEU B CA 1
ATOM 3273 C C . LEU B 1 207 ? -6.91 22.359 14.805 1 43.16 207 LEU B C 1
ATOM 3275 O O . LEU B 1 207 ? -7.383 22.562 15.922 1 43.16 207 LEU B O 1
#

pLDDT: mean 82.68, std 21.99, range [30.25, 98.75]

Secondary structure (DSSP, 8-state):
--------------------------PPPPPPPPSEEEEEEEEEETTEEEEEEEEEETTTTEEEEEEEETT--S--EEEEEETTSEEEEEEGGGTEEEEEE-SS-PPPTTTTSTTEEEEEEEEETTEEEEEEEETTTEEEEEETTT--EEEEEETTS-EEEEEEEEET----GGGGPPPGGGGSTTS-B--S--STT-S-SS-GGG-/--------------------------PPPPPPPPSEEEEEEEEEETTEEEEEEEEEETTTTEEEEEEEETT--S--EEEEEETTSEEEEEEGGGTEEEEEE-SS-PPPTTTTSTTEEEEEEEEETTEEEEEEEETTTEEEEEETTT--EEEEEETTS-EEEEEEEEET----GGGGPPPGGGGSTTS-B-----STT---SS-GGG-

InterPro domains:
  IPR038941 At4g14100-like [PTHR33880] (8-191)
  IPR059439 Domain of unknown function DUF8395 [PF28435] (32-182)

Sequence (414 aa):
MTPLTPAAFLLLLLCLPEAPPAAAAGDPTPTPWPPQFHATMVMDYHGNMSIADLWYDWPGGRNLHVIRYQLADDAPYFDNEWNNGTSFFYTPARRSCRSAAVGVGILRPDWLLPGAVYLGRRDAGGFDCHVWAKADFITYYEDVKTKRPVKWVFYTGRIAYVMNFEVGAVLEDAAWQAPEYCFNKDGGTITEAADGHDDSFIPRNVLMTPLTPAAFLLLLLCLPEAPPAAAAGDPTPTPWPPQFHATMVMDYHGNMSIADLWYDWPGGRNLHVIRYQLADDAPYFDNEWNNGTSFFYTPARRSCRSAAVGVGILRPDWLLPGAVYLGRRDAGGFDCHVWAKADFITYYEDVKTKRPVKWVFYTGRIAYVMNFEVGAVLEDAAWQAPEYCFNKDGGTITEAADGHDDSFIPRNVL

Solvent-accessible surface area (backbone atoms only — not comparable to full-atom values): 23652 Å² total; per-residue (Å²): 133,79,80,78,74,80,78,79,78,75,76,72,73,75,74,67,75,74,73,71,78,72,78,78,77,70,83,83,74,77,74,59,50,68,61,27,24,33,31,37,28,44,33,35,47,85,60,38,45,31,42,31,40,37,43,40,30,55,90,77,34,38,37,36,37,42,33,39,47,48,63,48,65,99,47,46,40,33,44,39,37,27,42,87,7,41,30,41,37,34,26,72,82,71,72,42,42,35,40,40,79,69,75,44,42,61,75,54,48,56,50,64,55,74,75,43,41,80,73,45,76,44,79,57,51,87,38,57,19,41,31,32,33,37,78,91,44,35,37,42,31,25,28,62,86,82,56,44,70,42,35,38,38,36,68,88,58,36,32,37,37,39,33,38,78,40,77,68,39,75,77,62,73,77,76,71,60,71,62,74,69,53,72,41,82,80,32,51,60,57,80,78,76,67,67,86,82,67,60,68,91,65,60,71,87,70,80,133,80,78,79,75,80,79,79,78,76,76,75,74,75,75,68,76,74,72,74,76,71,77,76,75,70,83,82,74,77,74,58,52,68,61,26,24,33,32,37,28,43,33,35,45,84,58,37,45,29,42,31,39,37,41,38,30,55,90,77,33,37,38,36,38,43,34,39,48,50,62,49,66,99,47,46,39,33,43,40,36,28,43,90,6,41,31,40,38,33,25,72,80,71,73,42,42,37,39,39,79,66,76,40,42,60,73,53,48,57,49,65,53,73,74,42,40,79,73,47,76,45,78,57,52,86,36,57,18,42,32,32,33,37,79,89,46,36,38,41,31,26,28,62,85,82,56,44,69,43,35,38,36,35,68,90,57,36,32,38,37,40,32,37,78,40,76,69,40,77,79,62,73,75,76,72,60,73,62,74,70,53,71,41,79,79,35,52,62,56,78,73,82,64,70,84,83,68,61,69,89,67,61,70,86,68,80

Foldseek 3Di:
DPPPDPDPPPPPPPPPPDDPDPDPPDDDFAQFAFQWKWWWKWKDDPNWIKIWIWTHHNVQQKIKIWIGTPPPPPWTWIWIFGQCQKIWIDTVVVRAIEMERRVHTDQGRRLCGPQKDWPDWDDDPNATWTWIDHDLFWIWTAGPPPSDTAKIATNSRMIIGTPDMGRPDHDDPVVNDDDPSNPDPVNPNPPDPPDPPDDDSGHSVSD/DPPDDPDPPPPPPPPPPDDPDPDPPDDDFAQFAFQWKWWWKWKDDPNWIKIWIWTHHNVQQKIKIWIGTDPPPPWTWIWIFGQCQKIWIDTVVVRAIEMERRVHTDQGRRLCGPQKDWPDWDDDPNATWTWIDHDLFWIWTAGPPPSDTAKIATNSRMIIGTPDMGRPDHDDPVVNDDDPSNPDPVNPNPPDPPDPPDDDSGDSVSD